Protein AF-0000000067286730 (afdb_homodimer)

Secondary structure (DSSP, 8-state):
---GGGSTTTT-EEEE-S-HHHHHHHHHHHHHTT-EEEE---EEEE--S--HHHHHHHHTGGG-SEEE---HHHHHHHHHHHHHHT--GGGGGGSEEE--TTHHHHHHHTT---SB--SSSSHHHHHHHHTTSTTGGG-EEEEEEEEEESSPPPTHHHHHHHHHHHTT-EEEEEEEEEEEEPPGGGGHHHHHHHHTT---EEEESSHHHHHHHHHH-S-GGGGTTSEEEESSHHHHHHHHHTT--EEEE-S-TT-HHHHHHHHHHHHHHHS--/---GGGSTTTT-EEEE-S-HHHHHHHHHHHHHTT-EEEE---EEEE--S--HHHHHHHHTGGG-SEEE---HHHHHHHHHHHHHHT--GGGGGGSEEE--TTHHHHHHHTT---SB--SSSSHHHHHHHHTTSTTGGG-EEEEEEEEEESSPPPTHHHHHHHHHHHTT-EEEEEEEEEEEEPPGGGGHHHHHHHHTT---EEEESSHHHHHHHHHH-S-GGGGTTSEEEESSHHHHHHHHHTT--EEEE-S-TT-HHHHHHHHHHHHHHHS--

Foldseek 3Di:
DDDLVPFLAALAEEEEQDAPVVSVFLVVLLVVRNYHYDYHHFKYKFFDPDCVQVVVCVVVVLQAQEEEEFDLSLVVLSVVVCVVVVHQPVSCVNHAYEAFDCSQVVCVVSVDHHDDYFPPRGLVRVLVVCLPDPPQLEGAYEYEDEAEPPFDDDCRVVVSQVSSCVSNHHYDYTYRIYMYTDDLVVCPVVLVCLQVLVHAAYEEAALVSLRSVVVNHDDPNSRVNHAYEYLADVSVVSNVVVPDDHDWHFPPSPRSSSSSVRVSVVSSVVPDD/DDDLVPFLAALAEEEEQDAPVVSVFLVVLLVVRNYHYDYHHFKYKFFDPDCVQVVVCVVVVLQAQEEEEFDLSLVVLSVVVCVVVVHQPVSCVNHAYEAFDCSQVVCVVSVDHHRDYFPPRGLVRVLVVCLPDPPQLVGAYEYEDEAEPPFDDDCRVVVSQVSSCVSNHHYDYTYRIYMYTDDLVVCPVVLVCLQVLVHAAYEEAALVSLRSVVVNHDDPNSRVNHAYEYLADVSVVSNVVVPDDHDWHFPPSPRSSSSSVRVSVVSSVVPDD

Organism: NCBI:txid741277

Sequence (546 aa):
MIPSVQLPLYGKRILVTAPRNYAARLTSQLINQGALPVLMPTIETCALADFTELDTALMQIDTFDWIAFSSRNGIDAFFQRLEALGISVSVLKNCRISAIGKDAERLSDFGIKVDLIPQEPSPKGIIAELAKVPNINKQTVLVPVPEVVGIAEPNVIPEFVAGLKKLRMSVTRVPTYTTRCLDKSLYEVELNLIRQGKIDVIAFSSTAEISGFLQMVTSKADYQQCVIACFGPYTAANGRKLGLNVSIVAENYSSFAGFAEAIANFMLLLSPKMIPSVQLPLYGKRILVTAPRNYAARLTSQLINQGALPVLMPTIETCALADFTELDTALMQIDTFDWIAFSSRNGIDAFFQRLEALGISVSVLKNCRISAIGKDAERLSDFGIKVDLIPQEPSPKGIIAELAKVPNINKQTVLVPVPEVVGIAEPNVIPEFVAGLKKLRMSVTRVPTYTTRCLDKSLYEVELNLIRQGKIDVIAFSSTAEISGFLQMVTSKADYQQCVIACFGPYTAANGRKLGLNVSIVAENYSSFAGFAEAIANFMLLLSPK

pLDDT: mean 92.96, std 6.0, range [44.84, 98.75]

Nearest PDB structures (foldseek):
  1wcx-assembly1_A  TM=7.293E-01  e=2.135E-12  Thermus thermophilus
  3re1-assembly2_B  TM=7.819E-01  e=4.201E-11  Pseudomonas syringae pv. tomato str. DC3000
  4es6-assembly1_A  TM=7.310E-01  e=2.721E-11  Pseudomonas aeruginosa PAO1
  3re1-assembly1_A  TM=7.693E-01  e=5.385E-11  Pseudomonas syringae pv. tomato str. DC3000
  1wd7-assembly1_A  TM=5.438E-01  e=7.862E-12  Thermus thermophilus

InterPro domains:
  IPR003754 Tetrapyrrole biosynthesis, uroporphyrinogen III synthase [PF02602] (26-255)
  IPR003754 Tetrapyrrole biosynthesis, uroporphyrinogen III synthase [cd06578] (14-263)
  IPR036108 Tetrapyrrole biosynthesis, uroporphyrinogen III synthase superfamily [G3DSA:3.40.50.10090] (6-135)
  IPR036108 Tetrapyrrole biosynthesis, uroporphyrinogen III synthase superfamily [G3DSA:3.40.50.10090] (156-268)
  IPR036108 Tetrapyrrole biosynthesis, uroporphyrinogen III synthase superfamily [SSF69618] (11-266)

Radius of gyration: 26.7 Å; Cα contacts (8 Å, |Δi|>4): 1050; chains: 2; bounding box: 53×73×53 Å

Structure (mmCIF, N/CA/C/O backbone):
data_AF-0000000067286730-model_v1
#
loop_
_entity.id
_entity.type
_entity.pdbx_description
1 polymer 'Uroporphyrinogen III synthase HEM4'
#
loop_
_atom_site.group_PDB
_atom_site.id
_atom_site.type_symbol
_atom_site.label_atom_id
_atom_site.label_alt_id
_atom_site.label_comp_id
_atom_site.label_asym_id
_atom_site.label_entity_id
_atom_site.label_seq_id
_atom_site.pdbx_PDB_ins_code
_atom_site.Cartn_x
_atom_site.Cartn_y
_atom_site.Cartn_z
_atom_site.occupancy
_atom_site.B_iso_or_equiv
_atom_site.auth_seq_id
_atom_site.auth_comp_id
_atom_site.auth_asym_id
_atom_site.auth_atom_id
_atom_site.pdbx_PDB_model_num
ATOM 1 N N . MET A 1 1 ? 0.71 17.141 -5.184 1 84 1 MET A N 1
ATOM 2 C CA . MET A 1 1 ? -0.302 17.672 -4.273 1 84 1 MET A CA 1
ATOM 3 C C . MET A 1 1 ? -1.597 17.984 -5.016 1 84 1 MET A C 1
ATOM 5 O O . MET A 1 1 ? -2.172 19.062 -4.852 1 84 1 MET A O 1
ATOM 9 N N . ILE A 1 2 ? -2.014 17.016 -5.801 1 85.5 2 ILE A N 1
ATOM 10 C CA . ILE A 1 2 ? -3.221 17.078 -6.613 1 85.5 2 ILE A CA 1
ATOM 11 C C . ILE A 1 2 ? -4.438 16.703 -5.773 1 85.5 2 ILE A C 1
ATOM 13 O O . ILE A 1 2 ? -4.438 15.664 -5.109 1 85.5 2 ILE A O 1
ATOM 17 N N . PRO A 1 3 ? -5.445 17.625 -5.828 1 89.94 3 PRO A N 1
ATOM 18 C CA . PRO A 1 3 ? -6.676 17.266 -5.121 1 89.94 3 PRO A CA 1
ATOM 19 C C . PRO A 1 3 ? -7.262 15.938 -5.594 1 89.94 3 PRO A C 1
ATOM 21 O O . PRO A 1 3 ? -7.211 15.625 -6.789 1 89.94 3 PRO A O 1
ATOM 24 N N . SER A 1 4 ? -7.828 15.164 -4.727 1 91.12 4 SER A N 1
ATOM 25 C CA . SER A 1 4 ? -8.359 13.844 -5.039 1 91.12 4 SER A CA 1
ATOM 26 C C . SER A 1 4 ? -9.438 13.922 -6.117 1 91.12 4 SER A C 1
ATOM 28 O O . SER A 1 4 ? -9.531 13.039 -6.973 1 91.12 4 SER A O 1
ATOM 30 N N . VAL A 1 5 ? -10.211 14.992 -6.148 1 91.19 5 VAL A N 1
ATOM 31 C CA . VAL A 1 5 ? -11.336 15.148 -7.07 1 91.19 5 VAL A CA 1
ATOM 32 C C . VAL A 1 5 ? -10.82 15.203 -8.508 1 91.19 5 VAL A C 1
ATOM 34 O O . VAL A 1 5 ? -11.578 14.961 -9.453 1 91.19 5 VAL A O 1
ATOM 37 N N . GLN A 1 6 ? -9.539 15.516 -8.664 1 92.56 6 GLN A N 1
ATOM 38 C CA . GLN A 1 6 ? -8.953 15.656 -9.992 1 92.56 6 GLN A CA 1
ATOM 39 C C . GLN A 1 6 ? -8.281 14.359 -10.438 1 92.56 6 GLN A C 1
ATOM 41 O O . GLN A 1 6 ? -7.801 14.258 -11.57 1 92.56 6 GLN A O 1
ATOM 46 N N . LEU A 1 7 ? -8.297 13.344 -9.617 1 93.94 7 LEU A N 1
ATOM 47 C CA . LEU A 1 7 ? -7.641 12.078 -9.953 1 93.94 7 LEU A CA 1
ATOM 48 C C . LEU A 1 7 ? -8.594 11.156 -10.703 1 93.94 7 LEU A C 1
ATOM 50 O O . LEU A 1 7 ? -9.805 11.18 -10.469 1 93.94 7 LEU A O 1
ATOM 54 N N . PRO A 1 8 ? -8.086 10.32 -11.531 1 95.94 8 PRO A N 1
ATOM 55 C CA . PRO A 1 8 ? -8.914 9.57 -12.469 1 95.94 8 PRO A CA 1
ATOM 56 C C . PRO A 1 8 ? -9.797 8.539 -11.781 1 95.94 8 PRO A C 1
ATOM 58 O O . PRO A 1 8 ? -10.867 8.188 -12.297 1 95.94 8 PRO A O 1
ATOM 61 N N . LEU A 1 9 ? -9.406 8.078 -10.633 1 97.25 9 LEU A N 1
ATOM 62 C CA . LEU A 1 9 ? -10.18 7.012 -10 1 97.25 9 LEU A CA 1
ATOM 63 C C . LEU A 1 9 ? -10.875 7.523 -8.742 1 97.25 9 LEU A C 1
ATOM 65 O O . LEU A 1 9 ? -11.203 6.742 -7.848 1 97.25 9 LEU A O 1
ATOM 69 N N . TYR A 1 10 ? -11.039 8.844 -8.711 1 95.12 10 TYR A N 1
ATOM 70 C CA . TYR A 1 10 ? -11.703 9.477 -7.578 1 95.12 10 TYR A CA 1
ATOM 71 C C . TYR A 1 10 ? -13.055 8.828 -7.312 1 95.12 10 TYR A C 1
ATOM 73 O O . TYR A 1 10 ? -13.914 8.789 -8.195 1 95.12 10 TYR A O 1
ATOM 81 N N . GLY A 1 11 ? -13.18 8.258 -6.094 1 94.12 11 GLY A N 1
ATOM 82 C CA . GLY A 1 11 ? -14.453 7.715 -5.648 1 94.12 11 GLY A CA 1
ATOM 83 C C . GLY A 1 11 ? -14.719 6.32 -6.176 1 94.12 11 GLY A C 1
ATOM 84 O O . GLY A 1 11 ? -15.789 5.754 -5.926 1 94.12 11 GLY A O 1
ATOM 85 N N . LYS A 1 12 ? -13.805 5.77 -6.918 1 97.25 12 LYS A N 1
ATOM 86 C CA . LYS A 1 12 ? -13.992 4.438 -7.48 1 97.25 12 LYS A CA 1
ATOM 87 C C . LYS A 1 12 ? -13.461 3.361 -6.535 1 97.25 12 LYS A C 1
ATOM 89 O O . LYS A 1 12 ? -12.344 3.467 -6.031 1 97.25 12 LYS A O 1
ATOM 94 N N . ARG A 1 13 ? -14.305 2.422 -6.273 1 98.25 13 ARG A N 1
ATOM 95 C CA . ARG A 1 13 ? -13.898 1.283 -5.453 1 98.25 13 ARG A CA 1
ATOM 96 C C . ARG A 1 13 ? -13.43 0.122 -6.324 1 98.25 13 ARG A C 1
ATOM 98 O O . ARG A 1 13 ? -14.188 -0.38 -7.16 1 98.25 13 ARG A O 1
ATOM 105 N N . ILE A 1 14 ? -12.211 -0.295 -6.137 1 98.69 14 ILE A N 1
ATOM 106 C CA . ILE A 1 14 ? -11.578 -1.338 -6.938 1 98.69 14 ILE A CA 1
ATOM 107 C C . ILE A 1 14 ? -11.281 -2.553 -6.062 1 98.69 14 ILE A C 1
ATOM 109 O O . ILE A 1 14 ? -10.555 -2.445 -5.07 1 98.69 14 ILE A O 1
ATOM 113 N N . LEU A 1 15 ? -11.844 -3.672 -6.398 1 98.75 15 LEU A N 1
ATOM 114 C CA . LEU A 1 15 ? -11.57 -4.91 -5.68 1 98.75 15 LEU A CA 1
ATOM 115 C C . LEU A 1 15 ? -10.211 -5.484 -6.082 1 98.75 15 LEU A C 1
ATOM 117 O O . LEU A 1 15 ? -9.953 -5.703 -7.266 1 98.75 15 LEU A O 1
ATOM 121 N N . VAL A 1 16 ? -9.328 -5.691 -5.141 1 98.56 16 VAL A N 1
ATOM 122 C CA . VAL A 1 16 ? -8 -6.273 -5.348 1 98.56 16 VAL A CA 1
ATOM 123 C C . VAL A 1 16 ? -8 -7.727 -4.879 1 98.56 16 VAL A C 1
ATOM 125 O O . VAL A 1 16 ? -8.109 -8 -3.682 1 98.56 16 VAL A O 1
ATOM 128 N N . THR A 1 17 ? -7.805 -8.625 -5.801 1 98.19 17 THR A N 1
ATOM 129 C CA . THR A 1 17 ? -7.914 -10.047 -5.5 1 98.19 17 THR A CA 1
ATOM 130 C C . THR A 1 17 ? -6.535 -10.68 -5.359 1 98.19 17 THR A C 1
ATOM 132 O O . THR A 1 17 ? -6.414 -11.859 -5.031 1 98.19 17 THR A O 1
ATOM 135 N N . ALA A 1 18 ? -5.535 -9.922 -5.531 1 96 18 ALA A N 1
ATOM 136 C CA . ALA A 1 18 ? -4.16 -10.414 -5.52 1 96 18 ALA A CA 1
ATOM 137 C C . ALA A 1 18 ? -3.771 -10.93 -4.141 1 96 18 ALA A C 1
ATOM 139 O O . ALA A 1 18 ? -4.324 -10.492 -3.127 1 96 18 ALA A O 1
ATOM 140 N N . PRO A 1 19 ? -2.832 -11.906 -4.168 1 93.81 19 PRO A N 1
ATOM 141 C CA . PRO A 1 19 ? -2.311 -12.336 -2.867 1 93.81 19 PRO A CA 1
ATOM 142 C C . PRO A 1 19 ? -1.643 -11.203 -2.098 1 93.81 19 PRO A C 1
ATOM 144 O O . PRO A 1 19 ? -1.294 -10.172 -2.686 1 93.81 19 PRO A O 1
ATOM 147 N N . ARG A 1 20 ? -1.478 -11.375 -0.832 1 91.81 20 ARG A N 1
ATOM 148 C CA . ARG A 1 20 ? -1.066 -10.344 0.122 1 91.81 20 ARG A CA 1
ATOM 149 C C . ARG A 1 20 ? 0.175 -9.609 -0.368 1 91.81 20 ARG A C 1
ATOM 151 O O . ARG A 1 20 ? 0.217 -8.375 -0.36 1 91.81 20 ARG A O 1
ATOM 158 N N . ASN A 1 21 ? 1.201 -10.328 -0.799 1 82.88 21 ASN A N 1
ATOM 159 C CA . ASN A 1 21 ? 2.467 -9.734 -1.218 1 82.88 21 ASN A CA 1
ATOM 160 C C . ASN A 1 21 ? 2.287 -8.828 -2.434 1 82.88 21 ASN A C 1
ATOM 162 O O . ASN A 1 21 ? 2.986 -7.824 -2.574 1 82.88 21 ASN A O 1
ATOM 166 N N . TYR A 1 22 ? 1.313 -9.164 -3.279 1 89.81 22 TYR A N 1
ATOM 167 C CA . TYR A 1 22 ? 1.046 -8.359 -4.469 1 89.81 22 TYR A CA 1
ATOM 168 C C . TYR A 1 22 ? -0.017 -7.309 -4.188 1 89.81 22 TYR A C 1
ATOM 170 O O . TYR A 1 22 ? 0.028 -6.207 -4.746 1 89.81 22 TYR A O 1
ATOM 178 N N . ALA A 1 23 ? -0.869 -7.609 -3.318 1 95.88 23 ALA A N 1
ATOM 179 C CA . ALA A 1 23 ? -1.987 -6.727 -3.002 1 95.88 23 ALA A CA 1
ATOM 180 C C . ALA A 1 23 ? -1.492 -5.395 -2.447 1 95.88 23 ALA A C 1
ATOM 182 O O . ALA A 1 23 ? -1.998 -4.332 -2.82 1 95.88 23 ALA A O 1
ATOM 183 N N . ALA A 1 24 ? -0.472 -5.457 -1.61 1 94.81 24 ALA A N 1
ATOM 184 C CA . ALA A 1 24 ? 0.068 -4.238 -1.008 1 94.81 24 ALA A CA 1
ATOM 185 C C . ALA A 1 24 ? 0.589 -3.283 -2.076 1 94.81 24 ALA A C 1
ATOM 187 O O . ALA A 1 24 ? 0.313 -2.082 -2.031 1 94.81 24 ALA A O 1
ATOM 188 N N . ARG A 1 25 ? 1.229 -3.807 -3.037 1 93.19 25 ARG A N 1
ATOM 189 C CA . ARG A 1 25 ? 1.822 -2.994 -4.094 1 93.19 25 ARG A CA 1
ATOM 190 C C . ARG A 1 25 ? 0.751 -2.441 -5.027 1 93.19 25 ARG A C 1
ATOM 192 O O . ARG A 1 25 ? 0.783 -1.263 -5.387 1 93.19 25 ARG A O 1
ATOM 199 N N . LEU A 1 26 ? -0.137 -3.293 -5.391 1 96.62 26 LEU A N 1
ATOM 200 C CA . LEU A 1 26 ? -1.2 -2.857 -6.293 1 96.62 26 LEU A CA 1
ATOM 201 C C . LEU A 1 26 ? -2.082 -1.809 -5.621 1 96.62 26 LEU A C 1
ATOM 203 O O . LEU A 1 26 ? -2.424 -0.795 -6.234 1 96.62 26 LEU A O 1
ATOM 207 N N . THR A 1 27 ? -2.404 -2.033 -4.395 1 97.75 27 THR A N 1
ATOM 208 C CA . THR A 1 27 ? -3.252 -1.112 -3.648 1 97.75 27 THR A CA 1
ATOM 209 C C . THR A 1 27 ? -2.619 0.275 -3.584 1 97.75 27 THR A C 1
ATOM 211 O O . THR A 1 27 ? -3.301 1.283 -3.779 1 97.75 27 THR A O 1
ATOM 214 N N . SER A 1 28 ? -1.343 0.299 -3.379 1 96.31 28 SER A N 1
ATOM 215 C CA . SER A 1 28 ? -0.639 1.576 -3.316 1 96.31 28 SER A CA 1
ATOM 216 C C . SER A 1 28 ? -0.773 2.346 -4.629 1 96.31 28 SER A C 1
ATOM 218 O O . SER A 1 28 ? -1.019 3.553 -4.621 1 96.31 28 SER A O 1
ATOM 220 N N . GLN A 1 29 ? -0.629 1.661 -5.691 1 96.44 29 GLN A N 1
ATOM 221 C CA . GLN A 1 29 ? -0.74 2.299 -7 1 96.44 29 GLN A CA 1
ATOM 222 C C . GLN A 1 29 ? -2.154 2.816 -7.242 1 96.44 29 GLN A C 1
ATOM 224 O O . GLN A 1 29 ? -2.338 3.9 -7.801 1 96.44 29 GLN A O 1
ATOM 229 N N . LEU A 1 30 ? -3.127 2.086 -6.816 1 98.06 30 LEU A N 1
ATOM 230 C CA . LEU A 1 30 ? -4.523 2.477 -6.988 1 98.06 30 LEU A CA 1
ATOM 231 C C . LEU A 1 30 ? -4.852 3.695 -6.137 1 98.06 30 LEU A C 1
ATOM 233 O O . LEU A 1 30 ? -5.527 4.617 -6.598 1 98.06 30 LEU A O 1
ATOM 237 N N . ILE A 1 31 ? -4.352 3.713 -4.941 1 97.5 31 ILE A N 1
ATOM 238 C CA . ILE A 1 31 ? -4.574 4.832 -4.031 1 97.5 31 ILE A CA 1
ATOM 239 C C . ILE A 1 31 ? -3.99 6.109 -4.629 1 97.5 31 ILE A C 1
ATOM 241 O O . ILE A 1 31 ? -4.629 7.164 -4.602 1 97.5 31 ILE A O 1
ATOM 245 N N . ASN A 1 32 ? -2.838 5.961 -5.211 1 94.44 32 ASN A N 1
ATOM 246 C CA . ASN A 1 32 ? -2.162 7.113 -5.801 1 94.44 32 ASN A CA 1
ATOM 247 C C . ASN A 1 32 ? -2.973 7.711 -6.949 1 94.44 32 ASN A C 1
ATOM 249 O O . ASN A 1 32 ? -2.809 8.883 -7.281 1 94.44 32 ASN A O 1
ATOM 253 N N . GLN A 1 33 ? -3.871 6.91 -7.469 1 96.38 33 GLN A N 1
ATOM 254 C CA . GLN A 1 33 ? -4.719 7.383 -8.562 1 96.38 33 GLN A CA 1
ATOM 255 C C . GLN A 1 33 ? -6.078 7.844 -8.039 1 96.38 33 GLN A C 1
ATOM 257 O O . GLN A 1 33 ? -6.969 8.172 -8.828 1 96.38 33 GLN A O 1
ATOM 262 N N . GLY A 1 34 ? -6.273 7.816 -6.754 1 95.75 34 GLY A N 1
ATOM 263 C CA . GLY A 1 34 ? -7.469 8.352 -6.129 1 95.75 34 GLY A CA 1
ATOM 264 C C . GLY A 1 34 ? -8.5 7.293 -5.805 1 95.75 34 GLY A C 1
ATOM 265 O O . GLY A 1 34 ? -9.594 7.605 -5.32 1 95.75 34 GLY A O 1
ATOM 266 N N . ALA A 1 35 ? -8.18 6.035 -6.004 1 97.75 35 ALA A N 1
ATOM 267 C CA . ALA A 1 35 ? -9.148 4.953 -5.824 1 97.75 35 ALA A CA 1
ATOM 268 C C . ALA A 1 35 ? -9.312 4.605 -4.348 1 97.75 35 ALA A C 1
ATOM 270 O O . ALA A 1 35 ? -8.523 5.055 -3.506 1 97.75 35 ALA A O 1
ATOM 271 N N . LEU A 1 36 ? -10.398 3.906 -4.086 1 97.94 36 LEU A N 1
ATOM 272 C CA . LEU A 1 36 ? -10.664 3.26 -2.805 1 97.94 36 LEU A CA 1
ATOM 273 C C . LEU A 1 36 ? -10.609 1.741 -2.939 1 97.94 36 LEU A C 1
ATOM 275 O O . LEU A 1 36 ? -11.633 1.093 -3.162 1 97.94 36 LEU A O 1
ATOM 279 N N . PRO A 1 37 ? -9.383 1.167 -2.754 1 98.31 37 PRO A N 1
ATOM 280 C CA . PRO A 1 37 ? -9.25 -0.28 -2.941 1 98.31 37 PRO A CA 1
ATOM 281 C C . PRO A 1 37 ? -9.953 -1.082 -1.852 1 98.31 37 PRO A C 1
ATOM 283 O O . PRO A 1 37 ? -9.969 -0.672 -0.688 1 98.31 37 PRO A O 1
ATOM 286 N N . VAL A 1 38 ? -10.57 -2.127 -2.219 1 98.25 38 VAL A N 1
ATOM 287 C CA . VAL A 1 38 ? -11.156 -3.129 -1.335 1 98.25 38 VAL A CA 1
ATOM 288 C C . VAL A 1 38 ? -10.406 -4.453 -1.485 1 98.25 38 VAL A C 1
ATOM 290 O O . VAL A 1 38 ? -10.359 -5.023 -2.576 1 98.25 38 VAL A O 1
ATOM 293 N N . LEU A 1 39 ? -9.844 -4.938 -0.4 1 98.12 39 LEU A N 1
ATOM 294 C CA . LEU A 1 39 ? -8.992 -6.121 -0.463 1 98.12 39 LEU A CA 1
ATOM 295 C C . LEU A 1 39 ? -9.82 -7.391 -0.287 1 98.12 39 LEU A C 1
ATOM 297 O O . LEU A 1 39 ? -10.602 -7.504 0.663 1 98.12 39 LEU A O 1
ATOM 301 N N . MET A 1 40 ? -9.648 -8.281 -1.177 1 97.75 40 MET A N 1
ATOM 302 C CA . MET A 1 40 ? -10.25 -9.609 -1.102 1 97.75 40 MET A CA 1
ATOM 303 C C . MET A 1 40 ? -9.375 -10.641 -1.808 1 97.75 40 MET A C 1
ATOM 305 O O . MET A 1 40 ? -9.758 -11.18 -2.846 1 97.75 40 MET A O 1
ATOM 309 N N . PRO A 1 41 ? -8.203 -10.859 -1.203 1 97.31 41 PRO A N 1
ATOM 310 C CA . PRO A 1 41 ? -7.383 -11.914 -1.808 1 97.31 41 PRO A CA 1
ATOM 311 C C . PRO A 1 41 ? -8.133 -13.234 -1.953 1 97.31 41 PRO A C 1
ATOM 313 O O . PRO A 1 41 ? -8.844 -13.648 -1.038 1 97.31 41 PRO A O 1
ATOM 316 N N . THR A 1 42 ? -7.938 -13.828 -3.131 1 96.94 42 THR A N 1
ATOM 317 C CA . THR A 1 42 ? -8.672 -15.07 -3.375 1 96.94 42 THR A CA 1
ATOM 318 C C . THR A 1 42 ? -7.758 -16.281 -3.209 1 96.94 42 THR A C 1
ATOM 320 O O . THR A 1 42 ? -8.234 -17.391 -2.986 1 96.94 42 THR A O 1
ATOM 323 N N . ILE A 1 43 ? -6.473 -16 -3.352 1 94.75 43 ILE A N 1
ATOM 324 C CA . ILE A 1 43 ? -5.469 -17.047 -3.164 1 94.75 43 ILE A CA 1
ATOM 325 C C . ILE A 1 43 ? -4.336 -16.516 -2.287 1 94.75 43 ILE A C 1
ATOM 327 O O . ILE A 1 43 ? -4.246 -15.305 -2.035 1 94.75 43 ILE A O 1
ATOM 331 N N . GLU A 1 44 ? -3.58 -17.375 -1.777 1 94.19 44 GLU A N 1
ATOM 332 C CA . GLU A 1 44 ? -2.359 -17 -1.073 1 94.19 44 GLU A CA 1
ATOM 333 C C . GLU A 1 44 ? -1.214 -17.953 -1.395 1 94.19 44 GLU A C 1
ATOM 335 O O . GLU A 1 44 ? -1.439 -19.047 -1.913 1 94.19 44 GLU A O 1
ATOM 340 N N . THR A 1 45 ? -0.076 -17.406 -1.195 1 91 45 THR A N 1
ATOM 341 C CA . THR A 1 45 ? 1.154 -18.188 -1.32 1 91 45 THR A CA 1
ATOM 342 C C . THR A 1 45 ? 1.762 -18.469 0.052 1 91 45 THR A C 1
ATOM 344 O O . THR A 1 45 ? 1.988 -17.531 0.833 1 91 45 THR A O 1
ATOM 347 N N . CYS A 1 46 ? 1.945 -19.719 0.385 1 91.25 46 CYS A N 1
ATOM 348 C CA . CYS A 1 46 ? 2.514 -20.062 1.685 1 91.25 46 CYS A CA 1
ATOM 349 C C . CYS A 1 46 ? 3.535 -21.188 1.555 1 91.25 46 CYS A C 1
ATOM 351 O O . CYS A 1 46 ? 3.709 -21.75 0.473 1 91.25 46 CYS A O 1
ATOM 353 N N . ALA A 1 47 ? 4.215 -21.469 2.652 1 90.69 47 ALA A N 1
ATOM 354 C CA . ALA A 1 47 ? 5.207 -22.547 2.695 1 90.69 47 ALA A CA 1
ATOM 355 C C . ALA A 1 47 ? 4.555 -23.906 2.475 1 90.69 47 ALA A C 1
ATOM 357 O O . ALA A 1 47 ? 3.369 -24.078 2.758 1 90.69 47 ALA A O 1
ATOM 358 N N . LEU A 1 48 ? 5.398 -24.812 2.014 1 93.62 48 LEU A N 1
ATOM 359 C CA . LEU A 1 48 ? 4.934 -26.172 1.828 1 93.62 48 LEU A CA 1
ATOM 360 C C . LEU A 1 48 ? 4.602 -26.828 3.168 1 93.62 48 LEU A C 1
ATOM 362 O O . LEU A 1 48 ? 5.219 -26.5 4.188 1 93.62 48 LEU A O 1
ATOM 366 N N . ALA A 1 49 ? 3.607 -27.672 3.135 1 89.25 49 ALA A N 1
ATOM 367 C CA . ALA A 1 49 ? 3.328 -28.484 4.316 1 89.25 49 ALA A CA 1
ATOM 368 C C . ALA A 1 49 ? 4.328 -29.625 4.445 1 89.25 49 ALA A C 1
ATOM 370 O O . ALA A 1 49 ? 4.648 -30.062 5.555 1 89.25 49 ALA A O 1
ATOM 371 N N . ASP A 1 50 ? 4.77 -30.094 3.336 1 93.69 50 ASP A N 1
ATOM 372 C CA . ASP A 1 50 ? 5.715 -31.203 3.238 1 93.69 50 ASP A CA 1
ATOM 373 C C . ASP A 1 50 ? 6.879 -30.859 2.316 1 93.69 50 ASP A C 1
ATOM 375 O O . ASP A 1 50 ? 6.695 -30.688 1.109 1 93.69 50 ASP A O 1
ATOM 379 N N . PHE A 1 51 ? 8.062 -30.828 2.914 1 95.94 51 PHE A N 1
ATOM 380 C CA . PHE A 1 51 ? 9.242 -30.375 2.186 1 95.94 51 PHE A CA 1
ATOM 381 C C . PHE A 1 51 ? 10.016 -31.562 1.623 1 95.94 51 PHE A C 1
ATOM 383 O O . PHE A 1 51 ? 11.102 -31.391 1.055 1 95.94 51 PHE A O 1
ATOM 390 N N . THR A 1 52 ? 9.492 -32.719 1.667 1 96.88 52 THR A N 1
ATOM 391 C CA . THR A 1 52 ? 10.242 -33.938 1.362 1 96.88 52 THR A CA 1
ATOM 392 C C . THR A 1 52 ? 10.82 -33.875 -0.049 1 96.88 52 THR A C 1
ATOM 394 O O . THR A 1 52 ? 12.016 -34.094 -0.247 1 96.88 52 THR A O 1
ATOM 397 N N . GLU A 1 53 ? 10.008 -33.594 -0.973 1 97.06 53 GLU A N 1
ATOM 398 C CA . GLU A 1 53 ? 10.461 -33.531 -2.359 1 97.06 53 GLU A CA 1
ATOM 399 C C . GLU A 1 53 ? 11.484 -32.438 -2.561 1 97.06 53 GLU A C 1
ATOM 401 O O . GLU A 1 53 ? 12.492 -32.625 -3.234 1 97.06 53 GLU A O 1
ATOM 406 N N . LEU A 1 54 ? 11.203 -31.312 -1.984 1 97.31 54 LEU A N 1
ATOM 407 C CA . LEU A 1 54 ? 12.109 -30.172 -2.109 1 97.31 54 LEU A CA 1
ATOM 408 C C . LEU A 1 54 ? 13.453 -30.469 -1.439 1 97.31 54 LEU A C 1
ATOM 410 O O . LEU A 1 54 ? 14.508 -30.203 -2.018 1 97.31 54 LEU A O 1
ATOM 414 N N . ASP A 1 55 ? 13.367 -31.031 -0.283 1 97.31 55 ASP A N 1
ATOM 415 C CA . ASP A 1 55 ? 14.594 -31.375 0.442 1 97.31 55 ASP A CA 1
ATOM 416 C C . ASP A 1 55 ? 15.445 -32.344 -0.356 1 97.31 55 ASP A C 1
ATOM 418 O O . ASP A 1 55 ? 16.672 -32.188 -0.432 1 97.31 55 ASP A O 1
ATOM 422 N N . THR A 1 56 ? 14.812 -33.312 -0.917 1 96.69 56 THR A N 1
ATOM 423 C CA . THR A 1 56 ? 15.516 -34.281 -1.727 1 96.69 56 THR A CA 1
ATOM 424 C C . THR A 1 56 ? 16.203 -33.625 -2.91 1 96.69 56 THR A C 1
ATOM 426 O O . THR A 1 56 ? 17.375 -33.906 -3.189 1 96.69 56 THR A O 1
ATOM 429 N N . ALA A 1 57 ? 15.539 -32.75 -3.545 1 96.31 57 ALA A N 1
ATOM 430 C CA . ALA A 1 57 ? 16.109 -32.031 -4.684 1 96.31 57 ALA A CA 1
ATOM 431 C C . ALA A 1 57 ? 17.297 -31.172 -4.25 1 96.31 57 ALA A C 1
ATOM 433 O O . ALA A 1 57 ? 18.312 -31.109 -4.938 1 96.31 57 ALA A O 1
ATOM 434 N N . LEU A 1 58 ? 17.125 -30.531 -3.125 1 95.69 58 LEU A N 1
ATOM 435 C CA . LEU A 1 58 ? 18.172 -29.625 -2.631 1 95.69 58 LEU A CA 1
ATOM 436 C C . LEU A 1 58 ? 19.422 -30.422 -2.225 1 95.69 58 LEU A C 1
ATOM 438 O O . LEU A 1 58 ? 20.547 -29.938 -2.396 1 95.69 58 LEU A O 1
ATOM 442 N N . MET A 1 59 ? 19.219 -31.594 -1.746 1 93.5 59 MET A N 1
ATOM 443 C CA . MET A 1 59 ? 20.344 -32.438 -1.333 1 93.5 59 MET A CA 1
ATOM 444 C C . MET A 1 59 ? 21.125 -32.938 -2.543 1 93.5 59 MET A C 1
ATOM 446 O O . MET A 1 59 ? 22.312 -33.281 -2.424 1 93.5 59 MET A O 1
ATOM 450 N N . GLN A 1 60 ? 20.469 -32.969 -3.666 1 93.38 60 GLN A N 1
ATOM 451 C CA . GLN A 1 60 ? 21.141 -33.438 -4.883 1 93.38 60 GLN A CA 1
ATOM 452 C C . GLN A 1 60 ? 21.266 -32.281 -5.891 1 93.38 60 GLN A C 1
ATOM 454 O O . GLN A 1 60 ? 21.203 -32.5 -7.102 1 93.38 60 GLN A O 1
ATOM 459 N N . ILE A 1 61 ? 21.391 -31.094 -5.379 1 94.25 61 ILE A N 1
ATOM 460 C CA . ILE A 1 61 ? 21.297 -29.891 -6.211 1 94.25 61 ILE A CA 1
ATOM 461 C C . ILE A 1 61 ? 22.453 -29.891 -7.211 1 94.25 61 ILE A C 1
ATOM 463 O O . ILE A 1 61 ? 22.312 -29.375 -8.32 1 94.25 61 ILE A O 1
ATOM 467 N N . ASP A 1 62 ? 23.609 -30.531 -6.879 1 89.69 62 ASP A N 1
ATOM 468 C CA . ASP A 1 62 ? 24.812 -30.547 -7.695 1 89.69 62 ASP A CA 1
ATOM 469 C C . ASP A 1 62 ? 24.625 -31.422 -8.938 1 89.69 62 ASP A C 1
ATOM 471 O O . ASP A 1 62 ? 25.453 -31.375 -9.859 1 89.69 62 ASP A O 1
ATOM 475 N N . THR A 1 63 ? 23.594 -32.125 -8.977 1 92.56 63 THR A N 1
ATOM 476 C CA . THR A 1 63 ? 23.359 -33.031 -10.102 1 92.56 63 THR A CA 1
ATOM 477 C C . THR A 1 63 ? 22.625 -32.281 -11.227 1 92.56 63 THR A C 1
ATOM 479 O O . THR A 1 63 ? 22.531 -32.812 -12.344 1 92.56 63 THR A O 1
ATOM 482 N N . PHE A 1 64 ? 22.141 -31.141 -10.945 1 96.62 64 PHE A N 1
ATOM 483 C CA . PHE A 1 64 ? 21.391 -30.406 -11.953 1 96.62 64 PHE A CA 1
ATOM 484 C C . PHE A 1 64 ? 22.297 -29.422 -12.703 1 96.62 64 PHE A C 1
ATOM 486 O O . PHE A 1 64 ? 23.109 -28.734 -12.086 1 96.62 64 PHE A O 1
ATOM 493 N N . ASP A 1 65 ? 22.125 -29.422 -13.984 1 96.94 65 ASP A N 1
ATOM 494 C CA . ASP A 1 65 ? 22.875 -28.484 -14.812 1 96.94 65 ASP A CA 1
ATOM 495 C C . ASP A 1 65 ? 22.25 -27.078 -14.742 1 96.94 65 ASP A C 1
ATOM 497 O O . ASP A 1 65 ? 22.953 -26.078 -14.766 1 96.94 65 ASP A O 1
ATOM 501 N N . TRP A 1 66 ? 20.891 -27.109 -14.672 1 97.38 66 TRP A N 1
ATOM 502 C CA . TRP A 1 66 ? 20.141 -25.859 -14.695 1 97.38 66 TRP A CA 1
ATOM 503 C C . TRP A 1 66 ? 19.109 -25.828 -13.562 1 97.38 66 TRP A C 1
ATOM 505 O O . TRP A 1 66 ? 18.625 -26.859 -13.133 1 97.38 66 TRP A O 1
ATOM 515 N N . ILE A 1 67 ? 18.891 -24.641 -13.109 1 97.38 67 ILE A N 1
ATOM 516 C CA . ILE A 1 67 ? 17.703 -24.312 -12.344 1 97.38 67 ILE A CA 1
ATOM 517 C C . ILE A 1 67 ? 16.922 -23.188 -13.047 1 97.38 67 ILE A C 1
ATOM 519 O O . ILE A 1 67 ? 17.484 -22.125 -13.32 1 97.38 67 ILE A O 1
ATOM 523 N N . ALA A 1 68 ? 15.742 -23.5 -13.367 1 96.88 68 ALA A N 1
ATOM 524 C CA . ALA A 1 68 ? 14.93 -22.531 -14.086 1 96.88 68 ALA A CA 1
ATOM 525 C C . ALA A 1 68 ? 13.805 -22 -13.203 1 96.88 68 ALA A C 1
ATOM 527 O O . ALA A 1 68 ? 12.82 -22.688 -12.945 1 96.88 68 ALA A O 1
ATOM 528 N N . PHE A 1 69 ? 13.922 -20.734 -12.836 1 95.44 69 PHE A N 1
ATOM 529 C CA . PHE A 1 69 ? 12.883 -20.094 -12.031 1 95.44 69 PHE A CA 1
ATOM 530 C C . PHE A 1 69 ? 11.867 -19.391 -12.922 1 95.44 69 PHE A C 1
ATOM 532 O O . PHE A 1 69 ? 12.242 -18.609 -13.805 1 95.44 69 PHE A O 1
ATOM 539 N N . SER A 1 70 ? 10.625 -19.688 -12.641 1 88.88 70 SER A N 1
ATOM 540 C CA . SER A 1 70 ? 9.57 -19.078 -13.438 1 88.88 70 SER A CA 1
ATOM 541 C C . SER A 1 70 ? 8.836 -18 -12.648 1 88.88 70 SER A C 1
ATOM 543 O O . SER A 1 70 ? 7.91 -17.375 -13.164 1 88.88 70 SER A O 1
ATOM 545 N N . SER A 1 71 ? 9.188 -17.812 -11.344 1 86.88 71 SER A N 1
ATOM 546 C CA . SER A 1 71 ? 8.484 -16.828 -10.516 1 86.88 71 SER A CA 1
ATOM 547 C C . SER A 1 71 ? 9.344 -16.375 -9.344 1 86.88 71 SER A C 1
ATOM 549 O O . SER A 1 71 ? 10.25 -17.078 -8.914 1 86.88 71 SER A O 1
ATOM 551 N N . ARG A 1 72 ? 8.961 -15.195 -8.844 1 86.94 72 ARG A N 1
ATOM 552 C CA . ARG A 1 72 ? 9.641 -14.641 -7.68 1 86.94 72 ARG A CA 1
ATOM 553 C C . ARG A 1 72 ? 9.344 -15.469 -6.43 1 86.94 72 ARG A C 1
ATOM 555 O O . ARG A 1 72 ? 10.219 -15.656 -5.582 1 86.94 72 ARG A O 1
ATOM 562 N N . ASN A 1 73 ? 8.125 -15.945 -6.383 1 89.94 73 ASN A N 1
ATOM 563 C CA . ASN A 1 73 ? 7.762 -16.781 -5.238 1 89.94 73 ASN A CA 1
ATOM 564 C C . ASN A 1 73 ? 8.594 -18.047 -5.18 1 89.94 73 ASN A C 1
ATOM 566 O O . ASN A 1 73 ? 9 -18.484 -4.102 1 89.94 73 ASN A O 1
ATOM 570 N N . GLY A 1 74 ? 8.828 -18.547 -6.336 1 92.62 74 GLY A N 1
ATOM 571 C CA . GLY A 1 74 ? 9.68 -19.734 -6.398 1 92.62 74 GLY A CA 1
ATOM 572 C C . GLY A 1 74 ? 11.094 -19.469 -5.926 1 92.62 74 GLY A C 1
ATOM 573 O O . GLY A 1 74 ? 11.68 -20.281 -5.211 1 92.62 74 GLY A O 1
ATOM 574 N N . ILE A 1 75 ? 11.617 -18.344 -6.285 1 93.81 75 ILE A N 1
ATOM 575 C CA . ILE A 1 75 ? 12.961 -17.953 -5.859 1 93.81 75 ILE A CA 1
ATOM 576 C C . ILE A 1 75 ? 12.992 -17.797 -4.344 1 93.81 75 ILE A C 1
ATOM 578 O O . ILE A 1 75 ? 13.828 -18.406 -3.67 1 93.81 75 ILE A O 1
ATOM 582 N N . ASP A 1 76 ? 12.062 -17.094 -3.848 1 92.25 76 ASP A N 1
ATOM 583 C CA . ASP A 1 76 ? 12.031 -16.797 -2.418 1 92.25 76 ASP A CA 1
ATOM 584 C C . ASP A 1 76 ? 11.891 -18.078 -1.6 1 92.25 76 ASP A C 1
ATOM 586 O O . ASP A 1 76 ? 12.648 -18.297 -0.65 1 92.25 76 ASP A O 1
ATOM 590 N N . ALA A 1 77 ? 11 -18.906 -2.004 1 94.19 77 ALA A N 1
ATOM 591 C CA . ALA A 1 77 ? 10.742 -20.141 -1.271 1 94.19 77 ALA A CA 1
ATOM 592 C C . ALA A 1 77 ? 11.953 -21.078 -1.335 1 94.19 77 ALA A C 1
ATOM 594 O O . ALA A 1 77 ? 12.297 -21.719 -0.341 1 94.19 77 ALA A O 1
ATOM 595 N N . PHE A 1 78 ? 12.539 -21.125 -2.492 1 95.5 78 PHE A N 1
ATOM 596 C CA . PHE A 1 78 ? 13.703 -21.984 -2.717 1 95.5 78 PHE A CA 1
ATOM 597 C C . PHE A 1 78 ? 14.844 -21.578 -1.793 1 95.5 78 PHE A C 1
ATOM 599 O O . PHE A 1 78 ? 15.383 -22.422 -1.068 1 95.5 78 PHE A O 1
ATOM 606 N N . PHE A 1 79 ? 15.125 -20.359 -1.655 1 94.44 79 PHE A N 1
ATOM 607 C CA . PHE A 1 79 ? 16.266 -19.891 -0.881 1 94.44 79 PHE A CA 1
ATOM 608 C C . PHE A 1 79 ? 15.93 -19.859 0.607 1 94.44 79 PHE A C 1
ATOM 610 O O . PHE A 1 79 ? 16.812 -20.078 1.445 1 94.44 79 PHE A O 1
ATOM 617 N N . GLN A 1 80 ? 14.711 -19.594 0.88 1 93.62 80 GLN A N 1
ATOM 618 C CA . GLN A 1 80 ? 14.297 -19.703 2.275 1 93.62 80 GLN A CA 1
ATOM 619 C C . GLN A 1 80 ? 14.523 -21.109 2.807 1 93.62 80 GLN A C 1
ATOM 621 O O . GLN A 1 80 ? 14.953 -21.297 3.945 1 93.62 80 GLN A O 1
ATOM 626 N N . ARG A 1 81 ? 14.242 -22.047 1.948 1 95.31 81 ARG A N 1
ATOM 627 C CA . ARG A 1 81 ? 14.414 -23.438 2.375 1 95.31 81 ARG A CA 1
ATOM 628 C C . ARG A 1 81 ? 15.891 -23.797 2.486 1 95.31 81 ARG A C 1
ATOM 630 O O . ARG A 1 81 ? 16.297 -24.484 3.418 1 95.31 81 ARG A O 1
ATOM 637 N N . LEU A 1 82 ? 16.703 -23.312 1.579 1 94.94 82 LEU A N 1
ATOM 638 C CA . LEU A 1 82 ? 18.141 -23.5 1.673 1 94.94 82 LEU A CA 1
ATOM 639 C C . LEU A 1 82 ? 18.672 -23 3.014 1 94.94 82 LEU A C 1
ATOM 641 O O . LEU A 1 82 ? 19.422 -23.719 3.691 1 94.94 82 LEU A O 1
ATOM 645 N N . GLU A 1 83 ? 18.203 -21.844 3.344 1 94 83 GLU A N 1
ATOM 646 C CA . GLU A 1 83 ? 18.625 -21.234 4.602 1 94 83 GLU A CA 1
ATOM 647 C C . GLU A 1 83 ? 18.156 -22.062 5.797 1 94 83 GLU A C 1
ATOM 649 O O . GLU A 1 83 ? 18.922 -22.297 6.734 1 94 83 GLU A O 1
ATOM 654 N N . ALA A 1 84 ? 16.969 -22.531 5.738 1 94.56 84 ALA A N 1
ATOM 655 C CA . ALA A 1 84 ? 16.391 -23.312 6.832 1 94.56 84 ALA A CA 1
ATOM 656 C C . ALA A 1 84 ? 17.156 -24.625 7.035 1 94.56 84 ALA A C 1
ATOM 658 O O . ALA A 1 84 ? 17.266 -25.109 8.156 1 94.56 84 ALA A O 1
ATOM 659 N N . LEU A 1 85 ? 17.672 -25.156 5.926 1 95.12 85 LEU A N 1
ATOM 660 C CA . LEU A 1 85 ? 18.406 -26.422 5.98 1 95.12 85 LEU A CA 1
ATOM 661 C C . LEU A 1 85 ? 19.875 -26.188 6.277 1 95.12 85 LEU A C 1
ATOM 663 O O . LEU A 1 85 ? 20.641 -27.141 6.445 1 95.12 85 LEU A O 1
ATOM 667 N N . GLY A 1 86 ? 20.25 -24.938 6.27 1 94.19 86 GLY A N 1
ATOM 668 C CA . GLY A 1 86 ? 21.656 -24.609 6.504 1 94.19 86 GLY A CA 1
ATOM 669 C C . GLY A 1 86 ? 22.547 -24.906 5.316 1 94.19 86 GLY A C 1
ATOM 670 O O . GLY A 1 86 ? 23.75 -25.141 5.477 1 94.19 86 GLY A O 1
ATOM 671 N N . ILE A 1 87 ? 21.984 -24.953 4.18 1 92.69 87 ILE A N 1
ATOM 672 C CA . ILE A 1 87 ? 22.75 -25.219 2.967 1 92.69 87 ILE A CA 1
ATOM 673 C C . ILE A 1 87 ? 23.25 -23.906 2.377 1 92.69 87 ILE A C 1
ATOM 675 O O . ILE A 1 87 ? 22.469 -22.984 2.156 1 92.69 87 ILE A O 1
ATOM 679 N N . SER A 1 88 ? 24.516 -23.828 2.176 1 91.81 88 SER A N 1
ATOM 680 C CA . SER A 1 88 ? 25.109 -22.625 1.604 1 91.81 88 SER A CA 1
ATOM 681 C C . SER A 1 88 ? 24.703 -22.438 0.146 1 91.81 88 SER A C 1
ATOM 683 O O . SER A 1 88 ? 24.578 -23.422 -0.591 1 91.81 88 SER A O 1
ATOM 685 N N . VAL A 1 89 ? 24.609 -21.219 -0.259 1 91.69 89 VAL A N 1
ATOM 686 C CA . VAL A 1 89 ? 24.266 -20.906 -1.639 1 91.69 89 VAL A CA 1
ATOM 687 C C . VAL A 1 89 ? 25.406 -21.297 -2.566 1 91.69 89 VAL A C 1
ATOM 689 O O . VAL A 1 89 ? 25.234 -21.375 -3.785 1 91.69 89 VAL A O 1
ATOM 692 N N . SER A 1 90 ? 26.562 -21.547 -2.031 1 89.12 90 SER A N 1
ATOM 693 C CA . SER A 1 90 ? 27.734 -21.922 -2.799 1 89.12 90 SER A CA 1
ATOM 694 C C . SER A 1 90 ? 27.516 -23.234 -3.553 1 89.12 90 SER A C 1
ATOM 696 O O . SER A 1 90 ? 28.188 -23.5 -4.543 1 89.12 90 SER A O 1
ATOM 698 N N . VAL A 1 91 ? 26.562 -24.047 -3.123 1 90.12 91 VAL A N 1
ATOM 699 C CA . VAL A 1 91 ? 26.266 -25.328 -3.766 1 90.12 91 VAL A CA 1
ATOM 700 C C . VAL A 1 91 ? 25.688 -25.078 -5.16 1 90.12 91 VAL A C 1
ATOM 702 O O . VAL A 1 91 ? 25.672 -25.984 -6 1 90.12 91 VAL A O 1
ATOM 705 N N . LEU A 1 92 ? 25.25 -23.812 -5.336 1 92.25 92 LEU A N 1
ATOM 706 C CA . LEU A 1 92 ? 24.625 -23.469 -6.605 1 92.25 92 LEU A CA 1
ATOM 707 C C . LEU A 1 92 ? 25.656 -23.016 -7.629 1 92.25 92 LEU A C 1
ATOM 709 O O . LEU A 1 92 ? 25.312 -22.719 -8.773 1 92.25 92 LEU A O 1
ATOM 713 N N . LYS A 1 93 ? 26.906 -23 -7.273 1 86.94 93 LYS A N 1
ATOM 714 C CA . LYS A 1 93 ? 27.969 -22.469 -8.117 1 86.94 93 LYS A CA 1
ATOM 715 C C . LYS A 1 93 ? 28.109 -23.266 -9.398 1 86.94 93 LYS A C 1
ATOM 717 O O . LYS A 1 93 ? 28.516 -22.734 -10.438 1 86.94 93 LYS A O 1
ATOM 722 N N . ASN A 1 94 ? 27.766 -24.547 -9.344 1 87.5 94 ASN A N 1
ATOM 723 C CA . ASN A 1 94 ? 27.953 -25.422 -10.5 1 87.5 94 ASN A CA 1
ATOM 724 C C . ASN A 1 94 ? 26.688 -25.5 -11.344 1 87.5 94 ASN A C 1
ATOM 726 O O . ASN A 1 94 ? 26.656 -26.219 -12.344 1 87.5 94 ASN A O 1
ATOM 730 N N . CYS A 1 95 ? 25.625 -24.844 -10.938 1 93.44 95 CYS A N 1
ATOM 731 C CA . CYS A 1 95 ? 24.359 -24.844 -11.664 1 93.44 95 CYS A CA 1
ATOM 732 C C . CYS A 1 95 ? 24.188 -23.547 -12.43 1 93.44 95 CYS A C 1
ATOM 734 O O . CYS A 1 95 ? 24.547 -22.469 -11.938 1 93.44 95 CYS A O 1
ATOM 736 N N . ARG A 1 96 ? 23.734 -23.688 -13.625 1 95.75 96 ARG A N 1
ATOM 737 C CA . ARG A 1 96 ? 23.328 -22.484 -14.344 1 95.75 96 ARG A CA 1
ATOM 738 C C . ARG A 1 96 ? 21.906 -22.078 -13.953 1 95.75 96 ARG A C 1
ATOM 740 O O . ARG A 1 96 ? 21.031 -22.922 -13.789 1 95.75 96 ARG A O 1
ATOM 747 N N . ILE A 1 97 ? 21.688 -20.766 -13.812 1 96.56 97 ILE A N 1
ATOM 748 C CA . ILE A 1 97 ? 20.406 -20.266 -13.281 1 96.56 97 ILE A CA 1
ATOM 749 C C . ILE A 1 97 ? 19.719 -19.406 -14.328 1 96.56 97 ILE A C 1
ATOM 751 O O . ILE A 1 97 ? 20.344 -18.547 -14.953 1 96.56 97 ILE A O 1
ATOM 755 N N . SER A 1 98 ? 18.484 -19.75 -14.531 1 95.88 98 SER A N 1
ATOM 756 C CA . SER A 1 98 ? 17.656 -18.906 -15.375 1 95.88 98 SER A CA 1
ATOM 757 C C . SER A 1 98 ? 16.516 -18.281 -14.578 1 95.88 98 SER A C 1
ATOM 759 O O . SER A 1 98 ? 15.961 -18.906 -13.68 1 95.88 98 SER A O 1
ATOM 761 N N . ALA A 1 99 ? 16.172 -17.016 -14.875 1 94.31 99 ALA A N 1
ATOM 762 C CA . ALA A 1 99 ? 15.07 -16.281 -14.25 1 94.31 99 ALA A CA 1
ATOM 763 C C . ALA A 1 99 ? 14.461 -15.266 -15.211 1 94.31 99 ALA A C 1
ATOM 765 O O . ALA A 1 99 ? 15.078 -14.922 -16.219 1 94.31 99 ALA A O 1
ATOM 766 N N . ILE A 1 100 ? 13.32 -14.883 -14.867 1 88.62 100 ILE A N 1
ATOM 767 C CA . ILE A 1 100 ? 12.578 -14.031 -15.781 1 88.62 100 ILE A CA 1
ATOM 768 C C . ILE A 1 100 ? 12.656 -12.578 -15.32 1 88.62 100 ILE A C 1
ATOM 770 O O . ILE A 1 100 ? 12.367 -12.273 -14.164 1 88.62 100 ILE A O 1
ATOM 774 N N . GLY A 1 101 ? 13.07 -11.641 -16.156 1 81.5 101 GLY A N 1
ATOM 775 C CA . GLY A 1 101 ? 12.977 -10.203 -15.961 1 81.5 101 GLY A CA 1
ATOM 776 C C . GLY A 1 101 ? 13.5 -9.734 -14.617 1 81.5 101 GLY A C 1
ATOM 777 O O . GLY A 1 101 ? 14.625 -10.078 -14.234 1 81.5 101 GLY A O 1
ATOM 778 N N . LYS A 1 102 ? 12.648 -8.992 -13.883 1 76.75 102 LYS A N 1
ATOM 779 C CA . LYS A 1 102 ? 13.016 -8.352 -12.625 1 76.75 102 LYS A CA 1
ATOM 780 C C . LYS A 1 102 ? 13.227 -9.391 -11.523 1 76.75 102 LYS A C 1
ATOM 782 O O . LYS A 1 102 ? 13.867 -9.109 -10.508 1 76.75 102 LYS A O 1
ATOM 787 N N . ASP A 1 103 ? 12.766 -10.547 -11.789 1 82.81 103 ASP A N 1
ATOM 788 C CA . ASP A 1 103 ? 12.969 -11.602 -10.797 1 82.81 103 ASP A CA 1
ATOM 789 C C . ASP A 1 103 ? 14.438 -11.992 -10.703 1 82.81 103 ASP A C 1
ATOM 791 O O . ASP A 1 103 ? 14.891 -12.484 -9.672 1 82.81 103 ASP A O 1
ATOM 795 N N . ALA A 1 104 ? 15.133 -11.672 -11.781 1 86.06 104 ALA A N 1
ATOM 796 C CA . ALA A 1 104 ? 16.578 -11.922 -11.781 1 86.06 104 ALA A CA 1
ATOM 797 C C . ALA A 1 104 ? 17.281 -11.047 -10.75 1 86.06 104 ALA A C 1
ATOM 799 O O . ALA A 1 104 ? 18.281 -11.453 -10.172 1 86.06 104 ALA A O 1
ATOM 800 N N . GLU A 1 105 ? 16.719 -9.969 -10.477 1 85.25 105 GLU A N 1
ATOM 801 C CA . GLU A 1 105 ? 17.297 -9.062 -9.492 1 85.25 105 GLU A CA 1
ATOM 802 C C . GLU A 1 105 ? 17.188 -9.633 -8.086 1 85.25 105 GLU A C 1
ATOM 804 O O . GLU A 1 105 ? 18.047 -9.391 -7.242 1 85.25 105 GLU A O 1
ATOM 809 N N . ARG A 1 106 ? 16.141 -10.32 -7.875 1 86.88 106 ARG A N 1
ATOM 810 C CA . ARG A 1 106 ? 15.953 -10.953 -6.574 1 86.88 106 ARG A CA 1
ATOM 811 C C . ARG A 1 106 ? 17.062 -11.961 -6.285 1 86.88 106 ARG A C 1
ATOM 813 O O . ARG A 1 106 ? 17.516 -12.086 -5.145 1 86.88 106 ARG A O 1
ATOM 820 N N . LEU A 1 107 ? 17.578 -12.594 -7.266 1 90.75 107 LEU A N 1
ATOM 821 C CA . LEU A 1 107 ? 18.656 -13.57 -7.125 1 90.75 107 LEU A CA 1
ATOM 822 C C . LEU A 1 107 ? 19.969 -12.891 -6.75 1 90.75 107 LEU A C 1
ATOM 824 O O . LEU A 1 107 ? 20.75 -13.438 -5.973 1 90.75 107 LEU A O 1
ATOM 828 N N . SER A 1 108 ? 20.078 -11.703 -7.242 1 87.75 108 SER A N 1
ATOM 829 C CA . SER A 1 108 ? 21.266 -10.922 -6.902 1 87.75 108 SER A CA 1
ATOM 830 C C . SER A 1 108 ? 21.312 -10.602 -5.414 1 87.75 108 SER A C 1
ATOM 832 O O . SER A 1 108 ? 22.391 -10.531 -4.82 1 87.75 108 SER A O 1
ATOM 834 N N . ASP A 1 109 ? 20.219 -10.438 -4.859 1 86.62 109 ASP A N 1
ATOM 835 C CA . ASP A 1 109 ? 20.125 -10.172 -3.428 1 86.62 109 ASP A CA 1
ATOM 836 C C . ASP A 1 109 ? 20.688 -11.344 -2.619 1 86.62 109 ASP A C 1
ATOM 838 O O . ASP A 1 109 ? 21.156 -11.156 -1.494 1 86.62 109 ASP A O 1
ATOM 842 N N . PHE A 1 110 ? 20.625 -12.539 -3.191 1 87.94 110 PHE A N 1
ATOM 843 C CA . PHE A 1 110 ? 21.141 -13.734 -2.537 1 87.94 110 PHE A CA 1
ATOM 844 C C . PHE A 1 110 ? 22.594 -13.984 -2.932 1 87.94 110 PHE A C 1
ATOM 846 O O . PHE A 1 110 ? 23.188 -14.984 -2.539 1 87.94 110 PHE A O 1
ATOM 853 N N . GLY A 1 111 ? 23.125 -13.055 -3.803 1 87.31 111 GLY A N 1
ATOM 854 C CA . GLY A 1 111 ? 24.5 -13.195 -4.27 1 87.31 111 GLY A CA 1
ATOM 855 C C . GLY A 1 111 ? 24.641 -14.195 -5.406 1 87.31 111 GLY A C 1
ATOM 856 O O . GLY A 1 111 ? 25.719 -14.742 -5.625 1 87.31 111 GLY A O 1
ATOM 857 N N . ILE A 1 112 ? 23.562 -14.453 -6.09 1 91 112 ILE A N 1
ATOM 858 C CA . ILE A 1 112 ? 23.562 -15.445 -7.16 1 91 112 ILE A CA 1
ATOM 859 C C . ILE A 1 112 ? 23.562 -14.742 -8.516 1 91 112 ILE A C 1
ATOM 861 O O . ILE A 1 112 ? 22.75 -13.852 -8.75 1 91 112 ILE A O 1
ATOM 865 N N . LYS A 1 113 ? 24.469 -15.156 -9.297 1 89.69 113 LYS A N 1
ATOM 866 C CA . LYS A 1 113 ? 24.5 -14.641 -10.664 1 89.69 113 LYS A CA 1
ATOM 867 C C . LYS A 1 113 ? 23.547 -15.422 -11.562 1 89.69 113 LYS A C 1
ATOM 869 O O . LYS A 1 113 ? 23.562 -16.656 -11.57 1 89.69 113 LYS A O 1
ATOM 874 N N . VAL A 1 114 ? 22.75 -14.727 -12.312 1 94 114 VAL A N 1
ATOM 875 C CA . VAL A 1 114 ? 21.828 -15.359 -13.25 1 94 114 VAL A CA 1
ATOM 876 C C . VAL A 1 114 ? 22.516 -15.555 -14.602 1 94 114 VAL A C 1
ATOM 878 O O . VAL A 1 114 ? 23.109 -14.625 -15.148 1 94 114 VAL A O 1
ATOM 881 N N . ASP A 1 115 ? 22.422 -16.719 -15.148 1 94.12 115 ASP A N 1
ATOM 882 C CA . ASP A 1 115 ? 23.109 -17.062 -16.391 1 94.12 115 ASP A CA 1
ATOM 883 C C . ASP A 1 115 ? 22.25 -16.766 -17.609 1 94.12 115 ASP A C 1
ATOM 885 O O . ASP A 1 115 ? 22.766 -16.531 -18.703 1 94.12 115 ASP A O 1
ATOM 889 N N . LEU A 1 116 ? 20.969 -16.844 -17.391 1 94.81 116 LEU A N 1
ATOM 890 C CA . LEU A 1 116 ? 20.078 -16.672 -18.531 1 94.81 116 LEU A CA 1
ATOM 891 C C . LEU A 1 116 ? 18.844 -15.859 -18.141 1 94.81 116 LEU A C 1
ATOM 893 O O . LEU A 1 116 ? 18.078 -16.266 -17.266 1 94.81 116 LEU A O 1
ATOM 897 N N . ILE A 1 117 ? 18.688 -14.742 -18.719 1 92.94 117 ILE A N 1
ATOM 898 C CA . ILE A 1 117 ? 17.469 -13.922 -18.656 1 92.94 117 ILE A CA 1
ATOM 899 C C . ILE A 1 117 ? 16.859 -13.812 -20.047 1 92.94 117 ILE A C 1
ATOM 901 O O . ILE A 1 117 ? 17.453 -13.211 -20.953 1 92.94 117 ILE A O 1
ATOM 905 N N . PRO A 1 118 ? 15.75 -14.367 -20.172 1 92.12 118 PRO A N 1
ATOM 906 C CA . PRO A 1 118 ? 15.188 -14.383 -21.531 1 92.12 118 PRO A CA 1
ATOM 907 C C . PRO A 1 118 ? 14.82 -12.984 -22.016 1 92.12 118 PRO A C 1
ATOM 909 O O . PRO A 1 118 ? 14.422 -12.125 -21.219 1 92.12 118 PRO A O 1
ATOM 912 N N . GLN A 1 119 ? 14.93 -12.836 -23.312 1 86.81 119 GLN A N 1
ATOM 913 C CA . GLN A 1 119 ? 14.5 -11.586 -23.938 1 86.81 119 GLN A CA 1
ATOM 914 C C . GLN A 1 119 ? 13 -11.367 -23.75 1 86.81 119 GLN A C 1
ATOM 916 O O . GLN A 1 119 ? 12.57 -10.289 -23.344 1 86.81 119 GLN A O 1
ATOM 921 N N . GLU A 1 120 ? 12.305 -12.477 -24.125 1 83.62 120 GLU A N 1
ATOM 922 C CA . GLU A 1 120 ? 10.891 -12.461 -23.781 1 83.62 120 GLU A CA 1
ATOM 923 C C . GLU A 1 120 ? 10.672 -12.844 -22.312 1 83.62 120 GLU A C 1
ATOM 925 O O . GLU A 1 120 ? 10.938 -13.984 -21.922 1 83.62 120 GLU A O 1
ATOM 930 N N . PRO A 1 121 ? 10.211 -11.961 -21.5 1 83.44 121 PRO A N 1
ATOM 931 C CA . PRO A 1 121 ? 10.094 -12.242 -20.062 1 83.44 121 PRO A CA 1
ATOM 932 C C . PRO A 1 121 ? 8.945 -13.195 -19.75 1 83.44 121 PRO A C 1
ATOM 934 O O . PRO A 1 121 ? 7.934 -12.781 -19.172 1 83.44 121 PRO A O 1
ATOM 937 N N . SER A 1 122 ? 9.156 -14.445 -20.078 1 84.31 122 SER A N 1
ATOM 938 C CA . SER A 1 122 ? 8.156 -15.492 -19.859 1 84.31 122 SER A CA 1
ATOM 939 C C . SER A 1 122 ? 8.805 -16.875 -19.797 1 84.31 122 SER A C 1
ATOM 941 O O . SER A 1 122 ? 9.945 -17.047 -20.234 1 84.31 122 SER A O 1
ATOM 943 N N . PRO A 1 123 ? 8.047 -17.781 -19.281 1 89.06 123 PRO A N 1
ATOM 944 C CA . PRO A 1 123 ? 8.555 -19.156 -19.344 1 89.06 123 PRO A CA 1
ATOM 945 C C . PRO A 1 123 ? 8.836 -19.625 -20.766 1 89.06 123 PRO A C 1
ATOM 947 O O . PRO A 1 123 ? 9.812 -20.344 -21 1 89.06 123 PRO A O 1
ATOM 950 N N . LYS A 1 124 ? 8.008 -19.172 -21.672 1 89.81 124 LYS A N 1
ATOM 951 C CA . LYS A 1 124 ? 8.242 -19.484 -23.078 1 89.81 124 LYS A CA 1
ATOM 952 C C . LYS A 1 124 ? 9.578 -18.922 -23.547 1 89.81 124 LYS A C 1
ATOM 954 O O . LYS A 1 124 ? 10.281 -19.547 -24.344 1 89.81 124 LYS A O 1
ATOM 959 N N . GLY A 1 125 ? 9.836 -17.766 -23.016 1 92.31 125 GLY A N 1
ATOM 960 C CA . GLY A 1 125 ? 11.125 -17.172 -23.328 1 92.31 125 GLY A CA 1
ATOM 961 C C . GLY A 1 125 ? 12.305 -17.969 -22.828 1 92.31 125 GLY A C 1
ATOM 962 O O . GLY A 1 125 ? 13.328 -18.062 -23.5 1 92.31 125 GLY A O 1
ATOM 963 N N . ILE A 1 126 ? 12.188 -18.547 -21.703 1 94.56 126 ILE A N 1
ATOM 964 C CA . ILE A 1 126 ? 13.242 -19.391 -21.141 1 94.56 126 ILE A CA 1
ATOM 965 C C . ILE A 1 126 ? 13.477 -20.594 -22.062 1 94.56 126 ILE A C 1
ATOM 967 O O . ILE A 1 126 ? 14.625 -20.922 -22.375 1 94.56 126 ILE A O 1
ATOM 971 N N . ILE A 1 127 ? 12.406 -21.156 -22.5 1 96.38 127 ILE A N 1
ATOM 972 C CA . ILE A 1 127 ? 12.484 -22.328 -23.375 1 96.38 127 ILE A CA 1
ATOM 973 C C . ILE A 1 127 ? 13.219 -21.953 -24.656 1 96.38 127 ILE A C 1
ATOM 975 O O . ILE A 1 127 ? 14.117 -22.672 -25.109 1 96.38 127 ILE A O 1
ATOM 979 N N . ALA A 1 128 ? 12.812 -20.828 -25.188 1 96.06 128 ALA A N 1
ATOM 980 C CA . ALA A 1 128 ? 13.398 -20.375 -26.438 1 96.06 128 ALA A CA 1
ATOM 981 C C . ALA A 1 128 ? 14.906 -20.156 -26.297 1 96.06 128 ALA A C 1
ATOM 983 O O . ALA A 1 128 ? 15.68 -20.5 -27.203 1 96.06 128 ALA A O 1
ATOM 984 N N . GLU A 1 129 ? 15.312 -19.578 -25.219 1 96.25 129 GLU A N 1
ATOM 985 C CA . GLU A 1 129 ? 16.734 -19.297 -24.984 1 96.25 129 GLU A CA 1
ATOM 986 C C . GLU A 1 129 ? 17.516 -20.578 -24.719 1 96.25 129 GLU A C 1
ATOM 988 O O . GLU A 1 129 ? 18.641 -20.734 -25.188 1 96.25 129 GLU A O 1
ATOM 993 N N . LEU A 1 130 ? 16.922 -21.484 -24.016 1 96.56 130 LEU A N 1
ATOM 994 C CA . LEU A 1 130 ? 17.594 -22.75 -23.703 1 96.56 130 LEU A CA 1
ATOM 995 C C . LEU A 1 130 ? 17.75 -23.594 -24.953 1 96.56 130 LEU A C 1
ATOM 997 O O . LEU A 1 130 ? 18.719 -24.344 -25.078 1 96.56 130 LEU A O 1
ATOM 1001 N N . ALA A 1 131 ? 16.812 -23.438 -25.844 1 96.62 131 ALA A N 1
ATOM 1002 C CA . ALA A 1 131 ? 16.859 -24.188 -27.109 1 96.62 131 ALA A CA 1
ATOM 1003 C C . ALA A 1 131 ? 18.125 -23.859 -27.891 1 96.62 131 ALA A C 1
ATOM 1005 O O . ALA A 1 131 ? 18.578 -24.656 -28.703 1 96.62 131 ALA A O 1
ATOM 1006 N N . LYS A 1 132 ? 18.672 -22.703 -27.609 1 96 132 LYS A N 1
ATOM 1007 C CA . LYS A 1 132 ? 19.859 -22.234 -28.328 1 96 132 LYS A CA 1
ATOM 1008 C C . LYS A 1 132 ? 21.141 -22.766 -27.688 1 96 132 LYS A C 1
ATOM 1010 O O . LYS A 1 132 ? 22.234 -22.641 -28.25 1 96 132 LYS A O 1
ATOM 1015 N N . VAL A 1 133 ? 21.062 -23.25 -26.547 1 95.06 133 VAL A N 1
ATOM 1016 C CA . VAL A 1 133 ? 22.234 -23.75 -25.812 1 95.06 133 VAL A CA 1
ATOM 1017 C C . VAL A 1 133 ? 22.672 -25.078 -26.391 1 95.06 133 VAL A C 1
ATOM 1019 O O . VAL A 1 133 ? 21.875 -26.016 -26.531 1 95.06 133 VAL A O 1
ATOM 1022 N N . PRO A 1 134 ? 23.969 -25.203 -26.656 1 93.88 134 PRO A N 1
ATOM 1023 C CA . PRO A 1 134 ? 24.469 -26.469 -27.188 1 93.88 134 PRO A CA 1
ATOM 1024 C C . PRO A 1 134 ? 24.312 -27.641 -26.203 1 93.88 134 PRO A C 1
ATOM 1026 O O . PRO A 1 134 ? 24.5 -27.453 -25 1 93.88 134 PRO A O 1
ATOM 1029 N N . ASN A 1 135 ? 23.922 -28.828 -26.672 1 94.69 135 ASN A N 1
ATOM 1030 C CA . ASN A 1 135 ? 23.781 -30.078 -25.922 1 94.69 135 ASN A CA 1
ATOM 1031 C C . ASN A 1 135 ? 22.766 -29.953 -24.797 1 94.69 135 ASN A C 1
ATOM 1033 O O . ASN A 1 135 ? 22.938 -30.547 -23.734 1 94.69 135 ASN A O 1
ATOM 1037 N N . ILE A 1 136 ? 21.781 -29.094 -25.031 1 96.38 136 ILE A N 1
ATOM 1038 C CA . ILE A 1 136 ? 20.766 -28.891 -24 1 96.38 136 ILE A CA 1
ATOM 1039 C C . ILE A 1 136 ? 19.984 -30.188 -23.781 1 96.38 136 ILE A C 1
ATOM 1041 O O . ILE A 1 136 ? 19.516 -30.438 -22.672 1 96.38 136 ILE A O 1
ATOM 1045 N N . ASN A 1 137 ? 19.922 -31.031 -24.812 1 95.06 137 ASN A N 1
ATOM 1046 C CA . ASN A 1 137 ? 19.172 -32.281 -24.781 1 95.06 137 ASN A CA 1
ATOM 1047 C C . ASN A 1 137 ? 19.812 -33.312 -23.859 1 95.06 137 ASN A C 1
ATOM 1049 O O . ASN A 1 137 ? 19.188 -34.312 -23.5 1 95.06 137 ASN A O 1
ATOM 1053 N N . LYS A 1 138 ? 21 -33.031 -23.375 1 95.38 138 LYS A N 1
ATOM 1054 C CA . LYS A 1 138 ? 21.688 -33.938 -22.453 1 95.38 138 LYS A CA 1
ATOM 1055 C C . LYS A 1 138 ? 21.781 -33.344 -21.062 1 95.38 138 LYS A C 1
ATOM 1057 O O . LYS A 1 138 ? 22.484 -33.875 -20.188 1 95.38 138 LYS A O 1
ATOM 1062 N N . GLN A 1 139 ? 21.172 -32.281 -20.875 1 96.62 139 GLN A N 1
ATOM 1063 C CA . GLN A 1 139 ? 21.328 -31.562 -19.609 1 96.62 139 GLN A CA 1
ATOM 1064 C C . GLN A 1 139 ? 20.078 -31.734 -18.734 1 96.62 139 GLN A C 1
ATOM 1066 O O . GLN A 1 139 ? 19 -32.031 -19.234 1 96.62 139 GLN A O 1
ATOM 1071 N N . THR A 1 140 ? 20.312 -31.594 -17.469 1 97.44 140 THR A N 1
ATOM 1072 C CA . THR A 1 140 ? 19.266 -31.719 -16.453 1 97.44 140 THR A CA 1
ATOM 1073 C C . THR A 1 140 ? 18.828 -30.328 -15.961 1 97.44 140 THR A C 1
ATOM 1075 O O . THR A 1 140 ? 19.656 -29.406 -15.906 1 97.44 140 THR A O 1
ATOM 1078 N N . VAL A 1 141 ? 17.5 -30.203 -15.688 1 98 141 VAL A N 1
ATOM 1079 C CA . VAL A 1 141 ? 17.016 -28.922 -15.203 1 98 141 VAL A CA 1
ATOM 1080 C C . VAL A 1 141 ? 16.047 -29.141 -14.047 1 98 141 VAL A C 1
ATOM 1082 O O . VAL A 1 141 ? 15.195 -30.031 -14.094 1 98 141 VAL A O 1
ATOM 1085 N N . LEU A 1 142 ? 16.281 -28.406 -12.977 1 98 142 LEU A N 1
ATOM 1086 C CA . LEU A 1 142 ? 15.344 -28.328 -11.859 1 98 142 LEU A CA 1
ATOM 1087 C C . LEU A 1 142 ? 14.406 -27.141 -12.039 1 98 142 LEU A C 1
ATOM 1089 O O . LEU A 1 142 ? 14.852 -26.016 -12.32 1 98 142 LEU A O 1
ATOM 1093 N N . VAL A 1 143 ? 13.102 -27.422 -11.867 1 97.62 143 VAL A N 1
ATOM 1094 C CA . VAL A 1 143 ? 12.094 -26.391 -12.031 1 97.62 143 VAL A CA 1
ATOM 1095 C C . VAL A 1 143 ? 11.289 -26.234 -10.742 1 97.62 143 VAL A C 1
ATOM 1097 O O . VAL A 1 143 ? 10.336 -26.984 -10.508 1 97.62 143 VAL A O 1
ATOM 1100 N N . PRO A 1 144 ? 11.68 -25.219 -9.914 1 96.44 144 PRO A N 1
ATOM 1101 C CA . PRO A 1 144 ? 10.844 -24.922 -8.75 1 96.44 144 PRO A CA 1
ATOM 1102 C C . PRO A 1 144 ? 9.461 -24.406 -9.141 1 96.44 144 PRO A C 1
ATOM 1104 O O . PRO A 1 144 ? 9.352 -23.438 -9.891 1 96.44 144 PRO A O 1
ATOM 1107 N N . VAL A 1 145 ? 8.43 -25.094 -8.633 1 94.06 145 VAL A N 1
ATOM 1108 C CA . VAL A 1 145 ? 7.074 -24.766 -9.055 1 94.06 145 VAL A CA 1
ATOM 1109 C C . VAL A 1 145 ? 6.168 -24.656 -7.828 1 94.06 145 VAL A C 1
ATOM 1111 O O . VAL A 1 145 ? 6.531 -25.109 -6.738 1 94.06 145 VAL A O 1
ATOM 1114 N N . PRO A 1 146 ? 4.98 -24.031 -8.039 1 92.88 146 PRO A N 1
ATOM 1115 C CA . PRO A 1 146 ? 4.008 -24.031 -6.938 1 92.88 146 PRO A CA 1
ATOM 1116 C C . PRO A 1 146 ? 3.24 -25.344 -6.84 1 92.88 146 PRO A C 1
ATOM 1118 O O . PRO A 1 146 ? 3.021 -26.016 -7.855 1 92.88 146 PRO A O 1
ATOM 1121 N N . GLU A 1 147 ? 2.996 -25.734 -5.594 1 92.88 147 GLU A N 1
ATOM 1122 C CA . GLU A 1 147 ? 1.936 -26.703 -5.348 1 92.88 147 GLU A CA 1
ATOM 1123 C C . GLU A 1 147 ? 0.571 -26.031 -5.266 1 92.88 147 GLU A C 1
ATOM 1125 O O . GLU A 1 147 ? 0.347 -25.188 -4.398 1 92.88 147 GLU A O 1
ATOM 1130 N N . VAL A 1 148 ? -0.276 -26.328 -6.152 1 91 148 VAL A N 1
ATOM 1131 C CA . VAL A 1 148 ? -1.573 -25.656 -6.207 1 91 148 VAL A CA 1
ATOM 1132 C C . VAL A 1 148 ? -2.619 -26.5 -5.48 1 91 148 VAL A C 1
ATOM 1134 O O . VAL A 1 148 ? -2.795 -27.672 -5.789 1 91 148 VAL A O 1
ATOM 1137 N N . VAL A 1 149 ? -3.242 -25.906 -4.555 1 89.31 149 VAL A N 1
ATOM 1138 C CA . VAL A 1 149 ? -4.219 -26.625 -3.74 1 89.31 149 VAL A CA 1
ATOM 1139 C C . VAL A 1 149 ? -5.57 -25.922 -3.812 1 89.31 149 VAL A C 1
ATOM 1141 O O . VAL A 1 149 ? -5.656 -24.719 -3.609 1 89.31 149 VAL A O 1
ATOM 1144 N N . GLY A 1 150 ? -6.609 -26.641 -4.086 1 86.31 150 GLY A N 1
ATOM 1145 C CA . GLY A 1 150 ? -7.969 -26.125 -4.012 1 86.31 150 GLY A CA 1
ATOM 1146 C C . GLY A 1 150 ? -8.43 -25.484 -5.297 1 86.31 150 GLY A C 1
ATOM 1147 O O . GLY A 1 150 ? -9.578 -25.047 -5.402 1 86.31 150 GLY A O 1
ATOM 1148 N N . ILE A 1 151 ? -7.531 -25.344 -6.301 1 82 151 ILE A N 1
ATOM 1149 C CA . ILE A 1 151 ? -7.898 -24.812 -7.605 1 82 151 ILE A CA 1
ATOM 1150 C C . ILE A 1 151 ? -7.156 -25.578 -8.703 1 82 151 ILE A C 1
ATOM 1152 O O . ILE A 1 151 ? -6.211 -26.312 -8.422 1 82 151 ILE A O 1
ATOM 1156 N N . ALA A 1 152 ? -7.652 -25.359 -9.875 1 82.69 152 ALA A N 1
ATOM 1157 C CA . ALA A 1 152 ? -6.961 -25.984 -11.008 1 82.69 152 ALA A CA 1
ATOM 1158 C C . ALA A 1 152 ? -5.625 -25.297 -11.266 1 82.69 152 ALA A C 1
ATOM 1160 O O . ALA A 1 152 ? -5.52 -24.062 -11.172 1 82.69 152 ALA A O 1
ATOM 1161 N N . GLU A 1 153 ? -4.66 -26.094 -11.445 1 82.94 153 GLU A N 1
ATOM 1162 C CA . GLU A 1 153 ? -3.365 -25.516 -11.789 1 82.94 153 GLU A CA 1
ATOM 1163 C C . GLU A 1 153 ? -3.428 -24.797 -13.133 1 82.94 153 GLU A C 1
ATOM 1165 O O . GLU A 1 153 ? -3.883 -25.359 -14.125 1 82.94 153 GLU A O 1
ATOM 1170 N N . PRO A 1 154 ? -3.023 -23.641 -13.141 1 79.94 154 PRO A N 1
ATOM 1171 C CA . PRO A 1 154 ? -2.941 -22.938 -14.43 1 79.94 154 PRO A CA 1
ATOM 1172 C C . PRO A 1 154 ? -2.012 -23.641 -15.422 1 79.94 154 PRO A C 1
ATOM 1174 O O . PRO A 1 154 ? -1.103 -24.359 -15.008 1 79.94 154 PRO A O 1
ATOM 1177 N N . ASN A 1 155 ? -2.209 -23.391 -16.641 1 85.5 155 ASN A N 1
ATOM 1178 C CA . ASN A 1 155 ? -1.484 -24.125 -17.688 1 85.5 155 ASN A CA 1
ATOM 1179 C C . ASN A 1 155 ? -0.058 -23.594 -17.844 1 85.5 155 ASN A C 1
ATOM 1181 O O . ASN A 1 155 ? 0.76 -24.219 -18.531 1 85.5 155 ASN A O 1
ATOM 1185 N N . VAL A 1 156 ? 0.28 -22.656 -17.156 1 82.06 156 VAL A N 1
ATOM 1186 C CA . VAL A 1 156 ? 1.564 -22 -17.344 1 82.06 156 VAL A CA 1
ATOM 1187 C C . VAL A 1 156 ? 2.699 -22.953 -16.969 1 82.06 156 VAL A C 1
ATOM 1189 O O . VAL A 1 156 ? 3.623 -23.156 -17.766 1 82.06 156 VAL A O 1
ATOM 1192 N N . ILE A 1 157 ? 2.625 -23.562 -15.859 1 87.69 157 ILE A N 1
ATOM 1193 C CA . ILE A 1 157 ? 3.705 -24.422 -15.391 1 87.69 157 ILE A CA 1
ATOM 1194 C C . ILE A 1 157 ? 3.713 -25.719 -16.188 1 87.69 157 ILE A C 1
ATOM 1196 O O . ILE A 1 157 ? 4.758 -26.141 -16.688 1 87.69 157 ILE A O 1
ATOM 1200 N N . PRO A 1 158 ? 2.58 -26.297 -16.375 1 91.06 158 PRO A N 1
ATOM 1201 C CA . PRO A 1 158 ? 2.57 -27.5 -17.203 1 91.06 158 PRO A CA 1
ATOM 1202 C C . PRO A 1 158 ? 3.129 -27.25 -18.609 1 91.06 158 PRO A C 1
ATOM 1204 O O . PRO A 1 158 ? 3.904 -28.047 -19.125 1 91.06 158 PRO A O 1
ATOM 1207 N N . GLU A 1 159 ? 2.768 -26.156 -19.156 1 91.06 159 GLU A N 1
ATOM 1208 C CA . GLU A 1 159 ? 3.277 -25.812 -20.484 1 91.06 159 GLU A CA 1
ATOM 1209 C C . GLU A 1 159 ? 4.781 -25.562 -20.438 1 91.06 159 GLU A C 1
ATOM 1211 O O . GLU A 1 159 ? 5.5 -25.922 -21.375 1 91.06 159 GLU A O 1
ATOM 1216 N N . PHE A 1 160 ? 5.223 -25 -19.438 1 93.81 160 PHE A N 1
ATOM 1217 C CA . PHE A 1 160 ? 6.645 -24.734 -19.266 1 93.81 160 PHE A CA 1
ATOM 1218 C C . PHE A 1 160 ? 7.438 -26.031 -19.172 1 93.81 160 PHE A C 1
ATOM 1220 O O . PHE A 1 160 ? 8.414 -26.219 -19.906 1 93.81 160 PHE A O 1
ATOM 1227 N N . VAL A 1 161 ? 6.98 -26.938 -18.375 1 95.75 161 VAL A N 1
ATOM 1228 C CA . VAL A 1 161 ? 7.629 -28.219 -18.188 1 95.75 161 VAL A CA 1
ATOM 1229 C C . VAL A 1 161 ? 7.602 -29.016 -19.5 1 95.75 161 VAL A C 1
ATOM 1231 O O . VAL A 1 161 ? 8.609 -29.594 -19.906 1 95.75 161 VAL A O 1
ATOM 1234 N N . ALA A 1 162 ? 6.492 -28.984 -20.156 1 96.5 162 ALA A N 1
ATOM 1235 C CA . ALA A 1 162 ? 6.363 -29.672 -21.438 1 96.5 162 ALA A CA 1
ATOM 1236 C C . ALA A 1 162 ? 7.34 -29.109 -22.469 1 96.5 162 ALA A C 1
ATOM 1238 O O . ALA A 1 162 ? 7.926 -29.859 -23.25 1 96.5 162 ALA A O 1
ATOM 1239 N N . GLY A 1 163 ? 7.453 -27.797 -22.422 1 96.69 163 GLY A N 1
ATOM 1240 C CA . GLY A 1 163 ? 8.391 -27.156 -23.328 1 96.69 163 GLY A CA 1
ATOM 1241 C C . GLY A 1 163 ? 9.828 -27.562 -23.094 1 96.69 163 GLY A C 1
ATOM 1242 O O . GLY A 1 163 ? 10.578 -27.781 -24.047 1 96.69 163 GLY A O 1
ATOM 1243 N N . LEU A 1 164 ? 10.18 -27.703 -21.875 1 97.5 164 LEU A N 1
ATOM 1244 C CA . LEU A 1 164 ? 11.531 -28.141 -21.516 1 97.5 164 LEU A CA 1
ATOM 1245 C C . LEU A 1 164 ? 11.75 -29.594 -21.922 1 97.5 164 LEU A C 1
ATOM 1247 O O . LEU A 1 164 ? 12.828 -29.938 -22.406 1 97.5 164 LEU A O 1
ATOM 1251 N N . LYS A 1 165 ? 10.75 -30.359 -21.766 1 97.56 165 LYS A N 1
ATOM 1252 C CA . LYS A 1 165 ? 10.828 -31.766 -22.156 1 97.56 165 LYS A CA 1
ATOM 1253 C C . LYS A 1 165 ? 10.945 -31.906 -23.672 1 97.56 165 LYS A C 1
ATOM 1255 O O . LYS A 1 165 ? 11.602 -32.812 -24.172 1 97.56 165 LYS A O 1
ATOM 1260 N N . LYS A 1 166 ? 10.258 -31.031 -24.359 1 97.06 166 LYS A N 1
ATOM 1261 C CA . LYS A 1 166 ? 10.344 -31.047 -25.812 1 97.06 166 LYS A CA 1
ATOM 1262 C C . LYS A 1 166 ? 11.773 -30.781 -26.281 1 97.06 166 LYS A C 1
ATOM 1264 O O . LYS A 1 166 ? 12.164 -31.219 -27.359 1 97.06 166 LYS A O 1
ATOM 1269 N N . LEU A 1 167 ? 12.562 -30.078 -25.516 1 97.19 167 LEU A N 1
ATOM 1270 C CA . LEU A 1 167 ? 13.977 -29.859 -25.797 1 97.19 167 LEU A CA 1
ATOM 1271 C C . LEU A 1 167 ? 14.797 -31.094 -25.438 1 97.19 167 LEU A C 1
ATOM 1273 O O . LEU A 1 167 ? 16.031 -31.094 -25.562 1 97.19 167 LEU A O 1
ATOM 1277 N N . ARG A 1 168 ? 14.086 -32.156 -24.906 1 96.88 168 ARG A N 1
ATOM 1278 C CA . ARG A 1 168 ? 14.664 -33.438 -24.516 1 96.88 168 ARG A CA 1
ATOM 1279 C C . ARG A 1 168 ? 15.562 -33.281 -23.281 1 96.88 168 ARG A C 1
ATOM 1281 O O . ARG A 1 168 ? 16.531 -34 -23.125 1 96.88 168 ARG A O 1
ATOM 1288 N N . MET A 1 169 ? 15.359 -32.219 -22.5 1 97.44 169 MET A N 1
ATOM 1289 C CA . MET A 1 169 ? 16.031 -32.094 -21.219 1 97.44 169 MET A CA 1
ATOM 1290 C C . MET A 1 169 ? 15.461 -33.094 -20.203 1 97.44 169 MET A C 1
ATOM 1292 O O . MET A 1 169 ? 14.328 -33.531 -20.359 1 97.44 169 MET A O 1
ATOM 1296 N N . SER A 1 170 ? 16.281 -33.531 -19.281 1 97.56 170 SER A N 1
ATOM 1297 C CA . SER A 1 170 ? 15.75 -34.219 -18.094 1 97.56 170 SER A CA 1
ATOM 1298 C C . SER A 1 170 ? 15.188 -33.219 -17.078 1 97.56 170 SER A C 1
ATOM 1300 O O . SER A 1 170 ? 15.945 -32.531 -16.391 1 97.56 170 SER A O 1
ATOM 1302 N N . VAL A 1 171 ? 13.852 -33.219 -17.031 1 97.88 171 VAL A N 1
ATOM 1303 C CA . VAL A 1 171 ? 13.188 -32.156 -16.266 1 97.88 171 VAL A CA 1
ATOM 1304 C C . VAL A 1 171 ? 12.695 -32.719 -14.938 1 97.88 171 VAL A C 1
ATOM 1306 O O . VAL A 1 171 ? 12.031 -33.75 -14.898 1 97.88 171 VAL A O 1
ATOM 1309 N N . THR A 1 172 ? 13.094 -32.094 -13.859 1 97.19 172 THR A N 1
ATOM 1310 C CA . THR A 1 172 ? 12.555 -32.375 -12.531 1 97.19 172 THR A CA 1
ATOM 1311 C C . THR A 1 172 ? 11.766 -31.172 -12.008 1 97.19 172 THR A C 1
ATOM 1313 O O . THR A 1 172 ? 12.344 -30.125 -11.727 1 97.19 172 THR A O 1
ATOM 1316 N N . ARG A 1 173 ? 10.5 -31.328 -11.93 1 96.31 173 ARG A N 1
ATOM 1317 C CA . ARG A 1 173 ? 9.688 -30.312 -11.266 1 96.31 173 ARG A CA 1
ATOM 1318 C C . ARG A 1 173 ? 9.594 -30.578 -9.766 1 96.31 173 ARG A C 1
ATOM 1320 O O . ARG A 1 173 ? 9.453 -31.719 -9.344 1 96.31 173 ARG A O 1
ATOM 1327 N N . VAL A 1 174 ? 9.734 -29.594 -8.969 1 96.94 174 VAL A N 1
ATOM 1328 C CA . VAL A 1 174 ? 9.68 -29.781 -7.52 1 96.94 174 VAL A CA 1
ATOM 1329 C C . VAL A 1 174 ? 8.844 -28.672 -6.887 1 96.94 174 VAL A C 1
ATOM 1331 O O . VAL A 1 174 ? 9.078 -27.5 -7.141 1 96.94 174 VAL A O 1
ATOM 1334 N N . PRO A 1 175 ? 7.855 -29.078 -6.051 1 96.19 175 PRO A N 1
ATOM 1335 C CA . PRO A 1 175 ? 7.121 -28.047 -5.32 1 96.19 175 PRO A CA 1
ATOM 1336 C C . PRO A 1 175 ? 8.008 -27.266 -4.348 1 96.19 175 PRO A C 1
ATOM 1338 O O . PRO A 1 175 ? 8.781 -27.875 -3.598 1 96.19 175 PRO A O 1
ATOM 1341 N N . THR A 1 176 ? 7.895 -25.922 -4.445 1 96.12 176 THR A N 1
ATOM 1342 C CA . THR A 1 176 ? 8.711 -25.094 -3.562 1 96.12 176 THR A CA 1
ATOM 1343 C C . THR A 1 176 ? 7.824 -24.266 -2.637 1 96.12 176 THR A C 1
ATOM 1345 O O . THR A 1 176 ? 8.266 -23.828 -1.575 1 96.12 176 THR A O 1
ATOM 1348 N N . TYR A 1 177 ? 6.59 -24.016 -3.023 1 94.12 177 TYR A N 1
ATOM 1349 C CA . TYR A 1 177 ? 5.602 -23.297 -2.225 1 94.12 177 TYR A CA 1
ATOM 1350 C C . TYR A 1 177 ? 4.184 -23.703 -2.611 1 94.12 177 TYR A C 1
ATOM 1352 O O . TYR A 1 177 ? 3.986 -24.422 -3.594 1 94.12 177 TYR A O 1
ATOM 1360 N N . THR A 1 178 ? 3.32 -23.312 -1.818 1 93.56 178 THR A N 1
ATOM 1361 C CA . THR A 1 178 ? 1.927 -23.672 -2.059 1 93.56 178 THR A CA 1
ATOM 1362 C C . THR A 1 178 ? 1.116 -22.438 -2.471 1 93.56 178 THR A C 1
ATOM 1364 O O . THR A 1 178 ? 1.282 -21.359 -1.901 1 93.56 178 THR A O 1
ATOM 1367 N N . THR A 1 179 ? 0.375 -22.578 -3.488 1 92.06 179 THR A N 1
ATOM 1368 C CA . THR A 1 179 ? -0.696 -21.641 -3.814 1 92.06 179 THR A CA 1
ATOM 1369 C C . THR A 1 179 ? -2.059 -22.25 -3.494 1 92.06 179 THR A C 1
ATOM 1371 O O . THR A 1 179 ? -2.4 -23.328 -4 1 92.06 179 THR A O 1
ATOM 1374 N N . ARG A 1 180 ? -2.789 -21.609 -2.707 1 92.25 180 ARG A N 1
ATOM 1375 C CA . ARG A 1 180 ? -4.07 -22.188 -2.322 1 92.25 180 ARG A CA 1
ATOM 1376 C C . ARG A 1 180 ? -5.164 -21.125 -2.277 1 92.25 180 ARG A C 1
ATOM 1378 O O . ARG A 1 180 ? -4.883 -19.953 -2.062 1 92.25 180 ARG A O 1
ATOM 1385 N N . CYS A 1 181 ? -6.371 -21.609 -2.414 1 93.25 181 CYS A N 1
ATOM 1386 C CA . CYS A 1 181 ? -7.531 -20.734 -2.33 1 93.25 181 CYS A CA 1
ATOM 1387 C C . CYS A 1 181 ? -7.82 -20.344 -0.885 1 93.25 181 CYS A C 1
ATOM 1389 O O . CYS A 1 181 ? -7.695 -21.172 0.02 1 93.25 181 CYS A O 1
ATOM 1391 N N . LEU A 1 182 ? -8.227 -19.125 -0.693 1 93.62 182 LEU A N 1
ATOM 1392 C CA . LEU A 1 182 ? -8.625 -18.656 0.632 1 93.62 182 LEU A CA 1
ATOM 1393 C C . LEU A 1 182 ? -10.102 -18.938 0.885 1 93.62 182 LEU A C 1
ATOM 1395 O O . LEU A 1 182 ? -10.867 -19.172 -0.056 1 93.62 182 LEU A O 1
ATOM 1399 N N . ASP A 1 183 ? -10.438 -18.922 2.15 1 91.56 183 ASP A N 1
ATOM 1400 C CA . ASP A 1 183 ? -11.812 -19.219 2.561 1 91.56 183 ASP A CA 1
ATOM 1401 C C . ASP A 1 183 ? -12.727 -18.016 2.301 1 91.56 183 ASP A C 1
ATOM 1403 O O . ASP A 1 183 ? -12.469 -16.906 2.768 1 91.56 183 ASP A O 1
ATOM 1407 N N . LYS A 1 184 ? -13.828 -18.297 1.631 1 92.56 184 LYS A N 1
ATOM 1408 C CA . LYS A 1 184 ? -14.766 -17.25 1.271 1 92.56 184 LYS A CA 1
ATOM 1409 C C . LYS A 1 184 ? -15.422 -16.641 2.514 1 92.56 184 LYS A C 1
ATOM 1411 O O . LYS A 1 184 ? -15.891 -15.508 2.484 1 92.56 184 LYS A O 1
ATOM 1416 N N . SER A 1 185 ? -15.438 -17.359 3.611 1 92.88 185 SER A N 1
ATOM 1417 C CA . SER A 1 185 ? -16.109 -16.891 4.816 1 92.88 185 SER A CA 1
ATOM 1418 C C . SER A 1 185 ? -15.43 -15.656 5.387 1 92.88 185 SER A C 1
ATOM 1420 O O . SER A 1 185 ? -16.031 -14.898 6.152 1 92.88 185 SER A O 1
ATOM 1422 N N . LEU A 1 186 ? -14.234 -15.43 4.988 1 92.44 186 LEU A N 1
ATOM 1423 C CA . LEU A 1 186 ? -13.469 -14.281 5.449 1 92.44 186 LEU A CA 1
ATOM 1424 C C . LEU A 1 186 ? -13.945 -13 4.762 1 92.44 186 LEU A C 1
ATOM 1426 O O . LEU A 1 186 ? -13.656 -11.898 5.227 1 92.44 186 LEU A O 1
ATOM 1430 N N . TYR A 1 187 ? -14.727 -13.164 3.656 1 96.75 187 TYR A N 1
ATOM 1431 C CA . TYR A 1 187 ? -14.922 -12.023 2.775 1 96.75 187 TYR A CA 1
ATOM 1432 C C . TYR A 1 187 ? -16.406 -11.734 2.586 1 96.75 187 TYR A C 1
ATOM 1434 O O . TYR A 1 187 ? -16.828 -11.312 1.509 1 96.75 187 TYR A O 1
ATOM 1442 N N . GLU A 1 188 ? -17.188 -12.016 3.592 1 96.44 188 GLU A N 1
ATOM 1443 C CA . GLU A 1 188 ? -18.609 -11.766 3.49 1 96.44 188 GLU A CA 1
ATOM 1444 C C . GLU A 1 188 ? -18.906 -10.297 3.207 1 96.44 188 GLU A C 1
ATOM 1446 O O . GLU A 1 188 ? -19.781 -9.969 2.41 1 96.44 188 GLU A O 1
ATOM 1451 N N . VAL A 1 189 ? -18.156 -9.422 3.82 1 97.44 189 VAL A N 1
ATOM 1452 C CA . VAL A 1 189 ? -18.344 -7.988 3.637 1 97.44 189 VAL A CA 1
ATOM 1453 C C . VAL A 1 189 ? -18.062 -7.617 2.182 1 97.44 189 VAL A C 1
ATOM 1455 O O . VAL A 1 189 ? -18.875 -6.965 1.533 1 97.44 189 VAL A O 1
ATOM 1458 N N . GLU A 1 190 ? -16.922 -8.047 1.626 1 97.69 190 GLU A N 1
ATOM 1459 C CA . GLU A 1 190 ? -16.5 -7.727 0.263 1 97.69 190 GLU A CA 1
ATOM 1460 C C . GLU A 1 190 ? -17.469 -8.312 -0.76 1 97.69 190 GLU A C 1
ATOM 1462 O O . GLU A 1 190 ? -17.844 -7.645 -1.729 1 97.69 190 GLU A O 1
ATOM 1467 N N . LEU A 1 191 ? -17.875 -9.562 -0.501 1 97.69 191 LEU A N 1
ATOM 1468 C CA . LEU A 1 191 ? -18.812 -10.227 -1.4 1 97.69 191 LEU A CA 1
ATOM 1469 C C . LEU A 1 191 ? -20.156 -9.5 -1.412 1 97.69 191 LEU A C 1
ATOM 1471 O O . LEU A 1 191 ? -20.781 -9.359 -2.465 1 97.69 191 LEU A O 1
ATOM 1475 N N . ASN A 1 192 ? -20.594 -9.023 -0.268 1 97.06 192 ASN A N 1
ATOM 1476 C CA . ASN A 1 192 ? -21.828 -8.25 -0.192 1 97.06 192 ASN A CA 1
ATOM 1477 C C . ASN A 1 192 ? -21.719 -6.93 -0.945 1 97.06 192 ASN A C 1
ATOM 1479 O O . ASN A 1 192 ? -22.672 -6.496 -1.597 1 97.06 192 ASN A O 1
ATOM 1483 N N . LEU A 1 193 ? -20.594 -6.273 -0.862 1 97.81 193 LEU A N 1
ATOM 1484 C CA . LEU A 1 193 ? -20.375 -5.027 -1.588 1 97.81 193 LEU A CA 1
ATOM 1485 C C . LEU A 1 193 ? -20.469 -5.25 -3.094 1 97.81 193 LEU A C 1
ATOM 1487 O O . LEU A 1 193 ? -21.031 -4.426 -3.814 1 97.81 193 LEU A O 1
ATOM 1491 N N . ILE A 1 194 ? -19.906 -6.379 -3.541 1 97.81 194 ILE A N 1
ATOM 1492 C CA . ILE A 1 194 ? -20 -6.727 -4.957 1 97.81 194 ILE A CA 1
ATOM 1493 C C . ILE A 1 194 ? -21.453 -6.891 -5.359 1 97.81 194 ILE A C 1
ATOM 1495 O O . ILE A 1 194 ? -21.922 -6.277 -6.328 1 97.81 194 ILE A O 1
ATOM 1499 N N . ARG A 1 195 ? -22.188 -7.625 -4.586 1 96.5 195 ARG A N 1
ATOM 1500 C CA . ARG A 1 195 ? -23.578 -7.941 -4.887 1 96.5 195 ARG A CA 1
ATOM 1501 C C . ARG A 1 195 ? -24.438 -6.684 -4.887 1 96.5 195 ARG A C 1
ATOM 1503 O O . ARG A 1 195 ? -25.391 -6.574 -5.66 1 96.5 195 ARG A O 1
ATOM 1510 N N . GLN A 1 196 ? -24.062 -5.711 -4.098 1 95.94 196 GLN A N 1
ATOM 1511 C CA . GLN A 1 196 ? -24.828 -4.48 -3.951 1 95.94 196 GLN A CA 1
ATOM 1512 C C . GLN A 1 196 ? -24.438 -3.455 -5.008 1 95.94 196 GLN A C 1
ATOM 1514 O O . GLN A 1 196 ? -24.938 -2.328 -5.008 1 95.94 196 GLN A O 1
ATOM 1519 N N . GLY A 1 197 ? -23.5 -3.754 -5.785 1 96 197 GLY A N 1
ATOM 1520 C CA . GLY A 1 197 ? -23.078 -2.855 -6.848 1 96 197 GLY A CA 1
ATOM 1521 C C . GLY A 1 197 ? -22.188 -1.727 -6.359 1 96 197 GLY A C 1
ATOM 1522 O O . GLY A 1 197 ? -22.141 -0.652 -6.961 1 96 197 GLY A O 1
ATOM 1523 N N . LYS A 1 198 ? -21.453 -1.976 -5.246 1 97.5 198 LYS A N 1
ATOM 1524 C CA . LYS A 1 198 ? -20.641 -0.929 -4.641 1 97.5 198 LYS A CA 1
ATOM 1525 C C . LYS A 1 198 ? -19.188 -1.05 -5.07 1 97.5 198 LYS A C 1
ATOM 1527 O O . LYS A 1 198 ? -18.344 -0.256 -4.652 1 97.5 198 LYS A O 1
ATOM 1532 N N . ILE A 1 199 ? -18.859 -2.074 -5.902 1 98.19 199 ILE A N 1
ATOM 1533 C CA . ILE A 1 199 ? -17.531 -2.254 -6.48 1 98.19 199 ILE A CA 1
ATOM 1534 C C . ILE A 1 199 ? -17.562 -1.887 -7.965 1 98.19 199 ILE A C 1
ATOM 1536 O O . ILE A 1 199 ? -18.375 -2.41 -8.719 1 98.19 199 ILE A O 1
ATOM 1540 N N . ASP A 1 200 ? -16.672 -0.974 -8.344 1 98.06 200 ASP A N 1
ATOM 1541 C CA . ASP A 1 200 ? -16.656 -0.506 -9.727 1 98.06 200 ASP A CA 1
ATOM 1542 C C . ASP A 1 200 ? -15.852 -1.447 -10.617 1 98.06 200 ASP A C 1
ATOM 1544 O O . ASP A 1 200 ? -16.25 -1.744 -11.742 1 98.06 200 ASP A O 1
ATOM 1548 N N . VAL A 1 201 ? -14.734 -1.883 -10.133 1 98.62 201 VAL A N 1
ATOM 1549 C CA . VAL A 1 201 ? -13.805 -2.682 -10.922 1 98.62 201 VAL A CA 1
ATOM 1550 C C . VAL A 1 201 ? -13.305 -3.859 -10.086 1 98.62 201 VAL A C 1
ATOM 1552 O O . VAL A 1 201 ? -13.047 -3.717 -8.891 1 98.62 201 VAL A O 1
ATOM 1555 N N . ILE A 1 202 ? -13.211 -5.016 -10.656 1 98.75 202 ILE A N 1
ATOM 1556 C CA . ILE A 1 202 ? -12.477 -6.148 -10.086 1 98.75 202 ILE A CA 1
ATOM 1557 C C . ILE A 1 202 ? -11.164 -6.344 -10.836 1 98.75 202 ILE A C 1
ATOM 1559 O O . ILE A 1 202 ? -11.164 -6.551 -12.055 1 98.75 202 ILE A O 1
ATOM 1563 N N . ALA A 1 203 ? -10.07 -6.258 -10.109 1 98.56 203 ALA A N 1
ATOM 1564 C CA . ALA A 1 203 ? -8.75 -6.344 -10.719 1 98.56 203 ALA A CA 1
ATOM 1565 C C . ALA A 1 203 ? -8.125 -7.715 -10.477 1 98.56 203 ALA A C 1
ATOM 1567 O O . ALA A 1 203 ? -7.961 -8.141 -9.336 1 98.56 203 ALA A O 1
ATOM 1568 N N . PHE A 1 204 ? -7.703 -8.367 -11.578 1 97.25 204 PHE A N 1
ATOM 1569 C CA . PHE A 1 204 ? -7.039 -9.664 -11.523 1 97.25 204 PHE A CA 1
ATOM 1570 C C . PHE A 1 204 ? -5.617 -9.57 -12.055 1 97.25 204 PHE A C 1
ATOM 1572 O O . PHE A 1 204 ? -5.395 -9.078 -13.164 1 97.25 204 PHE A O 1
ATOM 1579 N N . SER A 1 205 ? -4.746 -10.07 -11.234 1 92.44 205 SER A N 1
ATOM 1580 C CA . SER A 1 205 ? -3.359 -10.047 -11.68 1 92.44 205 SER A CA 1
ATOM 1581 C C . SER A 1 205 ? -2.914 -11.43 -12.156 1 92.44 205 SER A C 1
ATOM 1583 O O . SER A 1 205 ? -1.83 -11.57 -12.727 1 92.44 205 SER A O 1
ATOM 1585 N N . SER A 1 206 ? -3.766 -12.477 -11.945 1 87.5 206 SER A N 1
ATOM 1586 C CA . SER A 1 206 ? -3.414 -13.828 -12.375 1 87.5 206 SER A CA 1
ATOM 1587 C C . SER A 1 206 ? -4.66 -14.672 -12.625 1 87.5 206 SER A C 1
ATOM 1589 O O . SER A 1 206 ? -5.746 -14.336 -12.141 1 87.5 206 SER A O 1
ATOM 1591 N N . THR A 1 207 ? -4.414 -15.773 -13.312 1 89.94 207 THR A N 1
ATOM 1592 C CA . THR A 1 207 ? -5.504 -16.703 -13.586 1 89.94 207 THR A CA 1
ATOM 1593 C C . THR A 1 207 ? -5.945 -17.406 -12.305 1 89.94 207 THR A C 1
ATOM 1595 O O . THR A 1 207 ? -7.133 -17.688 -12.117 1 89.94 207 THR A O 1
ATOM 1598 N N . ALA A 1 208 ? -5.008 -17.688 -11.477 1 89.44 208 ALA A N 1
ATOM 1599 C CA . ALA A 1 208 ? -5.332 -18.344 -10.211 1 89.44 208 ALA A CA 1
ATOM 1600 C C . ALA A 1 208 ? -6.301 -17.5 -9.391 1 89.44 208 ALA A C 1
ATOM 1602 O O . ALA A 1 208 ? -7.211 -18.031 -8.75 1 89.44 208 ALA A O 1
ATOM 1603 N N . GLU A 1 209 ? -6.145 -16.234 -9.422 1 94.38 209 GLU A N 1
ATOM 1604 C CA . GLU A 1 209 ? -7.043 -15.312 -8.734 1 94.38 209 GLU A CA 1
ATOM 1605 C C . GLU A 1 209 ? -8.469 -15.422 -9.266 1 94.38 209 GLU A C 1
ATOM 1607 O O . GLU A 1 209 ? -9.43 -15.43 -8.492 1 94.38 209 GLU A O 1
ATOM 1612 N N . ILE A 1 210 ? -8.531 -15.508 -10.586 1 95.56 210 ILE A N 1
ATOM 1613 C CA . ILE A 1 210 ? -9.828 -15.609 -11.242 1 95.56 210 ILE A CA 1
ATOM 1614 C C . ILE A 1 210 ? -10.523 -16.906 -10.812 1 95.56 210 ILE A C 1
ATOM 1616 O O . ILE A 1 210 ? -11.703 -16.875 -10.43 1 95.56 210 ILE A O 1
ATOM 1620 N N . SER A 1 211 ? -9.797 -17.969 -10.844 1 93.38 211 SER A N 1
ATOM 1621 C CA . SER A 1 211 ? -10.352 -19.25 -10.438 1 93.38 211 SER A CA 1
ATOM 1622 C C . SER A 1 211 ? -10.828 -19.219 -8.992 1 93.38 211 SER A C 1
ATOM 1624 O O . SER A 1 211 ? -11.922 -19.688 -8.68 1 93.38 211 SER A O 1
ATOM 1626 N N . GLY A 1 212 ? -10.008 -18.625 -8.141 1 94.56 212 GLY A N 1
ATOM 1627 C CA . GLY A 1 212 ? -10.398 -18.484 -6.746 1 94.56 212 GLY A CA 1
ATOM 1628 C C . GLY A 1 212 ? -11.641 -17.625 -6.562 1 94.56 212 GLY A C 1
ATOM 1629 O O . GLY A 1 212 ? -12.531 -17.984 -5.789 1 94.56 212 GLY A O 1
ATOM 1630 N N . PHE A 1 213 ? -11.75 -16.562 -7.328 1 97.19 213 PHE A N 1
ATOM 1631 C CA . PHE A 1 213 ? -12.875 -15.648 -7.258 1 97.19 213 PHE A CA 1
ATOM 1632 C C . PHE A 1 213 ? -14.172 -16.344 -7.66 1 97.19 213 PHE A C 1
ATOM 1634 O O . PHE A 1 213 ? -15.195 -16.203 -6.984 1 97.19 213 PHE A O 1
ATOM 1641 N N . LEU A 1 214 ? -14.094 -17.062 -8.703 1 95.31 214 LEU A N 1
ATOM 1642 C CA . LEU A 1 214 ? -15.281 -17.719 -9.242 1 95.31 214 LEU A CA 1
ATOM 1643 C C . LEU A 1 214 ? -15.797 -18.781 -8.289 1 95.31 214 LEU A C 1
ATOM 1645 O O . LEU A 1 214 ? -16.984 -19.125 -8.32 1 95.31 214 LEU A O 1
ATOM 1649 N N . GLN A 1 215 ? -14.938 -19.266 -7.418 1 94 215 GLN A N 1
ATOM 1650 C CA . GLN A 1 215 ? -15.375 -20.203 -6.387 1 94 215 GLN A CA 1
ATOM 1651 C C . GLN A 1 215 ? -16.078 -19.484 -5.25 1 94 215 GLN A C 1
ATOM 1653 O O . GLN A 1 215 ? -16.812 -20.094 -4.477 1 94 215 GLN A O 1
ATOM 1658 N N . MET A 1 216 ? -15.859 -18.266 -5.105 1 94.94 216 MET A N 1
ATOM 1659 C CA . MET A 1 216 ? -16.375 -17.516 -3.963 1 94.94 216 MET A CA 1
ATOM 1660 C C . MET A 1 216 ? -17.719 -16.875 -4.293 1 94.94 216 MET A C 1
ATOM 1662 O O . MET A 1 216 ? -18.469 -16.5 -3.389 1 94.94 216 MET A O 1
ATOM 1666 N N . VAL A 1 217 ? -17.922 -16.719 -5.586 1 95.12 217 VAL A N 1
ATOM 1667 C CA . VAL A 1 217 ? -19.188 -16.094 -5.977 1 95.12 217 VAL A CA 1
ATOM 1668 C C . VAL A 1 217 ? -20.188 -17.188 -6.375 1 95.12 217 VAL A C 1
ATOM 1670 O O . VAL A 1 217 ? -19.797 -18.297 -6.734 1 95.12 217 VAL A O 1
ATOM 1673 N N . THR A 1 218 ? -21.469 -16.844 -6.273 1 89.44 218 THR A N 1
ATOM 1674 C CA . THR A 1 218 ? -22.516 -17.844 -6.523 1 89.44 218 THR A CA 1
ATOM 1675 C C . THR A 1 218 ? -22.906 -17.844 -7.996 1 89.44 218 THR A C 1
ATOM 1677 O O . THR A 1 218 ? -23.203 -18.906 -8.562 1 89.44 218 THR A O 1
ATOM 1680 N N . SER A 1 219 ? -22.969 -16.688 -8.609 1 91.56 219 SER A N 1
ATOM 1681 C CA . SER A 1 219 ? -23.359 -16.578 -10.008 1 91.56 219 SER A CA 1
ATOM 1682 C C . SER A 1 219 ? -22.734 -15.352 -10.664 1 91.56 219 SER A C 1
ATOM 1684 O O . SER A 1 219 ? -22.219 -14.469 -9.969 1 91.56 219 SER A O 1
ATOM 1686 N N . LYS A 1 220 ? -22.797 -15.383 -11.922 1 91.25 220 LYS A N 1
ATOM 1687 C CA . LYS A 1 220 ? -22.281 -14.258 -12.703 1 91.25 220 LYS A CA 1
ATOM 1688 C C . LYS A 1 220 ? -23.031 -12.969 -12.367 1 91.25 220 LYS A C 1
ATOM 1690 O O . LYS A 1 220 ? -22.469 -11.875 -12.508 1 91.25 220 LYS A O 1
ATOM 1695 N N . ALA A 1 221 ? -24.203 -13.109 -11.93 1 91.75 221 ALA A N 1
ATOM 1696 C CA . ALA A 1 221 ? -25.031 -11.961 -11.586 1 91.75 221 ALA A CA 1
ATOM 1697 C C . ALA A 1 221 ? -24.453 -11.188 -10.414 1 91.75 221 ALA A C 1
ATOM 1699 O O . ALA A 1 221 ? -24.688 -9.984 -10.273 1 91.75 221 ALA A O 1
ATOM 1700 N N . ASP A 1 222 ? -23.625 -11.852 -9.594 1 93.5 222 ASP A N 1
ATOM 1701 C CA . ASP A 1 222 ? -23.047 -11.234 -8.406 1 93.5 222 ASP A CA 1
ATOM 1702 C C . ASP A 1 222 ? -22.109 -10.086 -8.781 1 93.5 222 ASP A C 1
ATOM 1704 O O . ASP A 1 222 ? -21.969 -9.125 -8.031 1 93.5 222 ASP A O 1
ATOM 1708 N N . TYR A 1 223 ? -21.469 -10.219 -9.984 1 95.75 223 TYR A N 1
ATOM 1709 C CA . TYR A 1 223 ? -20.438 -9.25 -10.328 1 95.75 223 TYR A CA 1
ATOM 1710 C C . TYR A 1 223 ? -20.672 -8.68 -11.727 1 95.75 223 TYR A C 1
ATOM 1712 O O . TYR A 1 223 ? -19.734 -8.156 -12.344 1 95.75 223 TYR A O 1
ATOM 1720 N N . GLN A 1 224 ? -21.859 -8.75 -12.273 1 93.62 224 GLN A N 1
ATOM 1721 C CA . GLN A 1 224 ? -22.172 -8.328 -13.633 1 93.62 224 GLN A CA 1
ATOM 1722 C C . GLN A 1 224 ? -22 -6.82 -13.797 1 93.62 224 GLN A C 1
ATOM 1724 O O . GLN A 1 224 ? -21.75 -6.332 -14.898 1 93.62 224 GLN A O 1
ATOM 1729 N N . GLN A 1 225 ? -22.172 -6.078 -12.742 1 93.88 225 GLN A N 1
ATOM 1730 C CA . GLN A 1 225 ? -22.094 -4.621 -12.805 1 93.88 225 GLN A CA 1
ATOM 1731 C C . GLN A 1 225 ? -20.656 -4.137 -12.688 1 93.88 225 GLN A C 1
ATOM 1733 O O . GLN A 1 225 ? -20.375 -2.953 -12.883 1 93.88 225 GLN A O 1
ATOM 1738 N N . CYS A 1 226 ? -19.766 -5.023 -12.359 1 97.25 226 CYS A N 1
ATOM 1739 C CA . CYS A 1 226 ? -18.375 -4.641 -12.172 1 97.25 226 CYS A CA 1
ATOM 1740 C C . CYS A 1 226 ? -17.609 -4.691 -13.492 1 97.25 226 CYS A C 1
ATOM 1742 O O . CYS A 1 226 ? -17.828 -5.586 -14.305 1 97.25 226 CYS A O 1
ATOM 1744 N N . VAL A 1 227 ? -16.766 -3.738 -13.68 1 98 227 VAL A N 1
ATOM 1745 C CA . VAL A 1 227 ? -15.805 -3.807 -14.766 1 98 227 VAL A CA 1
ATOM 1746 C C . VAL A 1 227 ? -14.695 -4.789 -14.414 1 98 227 VAL A C 1
ATOM 1748 O O . VAL A 1 227 ? -14.188 -4.777 -13.289 1 98 227 VAL A O 1
ATOM 1751 N N . ILE A 1 228 ? -14.352 -5.645 -15.375 1 98.44 228 ILE A N 1
ATOM 1752 C CA . ILE A 1 228 ? -13.32 -6.645 -15.125 1 98.44 228 ILE A CA 1
ATOM 1753 C C . ILE A 1 228 ? -12.008 -6.195 -15.742 1 98.44 228 ILE A C 1
ATOM 1755 O O . ILE A 1 228 ? -11.938 -5.93 -16.953 1 98.44 228 ILE A O 1
ATOM 1759 N N . ALA A 1 229 ? -10.953 -6.086 -14.914 1 98.44 229 ALA A N 1
ATOM 1760 C CA . ALA A 1 229 ? -9.625 -5.676 -15.352 1 98.44 229 ALA A CA 1
ATOM 1761 C C . ALA A 1 229 ? -8.617 -6.805 -15.156 1 98.44 229 ALA A C 1
ATOM 1763 O O . ALA A 1 229 ? -8.586 -7.445 -14.102 1 98.44 229 ALA A O 1
ATOM 1764 N N . CYS A 1 230 ? -7.754 -7.02 -16.156 1 97.06 230 CYS A N 1
ATOM 1765 C CA . CYS A 1 230 ? -6.711 -8.039 -16.078 1 97.06 230 CYS A CA 1
ATOM 1766 C C . CYS A 1 230 ? -5.336 -7.418 -16.297 1 97.06 230 CYS A C 1
ATOM 1768 O O . CYS A 1 230 ? -5.16 -6.547 -17.141 1 97.06 230 CYS A O 1
ATOM 1770 N N . PHE A 1 231 ? -4.422 -7.918 -15.508 1 92.75 231 PHE A N 1
ATOM 1771 C CA . PHE A 1 231 ? -3.066 -7.383 -15.477 1 92.75 231 PHE A CA 1
ATOM 1772 C C . PHE A 1 231 ? -2.395 -7.523 -16.844 1 92.75 231 PHE A C 1
ATOM 1774 O O . PHE A 1 231 ? -1.633 -6.648 -17.25 1 92.75 231 PHE A O 1
ATOM 1781 N N . GLY A 1 232 ? -2.652 -8.664 -17.531 1 89.38 232 GLY A N 1
ATOM 1782 C CA . GLY A 1 232 ? -2.018 -8.906 -18.812 1 89.38 232 GLY A CA 1
ATOM 1783 C C . GLY A 1 232 ? -2.861 -9.766 -19.734 1 89.38 232 GLY A C 1
ATOM 1784 O O . GLY A 1 232 ? -3.936 -10.234 -19.359 1 89.38 232 GLY A O 1
ATOM 1785 N N . PRO A 1 233 ? -2.301 -9.922 -20.969 1 87.94 233 PRO A N 1
ATOM 1786 C CA . PRO A 1 233 ? -3.053 -10.656 -21.984 1 87.94 233 PRO A CA 1
ATOM 1787 C C . PRO A 1 233 ? -3.303 -12.109 -21.594 1 87.94 233 PRO A C 1
ATOM 1789 O O . PRO A 1 233 ? -4.359 -12.664 -21.906 1 87.94 233 PRO A O 1
ATOM 1792 N N . TYR A 1 234 ? -2.373 -12.734 -20.953 1 84 234 TYR A N 1
ATOM 1793 C CA . TYR A 1 234 ? -2.533 -14.125 -20.547 1 84 234 TYR A CA 1
ATOM 1794 C C . TYR A 1 234 ? -3.67 -14.266 -19.547 1 84 234 TYR A C 1
ATOM 1796 O O . TYR A 1 234 ? -4.523 -15.148 -19.688 1 84 234 TYR A O 1
ATOM 1804 N N . THR A 1 235 ? -3.668 -13.43 -18.531 1 89.5 235 THR A N 1
ATOM 1805 C CA . THR A 1 235 ? -4.738 -13.43 -17.547 1 89.5 235 THR A CA 1
ATOM 1806 C C . THR A 1 235 ? -6.086 -13.141 -18.203 1 89.5 235 THR A C 1
ATOM 1808 O O . THR A 1 235 ? -7.086 -13.789 -17.906 1 89.5 235 THR A O 1
ATOM 1811 N N . ALA A 1 236 ? -6.043 -12.203 -19.141 1 95 236 ALA A N 1
ATOM 1812 C CA . ALA A 1 236 ? -7.266 -11.82 -19.844 1 95 236 ALA A CA 1
ATOM 1813 C C . ALA A 1 236 ? -7.816 -12.984 -20.656 1 95 236 ALA A C 1
ATOM 1815 O O . ALA A 1 236 ? -9.016 -13.273 -20.609 1 95 236 ALA A O 1
ATOM 1816 N N . ALA A 1 237 ? -6.969 -13.609 -21.406 1 92.31 237 ALA A N 1
ATOM 1817 C CA . ALA A 1 237 ? -7.383 -14.742 -22.234 1 92.31 237 ALA A CA 1
ATOM 1818 C C . ALA A 1 237 ? -7.988 -15.852 -21.391 1 92.31 237 ALA A C 1
ATOM 1820 O O . ALA A 1 237 ? -9.055 -16.375 -21.719 1 92.31 237 ALA A O 1
ATOM 1821 N N . ASN A 1 238 ? -7.359 -16.156 -20.328 1 90.44 238 ASN A N 1
ATOM 1822 C CA . ASN A 1 238 ? -7.863 -17.188 -19.438 1 90.44 238 ASN A CA 1
ATOM 1823 C C . ASN A 1 238 ? -9.164 -16.766 -18.75 1 90.44 238 ASN A C 1
ATOM 1825 O O . ASN A 1 238 ? -10.062 -17.578 -18.547 1 90.44 238 ASN A O 1
ATOM 1829 N N . GLY A 1 239 ? -9.242 -15.508 -18.391 1 94.75 239 GLY A N 1
ATOM 1830 C CA . GLY A 1 239 ? -10.484 -14.984 -17.828 1 94.75 239 GLY A CA 1
ATOM 1831 C C . GLY A 1 239 ? -11.672 -15.148 -18.766 1 94.75 239 GLY A C 1
ATOM 1832 O O . GLY A 1 239 ? -12.742 -15.594 -18.344 1 94.75 239 GLY A O 1
ATOM 1833 N N . ARG A 1 240 ? -11.43 -14.875 -20.016 1 96.31 240 ARG A N 1
ATOM 1834 C CA . ARG A 1 240 ? -12.484 -15.023 -21 1 96.31 240 ARG A CA 1
ATOM 1835 C C . ARG A 1 240 ? -12.898 -16.484 -21.156 1 96.31 240 ARG A C 1
ATOM 1837 O O . ARG A 1 240 ? -14.086 -16.797 -21.25 1 96.31 240 ARG A O 1
ATOM 1844 N N . LYS A 1 241 ? -11.914 -17.328 -21.109 1 93.5 241 LYS A N 1
ATOM 1845 C CA . LYS A 1 241 ? -12.188 -18.75 -21.203 1 93.5 241 LYS A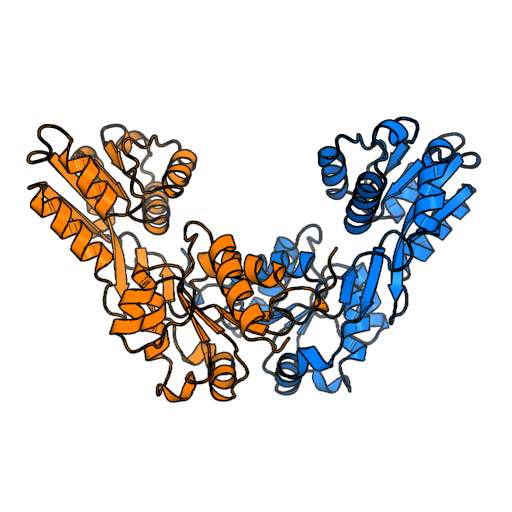 CA 1
ATOM 1846 C C . LYS A 1 241 ? -13.031 -19.219 -20.016 1 93.5 241 LYS A C 1
ATOM 1848 O O . LYS A 1 241 ? -13.852 -20.141 -20.156 1 93.5 241 LYS A O 1
ATOM 1853 N N . LEU A 1 242 ? -12.836 -18.578 -18.953 1 92.38 242 LEU A N 1
ATOM 1854 C CA . LEU A 1 242 ? -13.555 -18.969 -17.734 1 92.38 242 LEU A CA 1
ATOM 1855 C C . LEU A 1 242 ? -14.898 -18.25 -17.656 1 92.38 242 LEU A C 1
ATOM 1857 O O . LEU A 1 242 ? -15.625 -18.391 -16.656 1 92.38 242 LEU A O 1
ATOM 1861 N N . GLY A 1 243 ? -15.18 -17.391 -18.609 1 94.19 243 GLY A N 1
ATOM 1862 C CA . GLY A 1 243 ? -16.516 -16.828 -18.719 1 94.19 243 GLY A CA 1
ATOM 1863 C C . GLY A 1 243 ? -16.578 -15.375 -18.297 1 94.19 243 GLY A C 1
ATOM 1864 O O . GLY A 1 243 ? -17.672 -14.805 -18.203 1 94.19 243 GLY A O 1
ATOM 1865 N N . LEU A 1 244 ? -15.461 -14.734 -18.078 1 96.5 244 LEU A N 1
ATOM 1866 C CA . LEU A 1 244 ? -15.461 -13.336 -17.656 1 96.5 244 LEU A CA 1
ATOM 1867 C C . LEU A 1 244 ? -15.523 -12.414 -18.875 1 96.5 244 LEU A C 1
ATOM 1869 O O . LEU A 1 244 ? -14.914 -12.695 -19.906 1 96.5 244 LEU A O 1
ATOM 1873 N N . ASN A 1 245 ? -16.266 -11.398 -18.75 1 96.62 245 ASN A N 1
ATOM 1874 C CA . ASN A 1 245 ? -16.25 -10.32 -19.734 1 96.62 245 ASN A CA 1
ATOM 1875 C C . ASN A 1 245 ? -15.141 -9.312 -19.438 1 96.62 245 ASN A C 1
ATOM 1877 O O . ASN A 1 245 ? -15.406 -8.266 -18.828 1 96.62 245 ASN A O 1
ATOM 1881 N N . VAL A 1 246 ? -13.992 -9.516 -19.938 1 97.62 246 VAL A N 1
ATOM 1882 C CA . VAL A 1 246 ? -12.82 -8.695 -19.625 1 97.62 246 VAL A CA 1
ATOM 1883 C C . VAL A 1 246 ? -12.906 -7.383 -20.406 1 97.62 246 VAL A C 1
ATOM 1885 O O . VAL A 1 246 ? -12.977 -7.379 -21.625 1 97.62 246 VAL A O 1
ATOM 1888 N N . SER A 1 247 ? -12.828 -6.266 -19.672 1 96.94 247 SER A N 1
ATOM 1889 C CA . SER A 1 247 ? -12.977 -4.949 -20.281 1 96.94 247 SER A CA 1
ATOM 1890 C C . SER A 1 247 ? -11.641 -4.219 -20.359 1 96.94 247 SER A C 1
ATOM 1892 O O . SER A 1 247 ? -11.438 -3.357 -21.203 1 96.94 247 SER A O 1
ATOM 1894 N N . ILE A 1 248 ? -10.742 -4.48 -19.438 1 97.12 248 ILE A N 1
ATOM 1895 C CA . ILE A 1 248 ? -9.477 -3.764 -19.328 1 97.12 248 ILE A CA 1
ATOM 1896 C C . ILE A 1 248 ? -8.32 -4.762 -19.344 1 97.12 248 ILE A C 1
ATOM 1898 O O . ILE A 1 248 ? -8.328 -5.738 -18.594 1 97.12 248 ILE A O 1
ATOM 1902 N N . VAL A 1 249 ? -7.379 -4.543 -20.156 1 95.75 249 VAL A N 1
ATOM 1903 C CA . VAL A 1 249 ? -6.109 -5.266 -20.156 1 95.75 249 VAL A CA 1
ATOM 1904 C C . VAL A 1 249 ? -4.953 -4.27 -20.188 1 95.75 249 VAL A C 1
ATOM 1906 O O . VAL A 1 249 ? -4.891 -3.408 -21.078 1 95.75 249 VAL A O 1
ATOM 1909 N N . ALA A 1 250 ? -4.117 -4.383 -19.203 1 92.06 250 ALA A N 1
ATOM 1910 C CA . ALA A 1 250 ? -3.004 -3.439 -19.172 1 92.06 250 ALA A CA 1
ATOM 1911 C C . ALA A 1 250 ? -2.074 -3.645 -20.375 1 92.06 250 ALA A C 1
ATOM 1913 O O . ALA A 1 250 ? -1.811 -4.781 -20.766 1 92.06 250 ALA A O 1
ATOM 1914 N N . GLU A 1 251 ? -1.646 -2.547 -20.875 1 85.81 251 GLU A N 1
ATOM 1915 C CA . GLU A 1 251 ? -0.667 -2.605 -21.953 1 85.81 251 GLU A CA 1
ATOM 1916 C C . GLU A 1 251 ? 0.749 -2.771 -21.406 1 85.81 251 GLU A C 1
ATOM 1918 O O . GLU A 1 251 ? 1.543 -3.541 -21.953 1 85.81 251 GLU A O 1
ATOM 1923 N N . ASN A 1 252 ? 1.022 -1.981 -20.422 1 80 252 ASN A N 1
ATOM 1924 C CA . ASN A 1 252 ? 2.27 -2.141 -19.688 1 80 252 ASN A CA 1
ATOM 1925 C C . ASN A 1 252 ? 2.098 -3.072 -18.484 1 80 252 ASN A C 1
ATOM 1927 O O . ASN A 1 252 ? 1.787 -2.623 -17.375 1 80 252 ASN A O 1
ATOM 1931 N N . TYR A 1 253 ? 2.355 -4.324 -18.734 1 73 253 TYR A N 1
ATOM 1932 C CA . TYR A 1 253 ? 2.139 -5.312 -17.688 1 73 253 TYR A CA 1
ATOM 1933 C C . TYR A 1 253 ? 3.459 -5.73 -17.047 1 73 253 TYR A C 1
ATOM 1935 O O . TYR A 1 253 ? 3.643 -6.898 -16.703 1 73 253 TYR A O 1
ATOM 1943 N N . SER A 1 254 ? 4.281 -4.801 -16.984 1 74.31 254 SER A N 1
ATOM 1944 C CA . SER A 1 254 ? 5.551 -5.027 -16.297 1 74.31 254 SER A CA 1
ATOM 1945 C C . SER A 1 254 ? 5.52 -4.469 -14.875 1 74.31 254 SER A C 1
ATOM 1947 O O . SER A 1 254 ? 6.426 -4.723 -14.078 1 74.31 254 SER A O 1
ATOM 1949 N N . SER A 1 255 ? 4.363 -3.736 -14.617 1 83.56 255 SER A N 1
ATOM 1950 C CA . SER A 1 255 ? 4.289 -3.119 -13.297 1 83.56 255 SER A CA 1
ATOM 1951 C C . SER A 1 255 ? 2.844 -2.902 -12.867 1 83.56 255 SER A C 1
ATOM 1953 O O . SER A 1 255 ? 1.95 -2.787 -13.711 1 83.56 255 SER A O 1
ATOM 1955 N N . PHE A 1 256 ? 2.676 -2.838 -11.633 1 92.31 256 PHE A N 1
ATOM 1956 C CA . PHE A 1 256 ? 1.355 -2.535 -11.094 1 92.31 256 PHE A CA 1
ATOM 1957 C C . PHE A 1 256 ? 0.977 -1.084 -11.367 1 92.31 256 PHE A C 1
ATOM 1959 O O . PHE A 1 256 ? -0.207 -0.749 -11.438 1 92.31 256 PHE A O 1
ATOM 1966 N N . ALA A 1 257 ? 1.988 -0.242 -11.531 1 92.94 257 ALA A N 1
ATOM 1967 C CA . ALA A 1 257 ? 1.711 1.131 -11.945 1 92.94 257 ALA A CA 1
ATOM 1968 C C . ALA A 1 257 ? 1.005 1.166 -13.297 1 92.94 257 ALA A C 1
ATOM 1970 O O . ALA A 1 257 ? 0.029 1.897 -13.477 1 92.94 257 ALA A O 1
ATOM 1971 N N . GLY A 1 258 ? 1.549 0.339 -14.18 1 93.94 258 GLY A N 1
ATOM 1972 C CA . GLY A 1 258 ? 0.913 0.24 -15.484 1 93.94 258 GLY A CA 1
ATOM 1973 C C . GLY A 1 258 ? -0.495 -0.32 -15.414 1 93.94 258 GLY A C 1
ATOM 1974 O O . GLY A 1 258 ? -1.383 0.133 -16.141 1 93.94 258 GLY A O 1
ATOM 1975 N N . PHE A 1 259 ? -0.727 -1.235 -14.625 1 96 259 PHE A N 1
ATOM 1976 C CA . PHE A 1 259 ? -2.043 -1.835 -14.445 1 96 259 PHE A CA 1
ATOM 1977 C C . PHE A 1 259 ? -3.033 -0.815 -13.891 1 96 259 PHE A C 1
ATOM 1979 O O . PHE A 1 259 ? -4.133 -0.661 -14.422 1 96 259 PHE A O 1
ATOM 1986 N N . ALA A 1 260 ? -2.639 -0.055 -12.883 1 97.19 260 ALA A N 1
ATOM 1987 C CA . ALA A 1 260 ? -3.477 0.99 -12.297 1 97.19 260 ALA A CA 1
ATOM 1988 C C . ALA A 1 260 ? -3.793 2.074 -13.328 1 97.19 260 ALA A C 1
ATOM 1990 O O . ALA A 1 260 ? -4.914 2.588 -13.367 1 97.19 260 ALA A O 1
ATOM 1991 N N . GLU A 1 261 ? -2.814 2.354 -14.117 1 96.81 261 GLU A N 1
ATOM 1992 C CA . GLU A 1 261 ? -3.006 3.352 -15.164 1 96.81 261 GLU A CA 1
ATOM 1993 C C . GLU A 1 261 ? -4.047 2.893 -16.188 1 96.81 261 GLU A C 1
ATOM 1995 O O . GLU A 1 261 ? -4.871 3.688 -16.641 1 96.81 261 GLU A O 1
ATOM 2000 N N . ALA A 1 262 ? -3.977 1.653 -16.531 1 97 262 ALA A N 1
ATOM 2001 C CA . ALA A 1 262 ? -4.949 1.111 -17.484 1 97 262 ALA A CA 1
ATOM 2002 C C . ALA A 1 262 ? -6.367 1.22 -16.922 1 97 262 ALA A C 1
ATOM 2004 O O . ALA A 1 262 ? -7.293 1.603 -17.641 1 97 262 ALA A O 1
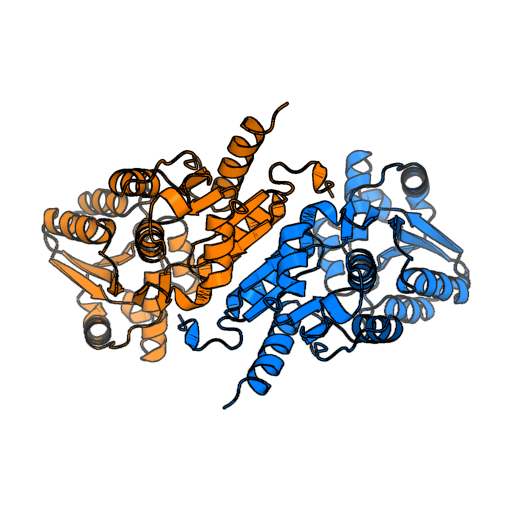ATOM 2005 N N . ILE A 1 263 ? -6.523 0.93 -15.703 1 97.94 263 ILE A N 1
ATOM 2006 C CA . ILE A 1 263 ? -7.824 1.031 -15.055 1 97.94 263 ILE A CA 1
ATOM 2007 C C . ILE A 1 263 ? -8.281 2.488 -15.039 1 97.94 263 ILE A C 1
ATOM 2009 O O . ILE A 1 263 ? -9.43 2.789 -15.383 1 97.94 263 ILE A O 1
ATOM 2013 N N . ALA A 1 264 ? -7.371 3.369 -14.664 1 97.5 264 ALA A N 1
ATOM 2014 C CA . ALA A 1 264 ? -7.672 4.797 -14.602 1 97.5 264 ALA A CA 1
ATOM 2015 C C . ALA A 1 264 ? -8.133 5.32 -15.961 1 97.5 264 ALA A C 1
ATOM 2017 O O . ALA A 1 264 ? -9.141 6.027 -16.047 1 97.5 264 ALA A O 1
ATOM 2018 N N . ASN A 1 265 ? -7.402 4.953 -16.969 1 96.5 265 ASN A N 1
ATOM 2019 C CA . ASN A 1 265 ? -7.719 5.418 -18.312 1 96.5 265 ASN A CA 1
ATOM 2020 C C . ASN A 1 265 ? -9.102 4.941 -18.75 1 96.5 265 ASN A C 1
ATOM 2022 O O . ASN A 1 265 ? -9.867 5.711 -19.344 1 96.5 265 ASN A O 1
ATOM 2026 N N . PHE A 1 266 ? -9.383 3.75 -18.484 1 96.88 266 PHE A N 1
ATOM 2027 C CA . PHE A 1 266 ? -10.672 3.199 -18.875 1 96.88 266 PHE A CA 1
ATOM 2028 C C . PHE A 1 266 ? -11.805 3.895 -18.125 1 96.88 266 PHE A C 1
ATOM 2030 O O . PHE A 1 266 ? -12.82 4.266 -18.734 1 96.88 266 PHE A O 1
ATOM 2037 N N . MET A 1 267 ? -11.633 4.059 -16.859 1 95.69 267 MET A N 1
ATOM 2038 C CA . MET A 1 267 ? -12.68 4.645 -16.031 1 95.69 267 MET A CA 1
ATOM 2039 C C . MET A 1 267 ? -12.922 6.105 -16.406 1 95.69 267 MET A C 1
ATOM 2041 O O . MET A 1 267 ? -14.047 6.602 -16.312 1 95.69 267 MET A O 1
ATOM 2045 N N . LEU A 1 268 ? -11.859 6.773 -16.75 1 92.88 268 LEU A N 1
ATOM 2046 C CA . LEU A 1 268 ? -11.992 8.148 -17.219 1 92.88 268 LEU A CA 1
ATOM 2047 C C . LEU A 1 268 ? -12.852 8.227 -18.469 1 92.88 268 LEU A C 1
ATOM 2049 O O . LEU A 1 268 ? -13.625 9.172 -18.641 1 92.88 268 LEU A O 1
ATOM 2053 N N . LEU A 1 269 ? -12.727 7.227 -19.312 1 89.38 269 LEU A N 1
ATOM 2054 C CA . LEU A 1 269 ? -13.484 7.188 -20.562 1 89.38 269 LEU A CA 1
ATOM 2055 C C . LEU A 1 269 ? -14.953 6.91 -20.297 1 89.38 269 LEU A C 1
ATOM 2057 O O . LEU A 1 269 ? -15.82 7.332 -21.062 1 89.38 269 LEU A O 1
ATOM 2061 N N . LEU A 1 270 ? -15.234 6.168 -19.234 1 85.5 270 LEU A N 1
ATOM 2062 C CA . LEU A 1 270 ? -16.609 5.836 -18.891 1 85.5 270 LEU A CA 1
ATOM 2063 C C . LEU A 1 270 ? -17.312 7.02 -18.219 1 85.5 270 LEU A C 1
ATOM 2065 O O . LEU A 1 270 ? -18.531 7.086 -18.203 1 85.5 270 LEU A O 1
ATOM 2069 N N . SER A 1 271 ? -16.5 7.809 -17.438 1 72.75 271 SER A N 1
ATOM 2070 C CA . SER A 1 271 ? -17.078 8.945 -16.734 1 72.75 271 SER A CA 1
ATOM 2071 C C . SER A 1 271 ? -17.641 9.977 -17.719 1 72.75 271 SER A C 1
ATOM 2073 O O . SER A 1 271 ? -17 10.297 -18.719 1 72.75 271 SER A O 1
ATOM 2075 N N . PRO A 1 272 ? -18.953 10.164 -17.641 1 57.06 272 PRO A N 1
ATOM 2076 C CA . PRO A 1 272 ? -19.531 11.156 -18.547 1 57.06 272 PRO A CA 1
ATOM 2077 C C . PRO A 1 272 ? -18.812 12.492 -18.5 1 57.06 272 PRO A C 1
ATOM 2079 O O . PRO A 1 272 ? -18.375 12.93 -17.422 1 57.06 272 PRO A O 1
ATOM 2082 N N . LYS A 1 273 ? -18.25 12.883 -19.609 1 44.97 273 LYS A N 1
ATOM 2083 C CA . LYS A 1 273 ? -17.703 14.227 -19.75 1 44.97 273 LYS A CA 1
ATOM 2084 C C . LYS A 1 273 ? -18.656 15.281 -19.188 1 44.97 273 LYS A C 1
ATOM 2086 O O . LYS A 1 273 ? -19.859 15.18 -19.375 1 44.97 273 LYS A O 1
ATOM 2091 N N . MET B 1 1 ? 6.629 -16.359 3.762 1 83.81 1 MET B N 1
ATOM 2092 C CA . MET B 1 1 ? 5.566 -17.172 3.168 1 83.81 1 MET B CA 1
ATOM 2093 C C . MET B 1 1 ? 4.672 -17.766 4.246 1 83.81 1 MET B C 1
ATOM 2095 O O . MET B 1 1 ? 4.379 -18.969 4.223 1 83.81 1 MET B O 1
ATOM 2099 N N . ILE B 1 2 ? 4.277 -16.906 5.152 1 85.38 2 ILE B N 1
ATOM 2100 C CA . ILE B 1 2 ? 3.428 -17.266 6.285 1 85.38 2 ILE B CA 1
ATOM 2101 C C . ILE B 1 2 ? 1.963 -17.234 5.859 1 85.38 2 ILE B C 1
ATOM 2103 O O . ILE B 1 2 ? 1.497 -16.266 5.266 1 85.38 2 ILE B O 1
ATOM 2107 N N . PRO B 1 3 ? 1.282 -18.391 6.18 1 89.88 3 PRO B N 1
ATOM 2108 C CA . PRO B 1 3 ? -0.152 -18.391 5.883 1 89.88 3 PRO B CA 1
ATOM 2109 C C . PRO B 1 3 ? -0.894 -17.234 6.562 1 89.88 3 PRO B C 1
ATOM 2111 O O . PRO B 1 3 ? -0.576 -16.875 7.699 1 89.88 3 PRO B O 1
ATOM 2114 N N . SER B 1 4 ? -1.867 -16.672 5.93 1 91.12 4 SER B N 1
ATOM 2115 C CA . SER B 1 4 ? -2.609 -15.523 6.434 1 91.12 4 SER B CA 1
ATOM 2116 C C . SER B 1 4 ? -3.254 -15.828 7.781 1 91.12 4 SER B C 1
ATOM 2118 O O . SER B 1 4 ? -3.311 -14.969 8.664 1 91.12 4 SER B O 1
ATOM 2120 N N . VAL B 1 5 ? -3.684 -17.062 8.008 1 91.19 5 VAL B N 1
ATOM 2121 C CA . VAL B 1 5 ? -4.398 -17.469 9.219 1 91.19 5 VAL B CA 1
ATOM 2122 C C . VAL B 1 5 ? -3.486 -17.328 10.43 1 91.19 5 VAL B C 1
ATOM 2124 O O . VAL B 1 5 ? -3.961 -17.266 11.57 1 91.19 5 VAL B O 1
ATOM 2127 N N . GLN B 1 6 ? -2.176 -17.281 10.188 1 92.62 6 GLN B N 1
ATOM 2128 C CA . GLN B 1 6 ? -1.207 -17.203 11.273 1 92.62 6 GLN B CA 1
ATOM 2129 C C . GLN B 1 6 ? -0.793 -15.766 11.547 1 92.62 6 GLN B C 1
ATOM 2131 O O . GLN B 1 6 ? -0.041 -15.5 12.484 1 92.62 6 GLN B O 1
ATOM 2136 N N . LEU B 1 7 ? -1.316 -14.836 10.805 1 93.94 7 LEU B N 1
ATOM 2137 C CA . LEU B 1 7 ? -0.938 -13.438 10.977 1 93.94 7 LEU B CA 1
ATOM 2138 C C . LEU B 1 7 ? -1.828 -12.758 12.016 1 93.94 7 LEU B C 1
ATOM 2140 O O . LEU B 1 7 ? -3.004 -13.102 12.148 1 93.94 7 LEU B O 1
ATOM 2144 N N . PRO B 1 8 ? -1.335 -11.781 12.68 1 96 8 PRO B N 1
ATOM 2145 C CA . PRO B 1 8 ? -2.01 -11.227 13.859 1 96 8 PRO B CA 1
ATOM 2146 C C . PRO B 1 8 ? -3.301 -10.492 13.508 1 96 8 PRO B C 1
ATOM 2148 O O . PRO B 1 8 ? -4.215 -10.414 14.328 1 96 8 PRO B O 1
ATOM 2151 N N . LEU B 1 9 ? -3.398 -9.992 12.32 1 97.25 9 LEU B N 1
ATOM 2152 C CA . LEU B 1 9 ? -4.57 -9.195 11.984 1 97.25 9 LEU B CA 1
ATOM 2153 C C . LEU B 1 9 ? -5.457 -9.922 10.984 1 97.25 9 LEU B C 1
ATOM 2155 O O . LEU B 1 9 ? -6.223 -9.289 10.25 1 97.25 9 LEU B O 1
ATOM 2159 N N . TYR B 1 10 ? -5.281 -11.242 10.945 1 95.19 10 TYR B N 1
ATOM 2160 C CA . TYR B 1 10 ? -6.066 -12.07 10.039 1 95.19 10 TYR B CA 1
ATOM 2161 C C . TYR B 1 10 ? -7.559 -11.805 10.211 1 95.19 10 TYR B C 1
ATOM 2163 O O . TYR B 1 10 ? -8.094 -11.953 11.312 1 95.19 10 TYR B O 1
ATOM 2171 N N . GLY B 1 11 ? -8.172 -11.336 9.109 1 94.19 11 GLY B N 1
ATOM 2172 C CA . GLY B 1 11 ? -9.617 -11.164 9.078 1 94.19 11 GLY B CA 1
ATOM 2173 C C . GLY B 1 11 ? -10.078 -9.867 9.719 1 94.19 11 GLY B C 1
ATOM 2174 O O . GLY B 1 11 ? -11.273 -9.609 9.812 1 94.19 11 GLY B O 1
ATOM 2175 N N . LYS B 1 12 ? -9.141 -9.062 10.172 1 97.25 12 LYS B N 1
ATOM 2176 C CA . LYS B 1 12 ? -9.5 -7.805 10.812 1 97.25 12 LYS B CA 1
ATOM 2177 C C . LYS B 1 12 ? -9.578 -6.672 9.797 1 97.25 12 LYS B C 1
ATOM 2179 O O . LYS B 1 12 ? -8.664 -6.5 8.984 1 97.25 12 LYS B O 1
ATOM 2184 N N . ARG B 1 13 ? -10.672 -5.992 9.836 1 98.25 13 ARG B N 1
ATOM 2185 C CA . ARG B 1 13 ? -10.836 -4.824 8.977 1 98.25 13 ARG B CA 1
ATOM 2186 C C . ARG B 1 13 ? -10.453 -3.547 9.719 1 98.25 13 ARG B C 1
ATOM 2188 O O . ARG B 1 13 ? -11.031 -3.227 10.758 1 98.25 13 ARG B O 1
ATOM 2195 N N . ILE B 1 14 ? -9.5 -2.832 9.18 1 98.69 14 ILE B N 1
ATOM 2196 C CA . ILE B 1 14 ? -8.953 -1.63 9.805 1 98.69 14 ILE B CA 1
ATOM 2197 C C . ILE B 1 14 ? -9.25 -0.416 8.922 1 98.69 14 ILE B C 1
ATOM 2199 O O . ILE B 1 14 ? -8.859 -0.375 7.758 1 98.69 14 ILE B O 1
ATOM 2203 N N . LEU B 1 15 ? -9.953 0.533 9.461 1 98.75 15 LEU B N 1
ATOM 2204 C CA . LEU B 1 15 ? -10.242 1.771 8.742 1 98.75 15 LEU B CA 1
ATOM 2205 C C . LEU B 1 15 ? -9.023 2.693 8.742 1 98.75 15 LEU B C 1
ATOM 2207 O O . LEU B 1 15 ? -8.492 3.018 9.805 1 98.75 15 LEU B O 1
ATOM 2211 N N . VAL B 1 16 ? -8.547 3.082 7.594 1 98.56 16 VAL B N 1
ATOM 2212 C CA . VAL B 1 16 ? -7.422 3.994 7.418 1 98.56 16 VAL B CA 1
ATOM 2213 C C . VAL B 1 16 ? -7.938 5.379 7.031 1 98.56 16 VAL B C 1
ATOM 2215 O O . VAL B 1 16 ? -8.461 5.57 5.934 1 98.56 16 VAL B O 1
ATOM 2218 N N . THR B 1 17 ? -7.723 6.336 7.898 1 98.19 17 THR B N 1
ATOM 2219 C CA . THR B 1 17 ? -8.281 7.668 7.699 1 98.19 17 THR B CA 1
ATOM 2220 C C . THR B 1 17 ? -7.219 8.633 7.184 1 98.19 17 THR B C 1
ATOM 2222 O O . THR B 1 17 ? -7.512 9.789 6.891 1 98.19 17 THR B O 1
ATOM 2225 N N . ALA B 1 18 ? -6.059 8.164 7.012 1 96 18 ALA B N 1
ATOM 2226 C CA . ALA B 1 18 ? -4.926 8.992 6.617 1 96 18 ALA B CA 1
ATOM 2227 C C . ALA B 1 18 ? -5.113 9.539 5.203 1 96 18 ALA B C 1
ATOM 2229 O O . ALA B 1 18 ? -5.809 8.938 4.383 1 96 18 ALA B O 1
ATOM 2230 N N . PRO B 1 19 ? -4.496 10.727 4.992 1 93.94 19 PRO B N 1
ATOM 2231 C CA . PRO B 1 19 ? -4.516 11.227 3.613 1 93.94 19 PRO B CA 1
ATOM 2232 C C . PRO B 1 19 ? -3.834 10.273 2.633 1 93.94 19 PRO B C 1
ATOM 2234 O O . PRO B 1 19 ? -3.068 9.398 3.047 1 93.94 19 PRO B O 1
ATOM 2237 N N . ARG B 1 20 ? -4.105 10.438 1.38 1 91.88 20 ARG B N 1
ATOM 2238 C CA . ARG B 1 20 ? -3.742 9.516 0.306 1 91.88 20 ARG B CA 1
ATOM 2239 C C . ARG B 1 20 ? -2.262 9.148 0.375 1 91.88 20 ARG B C 1
ATOM 2241 O O . ARG B 1 20 ? -1.904 7.973 0.305 1 91.88 20 ARG B O 1
ATOM 2248 N N . ASN B 1 21 ? -1.381 10.133 0.524 1 83.06 21 ASN B N 1
ATOM 2249 C CA . ASN B 1 21 ? 0.061 9.906 0.523 1 83.06 21 ASN B CA 1
ATOM 2250 C C . ASN B 1 21 ? 0.493 9.039 1.698 1 83.06 21 ASN B C 1
ATOM 2252 O O . ASN B 1 21 ? 1.444 8.258 1.584 1 83.06 21 ASN B O 1
ATOM 2256 N N . TYR B 1 22 ? -0.243 9.125 2.811 1 89.94 22 TYR B N 1
ATOM 2257 C CA . TYR B 1 22 ? 0.074 8.328 3.99 1 89.94 22 TYR B CA 1
ATOM 2258 C C . TYR B 1 22 ? -0.708 7.023 3.992 1 89.94 22 TYR B C 1
ATOM 2260 O O . TYR B 1 22 ? -0.211 5.996 4.461 1 89.94 22 TYR B O 1
ATOM 2268 N N . ALA B 1 23 ? -1.818 7.055 3.424 1 95.94 23 ALA B N 1
ATOM 2269 C CA . ALA B 1 23 ? -2.707 5.898 3.42 1 95.94 23 ALA B CA 1
ATOM 2270 C C . ALA B 1 23 ? -2.066 4.719 2.689 1 95.94 23 ALA B C 1
ATOM 2272 O O . ALA B 1 23 ? -2.143 3.578 3.152 1 95.94 23 ALA B O 1
ATOM 2273 N N . ALA B 1 24 ? -1.391 5.02 1.587 1 94.88 24 ALA B N 1
ATOM 2274 C CA . ALA B 1 24 ? -0.755 3.961 0.806 1 94.88 24 ALA B CA 1
ATOM 2275 C C . ALA B 1 24 ? 0.288 3.219 1.635 1 94.88 24 ALA B C 1
ATOM 2277 O O . ALA B 1 24 ? 0.333 1.985 1.628 1 94.88 24 ALA B O 1
ATOM 2278 N N . ARG B 1 25 ? 1.018 3.934 2.381 1 93.19 25 ARG B N 1
ATOM 2279 C CA . ARG B 1 25 ? 2.086 3.346 3.184 1 93.19 25 ARG B CA 1
ATOM 2280 C C . ARG B 1 25 ? 1.521 2.57 4.367 1 93.19 25 ARG B C 1
ATOM 2282 O O . ARG B 1 25 ? 1.959 1.455 4.652 1 93.19 25 ARG B O 1
ATOM 2289 N N . LEU B 1 26 ? 0.593 3.174 5.012 1 96.62 26 LEU B N 1
ATOM 2290 C CA . LEU B 1 26 ? -0.003 2.512 6.168 1 96.62 26 LEU B CA 1
ATOM 2291 C C . LEU B 1 26 ? -0.738 1.243 5.746 1 96.62 26 LEU B C 1
ATOM 2293 O O . LEU B 1 26 ? -0.605 0.201 6.395 1 96.62 26 LEU B O 1
ATOM 2297 N N . THR B 1 27 ? -1.457 1.326 4.691 1 97.75 27 THR B N 1
ATOM 2298 C CA . THR B 1 27 ? -2.219 0.185 4.199 1 97.75 27 THR B CA 1
ATOM 2299 C C . THR B 1 27 ? -1.293 -0.99 3.893 1 97.75 27 THR B C 1
ATOM 2301 O O . THR B 1 27 ? -1.599 -2.133 4.238 1 97.75 27 THR B O 1
ATOM 2304 N N . SER B 1 28 ? -0.175 -0.688 3.307 1 96.31 28 SER B N 1
ATOM 2305 C CA . SER B 1 28 ? 0.785 -1.739 2.988 1 96.31 28 SER B CA 1
ATOM 2306 C C . SER B 1 28 ? 1.251 -2.463 4.246 1 96.31 28 SER B C 1
ATOM 2308 O O . SER B 1 28 ? 1.339 -3.691 4.266 1 96.31 28 SER B O 1
ATOM 2310 N N . GLN B 1 29 ? 1.523 -1.721 5.254 1 96.44 29 GLN B N 1
ATOM 2311 C CA . GLN B 1 29 ? 1.975 -2.312 6.508 1 96.44 29 GLN B CA 1
ATOM 2312 C C . GLN B 1 29 ? 0.88 -3.172 7.133 1 96.44 29 GLN B C 1
ATOM 2314 O O . GLN B 1 29 ? 1.159 -4.242 7.676 1 96.44 29 GLN B O 1
ATOM 2319 N N . LEU B 1 30 ? -0.326 -2.736 7.051 1 98.06 30 LEU B N 1
ATOM 2320 C CA . LEU B 1 30 ? -1.455 -3.469 7.613 1 98.06 30 LEU B CA 1
ATOM 2321 C C . LEU B 1 30 ? -1.694 -4.766 6.852 1 98.06 30 LEU B C 1
ATOM 2323 O O . LEU B 1 30 ? -1.935 -5.812 7.457 1 98.06 30 LEU B O 1
ATOM 2327 N N . ILE B 1 31 ? -1.588 -4.699 5.562 1 97.44 31 ILE B N 1
ATOM 2328 C CA . ILE B 1 31 ? -1.771 -5.875 4.715 1 97.44 31 ILE B CA 1
ATOM 2329 C C . ILE B 1 31 ? -0.726 -6.93 5.062 1 97.44 31 ILE B C 1
ATOM 2331 O O . ILE B 1 31 ? -1.046 -8.117 5.184 1 97.44 31 ILE B O 1
ATOM 2335 N N . ASN B 1 32 ? 0.474 -6.465 5.281 1 94.31 32 ASN B N 1
ATOM 2336 C CA . ASN B 1 32 ? 1.567 -7.379 5.598 1 94.31 32 ASN B CA 1
ATOM 2337 C C . ASN B 1 32 ? 1.317 -8.117 6.91 1 94.31 32 ASN B C 1
ATOM 2339 O O . ASN B 1 32 ? 1.87 -9.195 7.137 1 94.31 32 ASN B O 1
ATOM 2343 N N . GLN B 1 33 ? 0.442 -7.551 7.703 1 96.38 33 GLN B N 1
ATOM 2344 C CA . GLN B 1 33 ? 0.108 -8.18 8.977 1 96.38 33 GLN B CA 1
ATOM 2345 C C . GLN B 1 33 ? -1.175 -9 8.867 1 96.38 33 GLN B C 1
ATOM 2347 O O . GLN B 1 33 ? -1.674 -9.516 9.867 1 96.38 33 GLN B O 1
ATOM 2352 N N . GLY B 1 34 ? -1.748 -9.078 7.699 1 95.75 34 GLY B N 1
ATOM 2353 C CA . GLY B 1 34 ? -2.893 -9.938 7.438 1 95.75 34 GLY B CA 1
ATOM 2354 C C . GLY B 1 34 ? -4.215 -9.195 7.477 1 95.75 34 GLY B C 1
ATOM 2355 O O . GLY B 1 34 ? -5.277 -9.797 7.332 1 95.75 34 GLY B O 1
ATOM 2356 N N . ALA B 1 35 ? -4.191 -7.898 7.621 1 97.75 35 ALA B N 1
ATOM 2357 C CA . ALA B 1 35 ? -5.41 -7.109 7.777 1 97.75 35 ALA B CA 1
ATOM 2358 C C . ALA B 1 35 ? -6.09 -6.879 6.43 1 97.75 35 ALA B C 1
ATOM 2360 O O . ALA B 1 35 ? -5.5 -7.145 5.379 1 97.75 35 ALA B O 1
ATOM 2361 N N . LEU B 1 36 ? -7.352 -6.488 6.531 1 97.94 36 LEU B N 1
ATOM 2362 C CA . LEU B 1 36 ? -8.141 -5.984 5.41 1 97.94 36 LEU B CA 1
ATOM 2363 C C . LEU B 1 36 ? -8.438 -4.5 5.582 1 97.94 36 LEU B C 1
ATOM 2365 O O . LEU B 1 36 ? -9.477 -4.129 6.121 1 97.94 36 LEU B O 1
ATOM 2369 N N . PRO B 1 37 ? -7.523 -3.639 5.066 1 98.31 37 PRO B N 1
ATOM 2370 C CA . PRO B 1 37 ? -7.719 -2.199 5.262 1 98.31 37 PRO B CA 1
ATOM 2371 C C . PRO B 1 37 ? -8.898 -1.653 4.465 1 98.31 37 PRO B C 1
ATOM 2373 O O . PRO B 1 37 ? -9.156 -2.1 3.34 1 98.31 37 PRO B O 1
ATOM 2376 N N . VAL B 1 38 ? -9.625 -0.787 5.031 1 98.25 38 VAL B N 1
ATOM 2377 C CA . VAL B 1 38 ? -10.688 -0.007 4.402 1 98.25 38 VAL B CA 1
ATOM 2378 C C . VAL B 1 38 ? -10.297 1.469 4.375 1 98.25 38 VAL B C 1
ATOM 2380 O O . VAL B 1 38 ? -10.078 2.08 5.422 1 98.25 38 VAL B O 1
ATOM 2383 N N . LEU B 1 39 ? -10.234 2.031 3.189 1 98.19 39 LEU B N 1
ATOM 2384 C CA . LEU B 1 39 ? -9.742 3.396 3.043 1 98.19 39 LEU B CA 1
ATOM 2385 C C . LEU B 1 39 ? -10.875 4.402 3.17 1 98.19 39 LEU B C 1
ATOM 2387 O O . LEU B 1 39 ? -11.906 4.273 2.498 1 98.19 39 LEU B O 1
ATOM 2391 N N . MET B 1 40 ? -10.688 5.34 4.012 1 97.75 40 MET B N 1
ATOM 2392 C CA . MET B 1 40 ? -11.602 6.465 4.172 1 97.75 40 MET B CA 1
ATOM 2393 C C . MET B 1 40 ? -10.859 7.715 4.625 1 97.75 40 MET B C 1
ATOM 2395 O O . MET B 1 40 ? -11.047 8.18 5.75 1 97.75 40 MET B O 1
ATOM 2399 N N . PRO B 1 41 ? -10.016 8.203 3.707 1 97.31 41 PRO B N 1
ATOM 2400 C CA . PRO B 1 41 ? -9.352 9.453 4.082 1 97.31 41 PRO B CA 1
ATOM 2401 C C . PRO B 1 41 ? -10.344 10.539 4.496 1 97.31 41 PRO B C 1
ATOM 2403 O O . PRO B 1 41 ? -11.383 10.719 3.85 1 97.31 41 PRO B O 1
ATOM 2406 N N . THR B 1 42 ? -9.984 11.211 5.594 1 96.94 42 THR B N 1
ATOM 2407 C CA . THR B 1 42 ? -10.906 12.219 6.09 1 96.94 42 THR B CA 1
ATOM 2408 C C . THR B 1 42 ? -10.438 13.617 5.707 1 96.94 42 THR B C 1
ATOM 2410 O O . THR B 1 42 ? -11.227 14.562 5.672 1 96.94 42 THR B O 1
ATOM 2413 N N . ILE B 1 43 ? -9.133 13.688 5.457 1 94.81 43 ILE B N 1
ATOM 2414 C CA . ILE B 1 43 ? -8.539 14.945 5.02 1 94.81 43 ILE B CA 1
ATOM 2415 C C . ILE B 1 43 ? -7.617 14.695 3.828 1 94.81 43 ILE B C 1
ATOM 2417 O O . ILE B 1 43 ? -7.301 13.547 3.512 1 94.81 43 ILE B O 1
ATOM 2421 N N . GLU B 1 44 ? -7.301 15.695 3.158 1 94.25 44 GLU B N 1
ATOM 2422 C CA . GLU B 1 44 ? -6.293 15.617 2.107 1 94.25 44 GLU B CA 1
ATOM 2423 C C . GLU B 1 44 ? -5.387 16.844 2.117 1 94.25 44 GLU B C 1
ATOM 2425 O O . GLU B 1 44 ? -5.727 17.875 2.717 1 94.25 44 GLU B O 1
ATOM 2430 N N . THR B 1 45 ? -4.262 16.609 1.566 1 91.19 45 THR B N 1
ATOM 2431 C CA . THR B 1 45 ? -3.289 17.688 1.354 1 91.19 45 THR B CA 1
ATOM 2432 C C . THR B 1 45 ? -3.207 18.047 -0.125 1 91.19 45 THR B C 1
ATOM 2434 O O . THR B 1 45 ? -2.988 17.188 -0.975 1 91.19 45 THR B O 1
ATOM 2437 N N . CYS B 1 46 ? -3.461 19.297 -0.444 1 91.44 46 CYS B N 1
ATOM 2438 C CA . CYS B 1 46 ? -3.412 19.719 -1.837 1 91.44 46 CYS B CA 1
ATOM 2439 C C . CYS B 1 46 ? -2.719 21.078 -1.97 1 91.44 46 CYS B C 1
ATOM 2441 O O . CYS B 1 46 ? -2.381 21.703 -0.966 1 91.44 46 CYS B O 1
ATOM 2443 N N . ALA B 1 47 ? -2.494 21.484 -3.211 1 90.88 47 ALA B N 1
ATOM 2444 C CA . ALA B 1 47 ? -1.869 22.781 -3.5 1 90.88 47 ALA B CA 1
ATOM 2445 C C . ALA B 1 47 ? -2.754 23.938 -3.041 1 90.88 47 ALA B C 1
ATOM 2447 O O . ALA B 1 47 ? -3.975 23.781 -2.949 1 90.88 47 ALA B O 1
ATOM 2448 N N . LEU B 1 48 ? -2.07 25.047 -2.809 1 93.75 48 LEU B N 1
ATOM 2449 C CA . LEU B 1 48 ? -2.795 26.25 -2.438 1 93.75 48 LEU B CA 1
ATOM 2450 C C . LEU B 1 48 ? -3.664 26.734 -3.592 1 93.75 48 LEU B C 1
ATOM 2452 O O . LEU B 1 48 ? -3.316 26.547 -4.762 1 93.75 48 LEU B O 1
ATOM 2456 N N . ALA B 1 49 ? -4.789 27.297 -3.236 1 89.38 49 ALA B N 1
ATOM 2457 C CA . ALA B 1 49 ? -5.605 27.953 -4.25 1 89.38 49 ALA B CA 1
ATOM 2458 C C . ALA B 1 49 ? -5.016 29.312 -4.625 1 89.38 49 ALA B C 1
ATOM 2460 O O . ALA B 1 49 ? -5.164 29.766 -5.762 1 89.38 49 ALA B O 1
ATOM 2461 N N . ASP B 1 50 ? -4.398 29.922 -3.674 1 93.75 50 ASP B N 1
ATOM 2462 C CA . ASP B 1 50 ? -3.787 31.234 -3.814 1 93.75 50 ASP B CA 1
ATOM 2463 C C . ASP B 1 50 ? -2.352 31.234 -3.291 1 93.75 50 ASP B C 1
ATOM 2465 O O . ASP B 1 50 ? -2.123 31.078 -2.092 1 93.75 50 ASP B O 1
ATOM 2469 N N . PHE B 1 51 ? -1.419 31.484 -4.211 1 96 51 PHE B 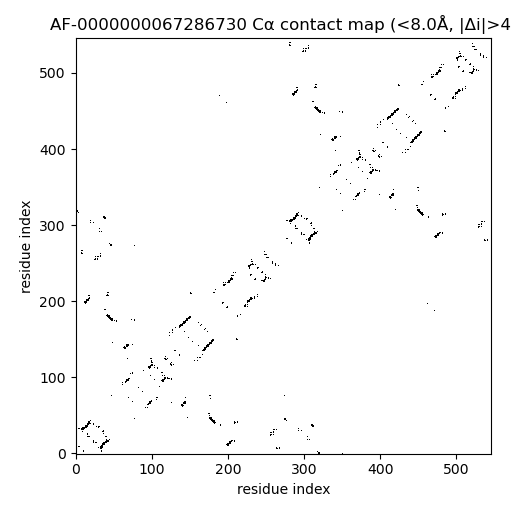N 1
ATOM 2470 C CA . PHE B 1 51 ? -0.003 31.375 -3.883 1 96 51 PHE B CA 1
ATOM 2471 C C . PHE B 1 51 ? 0.575 32.75 -3.523 1 96 51 PHE B C 1
ATOM 2473 O O . PHE B 1 51 ? 1.78 32.875 -3.305 1 96 51 PHE B O 1
ATOM 2480 N N . THR B 1 52 ? -0.223 33.75 -3.371 1 96.94 52 THR B N 1
ATOM 2481 C CA . THR B 1 52 ? 0.25 35.125 -3.254 1 96.94 52 THR B CA 1
ATOM 2482 C C . THR B 1 52 ? 1.214 35.25 -2.078 1 96.94 52 THR B C 1
ATOM 2484 O O . THR B 1 52 ? 2.316 35.781 -2.232 1 96.94 52 THR B O 1
ATOM 2487 N N . GLU B 1 53 ? 0.811 34.812 -0.963 1 97.12 53 GLU B N 1
ATOM 2488 C CA . GLU B 1 53 ? 1.651 34.938 0.225 1 97.12 53 GLU B CA 1
ATOM 2489 C C . GLU B 1 53 ? 2.936 34.125 0.072 1 97.12 53 GLU B C 1
ATOM 2491 O O . GLU B 1 53 ? 4.02 34.594 0.424 1 97.12 53 GLU B O 1
ATOM 2496 N N . LEU B 1 54 ? 2.805 32.938 -0.445 1 97.31 54 LEU B N 1
ATOM 2497 C CA . LEU B 1 54 ? 3.965 32.062 -0.638 1 97.31 54 LEU B CA 1
ATOM 2498 C C . LEU B 1 54 ? 4.922 32.688 -1.661 1 97.31 54 LEU B C 1
ATOM 2500 O O . LEU B 1 54 ? 6.133 32.719 -1.432 1 97.31 54 LEU B O 1
ATOM 2504 N N . ASP B 1 55 ? 4.359 33.156 -2.723 1 97.31 55 ASP B N 1
ATOM 2505 C CA . ASP B 1 55 ? 5.18 33.75 -3.76 1 97.31 55 ASP B CA 1
ATOM 2506 C C . ASP B 1 55 ? 5.949 34.969 -3.213 1 97.31 55 ASP B C 1
ATOM 2508 O O . ASP B 1 55 ? 7.137 35.125 -3.508 1 97.31 55 ASP B O 1
ATOM 2512 N N . THR B 1 56 ? 5.293 35.75 -2.451 1 96.69 56 THR B N 1
ATOM 2513 C CA . THR B 1 56 ? 5.93 36.906 -1.849 1 96.69 56 THR B CA 1
ATOM 2514 C C . THR B 1 56 ? 7.09 36.5 -0.953 1 96.69 56 THR B C 1
ATOM 2516 O O . THR B 1 56 ? 8.172 37.062 -1.019 1 96.69 56 THR B O 1
ATOM 2519 N N . ALA B 1 57 ? 6.887 35.5 -0.177 1 96.38 57 ALA B N 1
ATOM 2520 C CA . ALA B 1 57 ? 7.938 35 0.71 1 96.38 57 ALA B CA 1
ATOM 2521 C C . ALA B 1 57 ? 9.117 34.438 -0.087 1 96.38 57 ALA B C 1
ATOM 2523 O O . ALA B 1 57 ? 10.273 34.688 0.268 1 96.38 57 ALA B O 1
ATOM 2524 N N . LEU B 1 58 ? 8.789 33.75 -1.141 1 95.69 58 LEU B N 1
ATOM 2525 C CA . LEU B 1 58 ? 9.828 33.125 -1.955 1 95.69 58 LEU B CA 1
ATOM 2526 C C . LEU B 1 58 ? 10.656 34.188 -2.68 1 95.69 58 LEU B C 1
ATOM 2528 O O . LEU B 1 58 ? 11.859 34 -2.869 1 95.69 58 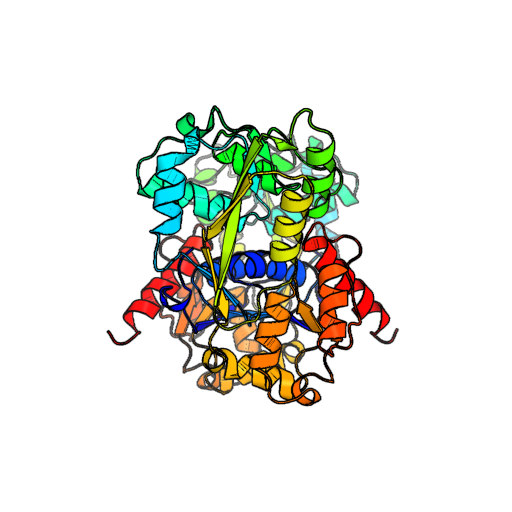LEU B O 1
ATOM 2532 N N . MET B 1 59 ? 10.039 35.25 -3.031 1 93.44 59 MET B N 1
ATOM 2533 C CA . MET B 1 59 ? 10.727 36.344 -3.723 1 93.44 59 MET B CA 1
ATOM 2534 C C . MET B 1 59 ? 11.688 37.062 -2.781 1 93.44 59 MET B C 1
ATOM 2536 O O . MET B 1 59 ? 12.648 37.688 -3.23 1 93.44 59 MET B O 1
ATOM 2540 N N . GLN B 1 60 ? 11.406 37 -1.508 1 93.44 60 GLN B N 1
ATOM 2541 C CA . GLN B 1 60 ? 12.266 37.625 -0.523 1 93.44 60 GLN B CA 1
ATOM 2542 C C . GLN B 1 60 ? 12.969 36.625 0.357 1 93.44 60 GLN B C 1
ATOM 2544 O O . GLN B 1 60 ? 13.219 36.875 1.537 1 93.44 60 GLN B O 1
ATOM 2549 N N . ILE B 1 61 ? 13.234 35.469 -0.212 1 94.25 61 ILE B N 1
ATOM 2550 C CA . ILE B 1 61 ? 13.711 34.312 0.563 1 94.25 61 ILE B CA 1
ATOM 2551 C C . ILE B 1 61 ? 15.07 34.656 1.178 1 94.25 61 ILE B C 1
ATOM 2553 O O . ILE B 1 61 ? 15.398 34.156 2.26 1 94.25 61 ILE B O 1
ATOM 2557 N N . ASP B 1 62 ? 15.852 35.562 0.554 1 89.81 62 ASP B N 1
ATOM 2558 C CA . ASP B 1 62 ? 17.203 35.906 0.982 1 89.81 62 ASP B CA 1
ATOM 2559 C C . ASP B 1 62 ? 17.172 36.75 2.254 1 89.81 62 ASP B C 1
ATOM 2561 O O . ASP B 1 62 ? 18.203 36.969 2.895 1 89.81 62 ASP B O 1
ATOM 2565 N N . THR B 1 63 ? 16.062 37.188 2.619 1 92.56 63 THR B N 1
ATOM 2566 C CA . THR B 1 63 ? 15.938 38.031 3.801 1 92.56 63 THR B CA 1
ATOM 2567 C C . THR B 1 63 ? 15.773 37.188 5.059 1 92.56 63 THR B C 1
ATOM 2569 O O . THR B 1 63 ? 15.891 37.688 6.176 1 92.56 63 THR B O 1
ATOM 2572 N N . PHE B 1 64 ? 15.539 35.938 4.891 1 96.69 64 PHE B N 1
ATOM 2573 C CA . PHE B 1 64 ? 15.336 35.062 6.047 1 96.69 64 PHE B CA 1
ATOM 2574 C C . PHE B 1 64 ? 16.641 34.406 6.457 1 96.69 64 PHE B C 1
ATOM 2576 O O . PHE B 1 64 ? 17.375 33.906 5.609 1 96.69 64 PHE B O 1
ATOM 2583 N N . ASP B 1 65 ? 16.859 34.406 7.727 1 97 65 ASP B N 1
ATOM 2584 C CA . ASP B 1 65 ? 18.016 33.719 8.258 1 97 65 ASP B CA 1
ATOM 2585 C C . ASP B 1 65 ? 17.781 32.188 8.328 1 97 65 ASP B C 1
ATOM 2587 O O . ASP B 1 65 ? 18.703 31.406 8.102 1 97 65 ASP B O 1
ATOM 2591 N N . TRP B 1 66 ? 16.5 31.875 8.664 1 97.44 66 TRP B N 1
ATOM 2592 C CA . TRP B 1 66 ? 16.141 30.469 8.852 1 97.44 66 TRP B CA 1
ATOM 2593 C C . TRP B 1 66 ? 14.875 30.125 8.078 1 97.44 66 TRP B C 1
ATOM 2595 O O . TRP B 1 66 ? 14.023 30.984 7.852 1 97.44 66 TRP B O 1
ATOM 2605 N N . ILE B 1 67 ? 14.852 28.922 7.648 1 97.44 67 ILE B N 1
ATOM 2606 C CA . ILE B 1 67 ? 13.609 28.266 7.254 1 97.44 67 ILE B CA 1
ATOM 2607 C C . ILE B 1 67 ? 13.391 27.016 8.109 1 97.44 67 ILE B C 1
ATOM 2609 O O . ILE B 1 67 ? 14.25 26.125 8.164 1 97.44 67 ILE B O 1
ATOM 2613 N N . ALA B 1 68 ? 12.312 27.016 8.773 1 96.88 68 ALA B N 1
ATOM 2614 C CA . ALA B 1 68 ? 12.031 25.891 9.664 1 96.88 68 ALA B CA 1
ATOM 2615 C C . ALA B 1 68 ? 10.867 25.062 9.133 1 96.88 68 ALA B C 1
ATOM 2617 O O . ALA B 1 68 ? 9.711 25.469 9.203 1 96.88 68 ALA B O 1
ATOM 2618 N N . PHE B 1 69 ? 11.195 23.859 8.695 1 95.44 69 PHE B N 1
ATOM 2619 C CA . PHE B 1 69 ? 10.172 22.938 8.211 1 95.44 69 PHE B CA 1
ATOM 2620 C C . PHE B 1 69 ? 9.68 22.031 9.336 1 95.44 69 PHE B C 1
ATOM 2622 O O . PHE B 1 69 ? 10.477 21.406 10.039 1 95.44 69 PHE B O 1
ATOM 2629 N N . SER B 1 70 ? 8.375 22 9.438 1 88.88 70 SER B N 1
ATOM 2630 C CA . SER B 1 70 ? 7.797 21.172 10.484 1 88.88 70 SER B CA 1
ATOM 2631 C C . SER B 1 70 ? 7.156 19.906 9.906 1 88.88 70 SER B C 1
ATOM 2633 O O . SER B 1 70 ? 6.625 19.078 10.648 1 88.88 70 SER B O 1
ATOM 2635 N N . SER B 1 71 ? 7.141 19.766 8.555 1 86.94 71 SER B N 1
ATOM 2636 C CA . SER B 1 71 ? 6.496 18.609 7.938 1 86.94 71 SER B CA 1
ATOM 2637 C C . SER B 1 71 ? 7.062 18.328 6.547 1 86.94 71 SER B C 1
ATOM 2639 O O . SER B 1 71 ? 7.598 19.234 5.902 1 86.94 71 SER B O 1
ATOM 2641 N N . ARG B 1 72 ? 6.863 17.078 6.137 1 87.06 72 ARG B N 1
ATOM 2642 C CA . ARG B 1 72 ? 7.285 16.672 4.797 1 87.06 72 ARG B CA 1
ATOM 2643 C C . ARG B 1 72 ? 6.434 17.344 3.727 1 87.06 72 ARG B C 1
ATOM 2645 O O . ARG B 1 72 ? 6.941 17.719 2.668 1 87.06 72 ARG B O 1
ATOM 2652 N N . ASN B 1 73 ? 5.176 17.5 4.062 1 90.06 73 ASN B N 1
ATOM 2653 C CA . ASN B 1 73 ? 4.285 18.156 3.117 1 90.06 73 ASN B CA 1
ATOM 2654 C C . ASN B 1 73 ? 4.711 19.609 2.863 1 90.06 73 ASN B C 1
ATOM 2656 O O . ASN B 1 73 ? 4.648 20.094 1.73 1 90.06 73 ASN B O 1
ATOM 2660 N N . GLY B 1 74 ? 5.152 20.188 3.918 1 92.69 74 GLY B N 1
ATOM 2661 C CA . GLY B 1 74 ? 5.645 21.547 3.771 1 92.69 74 GLY B CA 1
ATOM 2662 C C . GLY B 1 74 ? 6.879 21.641 2.893 1 92.69 74 GLY B C 1
ATOM 2663 O O . GLY B 1 74 ? 6.992 22.562 2.072 1 92.69 74 GLY B O 1
ATOM 2664 N N . ILE B 1 75 ? 7.754 20.703 3.023 1 93.88 75 ILE B N 1
ATOM 2665 C CA . ILE B 1 75 ? 8.961 20.656 2.211 1 93.88 75 ILE B CA 1
ATOM 2666 C C . ILE B 1 75 ? 8.586 20.453 0.743 1 93.88 75 ILE B C 1
ATOM 2668 O O . ILE B 1 75 ? 9 21.234 -0.121 1 93.88 75 ILE B O 1
ATOM 2672 N N . ASP B 1 76 ? 7.766 19.516 0.523 1 92.38 76 ASP B N 1
ATOM 2673 C CA . ASP B 1 76 ? 7.391 19.156 -0.843 1 92.38 76 ASP B CA 1
ATOM 2674 C C . ASP B 1 76 ? 6.695 20.328 -1.536 1 92.38 76 ASP B C 1
ATOM 2676 O O . ASP B 1 76 ? 7.051 20.703 -2.658 1 92.38 76 ASP B O 1
ATOM 2680 N N . ALA B 1 77 ? 5.789 20.922 -0.854 1 94.31 77 ALA B N 1
ATOM 2681 C CA . ALA B 1 77 ? 5.02 22.016 -1.431 1 94.31 77 ALA B CA 1
ATOM 2682 C C . ALA B 1 77 ? 5.906 23.234 -1.689 1 94.31 77 ALA B C 1
ATOM 2684 O O . ALA B 1 77 ? 5.77 23.906 -2.717 1 94.31 77 ALA B O 1
ATOM 2685 N N . PHE B 1 78 ? 6.77 23.484 -0.75 1 95.5 78 PHE B N 1
ATOM 2686 C CA . PHE B 1 78 ? 7.691 24.609 -0.846 1 95.5 78 PHE B CA 1
ATOM 2687 C C . PHE B 1 78 ? 8.578 24.484 -2.08 1 95.5 78 PHE B C 1
ATOM 2689 O O . PHE B 1 78 ? 8.648 25.406 -2.896 1 95.5 78 PHE B O 1
ATOM 2696 N N . PHE B 1 79 ? 9.094 23.375 -2.346 1 94.5 79 PHE B N 1
ATOM 2697 C CA . PHE B 1 79 ? 10.039 23.172 -3.438 1 94.5 79 PHE B CA 1
ATOM 2698 C C . PHE B 1 79 ? 9.297 23 -4.762 1 94.5 79 PHE B C 1
ATOM 2700 O O . PHE B 1 79 ? 9.805 23.406 -5.812 1 94.5 79 PHE B O 1
ATOM 2707 N N . GLN B 1 80 ? 8.164 22.422 -4.672 1 93.69 80 GLN B N 1
ATOM 2708 C CA . GLN B 1 80 ? 7.348 22.375 -5.879 1 93.69 80 GLN B CA 1
ATOM 2709 C C . GLN B 1 80 ? 7.035 23.766 -6.398 1 93.69 80 GLN B C 1
ATOM 2711 O O . GLN B 1 80 ? 7.051 24.016 -7.605 1 93.69 80 GLN B O 1
ATOM 2716 N N . ARG B 1 81 ? 6.793 24.625 -5.457 1 95.44 81 ARG B N 1
ATOM 2717 C CA . ARG B 1 81 ? 6.473 25.984 -5.863 1 95.44 81 ARG B CA 1
ATOM 2718 C C . ARG B 1 81 ? 7.711 26.703 -6.391 1 95.44 81 ARG B C 1
ATOM 2720 O O . ARG B 1 81 ? 7.629 27.453 -7.371 1 95.44 81 ARG B O 1
ATOM 2727 N N . LEU B 1 82 ? 8.836 26.484 -5.789 1 95 82 LEU B N 1
ATOM 2728 C CA . LEU B 1 82 ? 10.094 27.031 -6.297 1 95 82 LEU B CA 1
ATOM 2729 C C . LEU B 1 82 ? 10.312 26.641 -7.754 1 95 82 LEU B C 1
ATOM 2731 O O . LEU B 1 82 ? 10.617 27.484 -8.594 1 95 82 LEU B O 1
ATOM 2735 N N . GLU B 1 83 ? 10.078 25.391 -7.973 1 94 83 GLU B N 1
ATOM 2736 C CA . GLU B 1 83 ? 10.25 24.859 -9.32 1 94 83 GLU B CA 1
ATOM 2737 C C . GLU B 1 83 ? 9.258 25.5 -10.289 1 94 83 GLU B C 1
ATOM 2739 O O . GLU B 1 83 ? 9.625 25.875 -11.406 1 94 83 GLU B O 1
ATOM 2744 N N . ALA B 1 84 ? 8.062 25.656 -9.867 1 94.62 84 ALA B N 1
ATOM 2745 C CA . ALA B 1 84 ? 7.016 26.219 -10.719 1 94.62 84 ALA B CA 1
ATOM 2746 C C . ALA B 1 84 ? 7.32 27.656 -11.078 1 94.62 84 ALA B C 1
ATOM 2748 O O . ALA B 1 84 ? 6.969 28.125 -12.164 1 94.62 84 ALA B O 1
ATOM 2749 N N . LEU B 1 85 ? 8 28.344 -10.156 1 95.19 85 LEU B N 1
ATOM 2750 C CA . LEU B 1 85 ? 8.328 29.75 -10.367 1 95.19 85 LEU B CA 1
ATOM 2751 C C . LEU B 1 85 ? 9.656 29.891 -11.102 1 95.19 85 LEU B C 1
ATOM 2753 O O . LEU B 1 85 ? 10.07 31 -11.445 1 95.19 85 LEU B O 1
ATOM 2757 N N . GLY B 1 86 ? 10.32 28.766 -11.25 1 94.19 86 GLY B N 1
ATOM 2758 C CA . GLY B 1 86 ? 11.617 28.797 -11.898 1 94.19 86 GLY B CA 1
ATOM 2759 C C . GLY B 1 86 ? 12.711 29.359 -11.016 1 94.19 86 GLY B C 1
ATOM 2760 O O . GLY B 1 86 ? 13.711 29.891 -11.516 1 94.19 86 GLY B O 1
ATOM 2761 N N . ILE B 1 87 ? 12.523 29.328 -9.758 1 92.62 87 ILE B N 1
ATOM 2762 C CA . ILE B 1 87 ? 13.516 29.828 -8.82 1 92.62 87 ILE B CA 1
ATOM 2763 C C . ILE B 1 87 ? 14.484 28.703 -8.453 1 92.62 87 ILE B C 1
ATOM 2765 O O . ILE B 1 87 ? 14.07 27.609 -8.047 1 92.62 87 ILE B O 1
ATOM 2769 N N . SER B 1 88 ? 15.734 28.953 -8.633 1 91.81 88 SER B N 1
ATOM 2770 C CA . SER B 1 88 ? 16.75 27.953 -8.305 1 91.81 88 SER B CA 1
ATOM 2771 C C . SER B 1 88 ? 16.844 27.734 -6.797 1 91.81 88 SER B C 1
ATOM 2773 O O . SER B 1 88 ? 16.688 28.688 -6.016 1 91.81 88 SER B O 1
ATOM 2775 N N . VAL B 1 89 ? 17.203 26.547 -6.441 1 91.62 89 VAL B N 1
ATOM 2776 C CA . VAL B 1 89 ? 17.359 26.203 -5.031 1 91.62 89 VAL B CA 1
ATOM 2777 C C . VAL B 1 89 ? 18.594 26.906 -4.469 1 91.62 89 VAL B C 1
ATOM 2779 O O . VAL B 1 89 ? 18.766 27 -3.252 1 91.62 89 VAL B O 1
ATOM 2782 N N . SER B 1 90 ? 19.422 27.438 -5.301 1 89 90 SER B N 1
ATOM 2783 C CA . SER B 1 90 ? 20.641 28.141 -4.902 1 89 90 SER B CA 1
ATOM 2784 C C . SER B 1 90 ? 20.328 29.375 -4.066 1 89 90 SER B C 1
ATOM 2786 O O . SER B 1 90 ? 21.172 29.844 -3.311 1 89 90 SER B O 1
ATOM 2788 N N . VAL B 1 91 ? 19.125 29.891 -4.16 1 89.94 91 VAL B N 1
ATOM 2789 C CA . VAL B 1 91 ? 18.703 31.078 -3.41 1 89.94 91 VAL B CA 1
ATOM 2790 C C . VAL B 1 91 ? 18.656 30.75 -1.919 1 89.94 91 VAL B C 1
ATOM 2792 O O . VAL B 1 91 ? 18.656 31.656 -1.078 1 89.94 91 VAL B O 1
ATOM 2795 N N . LEU B 1 92 ? 18.625 29.422 -1.671 1 92.12 92 LEU B N 1
ATOM 2796 C CA . LEU B 1 92 ? 18.484 28.984 -0.286 1 92.12 92 LEU B CA 1
ATOM 2797 C C . LEU B 1 92 ? 19.859 28.844 0.37 1 92.12 92 LEU B C 1
ATOM 2799 O O . LEU B 1 92 ? 19.953 28.516 1.554 1 92.12 92 LEU B O 1
ATOM 2803 N N . LYS B 1 93 ? 20.922 29.141 -0.342 1 86.88 93 LYS B N 1
ATOM 2804 C CA . LYS B 1 93 ? 22.281 28.922 0.131 1 86.88 93 LYS B CA 1
ATOM 2805 C C . LYS B 1 93 ? 22.594 29.797 1.345 1 86.88 93 LYS B C 1
ATOM 2807 O O . LYS B 1 93 ? 23.391 29.422 2.195 1 86.88 93 LYS B O 1
ATOM 2812 N N . ASN B 1 94 ? 21.938 30.938 1.437 1 87.56 94 ASN B N 1
ATOM 2813 C CA . ASN B 1 94 ? 22.234 31.859 2.518 1 87.56 94 ASN B CA 1
ATOM 2814 C C . ASN B 1 94 ? 21.297 31.672 3.703 1 87.56 94 ASN B C 1
ATOM 2816 O O . ASN B 1 94 ? 21.375 32.375 4.699 1 87.56 94 ASN B O 1
ATOM 2820 N N . CYS B 1 95 ? 20.359 30.75 3.602 1 93.44 95 CYS B N 1
ATOM 2821 C CA . CYS B 1 95 ? 19.406 30.469 4.676 1 93.44 95 CYS B CA 1
ATOM 2822 C C . CYS B 1 95 ? 19.797 29.188 5.41 1 93.44 95 CYS B C 1
ATOM 2824 O O . CYS B 1 95 ? 20.266 28.219 4.793 1 93.44 95 CYS B O 1
ATOM 2826 N N . ARG B 1 96 ? 19.703 29.25 6.68 1 95.75 96 ARG B N 1
ATOM 2827 C CA . ARG B 1 96 ? 19.844 28.016 7.445 1 95.75 96 ARG B CA 1
ATOM 2828 C C . ARG B 1 96 ? 18.531 27.234 7.473 1 95.75 96 ARG B C 1
ATOM 2830 O O . ARG B 1 96 ? 17.453 27.828 7.613 1 95.75 96 ARG B O 1
ATOM 2837 N N . ILE B 1 97 ? 18.625 25.906 7.348 1 96.62 97 ILE B N 1
ATOM 2838 C CA . ILE B 1 97 ? 17.422 25.094 7.195 1 96.62 97 ILE B CA 1
ATOM 2839 C C . ILE B 1 97 ? 17.312 24.125 8.367 1 96.62 97 ILE B C 1
ATOM 2841 O O . ILE B 1 97 ? 18.297 23.469 8.742 1 96.62 97 ILE B O 1
ATOM 2845 N N . SER B 1 98 ? 16.156 24.141 8.938 1 95.88 98 SER B N 1
ATOM 2846 C CA . SER B 1 98 ? 15.852 23.141 9.961 1 95.88 98 SER B CA 1
ATOM 2847 C C . SER B 1 98 ? 14.734 22.219 9.508 1 95.88 98 SER B C 1
ATOM 2849 O O . SER B 1 98 ? 13.797 22.656 8.836 1 95.88 98 SER B O 1
ATOM 2851 N N . ALA B 1 99 ? 14.828 20.922 9.836 1 94.31 99 ALA B N 1
ATOM 2852 C CA . ALA B 1 99 ? 13.812 19.922 9.531 1 94.31 99 ALA B CA 1
ATOM 2853 C C . ALA B 1 99 ? 13.797 18.812 10.586 1 94.31 99 ALA B C 1
ATOM 2855 O O . ALA B 1 99 ? 14.75 18.672 11.359 1 94.31 99 ALA B O 1
ATOM 2856 N N . ILE B 1 100 ? 12.727 18.141 10.578 1 88.62 100 ILE B N 1
ATOM 2857 C CA . ILE B 1 100 ? 12.531 17.156 11.641 1 88.62 100 ILE B CA 1
ATOM 2858 C C . ILE B 1 100 ? 12.836 15.75 11.109 1 88.62 100 ILE B C 1
ATOM 2860 O O . ILE B 1 100 ? 12.297 15.344 10.078 1 88.62 100 ILE B O 1
ATOM 2864 N N . GLY B 1 101 ? 13.695 14.969 11.75 1 81.5 101 GLY B N 1
ATOM 2865 C CA . GLY B 1 101 ? 13.914 13.547 11.539 1 81.5 101 GLY B CA 1
ATOM 2866 C C . GLY B 1 101 ? 14.125 13.188 10.086 1 81.5 101 GLY B C 1
ATOM 2867 O O . GLY B 1 101 ? 14.961 13.781 9.406 1 81.5 101 GLY B O 1
ATOM 2868 N N . LYS B 1 102 ? 13.312 12.234 9.602 1 76.88 102 LYS B N 1
ATOM 2869 C CA . LYS B 1 102 ? 13.445 11.664 8.266 1 76.88 102 LYS B CA 1
ATOM 2870 C C . LYS B 1 102 ? 13.062 12.68 7.195 1 76.88 102 LYS B C 1
ATOM 2872 O O . LYS B 1 102 ? 13.438 12.539 6.027 1 76.88 102 LYS B O 1
ATOM 2877 N N . ASP B 1 103 ? 12.422 13.68 7.621 1 82.69 103 ASP B N 1
ATOM 2878 C CA . ASP B 1 103 ? 12.055 14.711 6.66 1 82.69 103 ASP B CA 1
ATOM 2879 C C . ASP B 1 103 ? 13.289 15.461 6.156 1 82.69 103 ASP B C 1
ATOM 2881 O O . ASP B 1 103 ? 13.273 16.016 5.055 1 82.69 103 ASP B O 1
ATOM 2885 N N . ALA B 1 104 ? 14.32 15.375 6.98 1 86.06 104 ALA B N 1
ATOM 2886 C CA . ALA B 1 104 ? 15.594 15.977 6.57 1 86.06 104 ALA B CA 1
ATOM 2887 C C . ALA B 1 104 ? 16.156 15.266 5.344 1 86.06 104 ALA B C 1
ATOM 2889 O O . ALA B 1 104 ? 16.812 15.898 4.512 1 86.06 104 ALA B O 1
ATOM 2890 N N . GLU B 1 105 ? 15.828 14.078 5.195 1 85.25 105 GLU B N 1
ATOM 2891 C CA . GLU B 1 105 ? 16.297 13.305 4.051 1 85.25 105 GLU B CA 1
ATOM 2892 C C . GLU B 1 105 ? 15.641 13.781 2.758 1 85.25 105 GLU B C 1
ATOM 2894 O O . GLU B 1 105 ? 16.266 13.742 1.691 1 85.25 105 GLU B O 1
ATOM 2899 N N . ARG B 1 106 ? 14.453 14.172 2.902 1 86.81 106 ARG B N 1
ATOM 2900 C CA . ARG B 1 106 ? 13.734 14.68 1.74 1 86.81 106 ARG B CA 1
ATOM 2901 C C . ARG B 1 106 ? 14.406 15.93 1.178 1 86.81 106 ARG B C 1
ATOM 2903 O O . ARG B 1 106 ? 14.453 16.125 -0.038 1 86.81 106 ARG B O 1
ATOM 2910 N N . LEU B 1 107 ? 15.016 16.719 1.988 1 90.81 107 LEU B N 1
ATOM 2911 C CA . LEU B 1 107 ? 15.703 17.938 1.578 1 90.81 107 LEU B CA 1
ATOM 2912 C C . LEU B 1 107 ? 16.984 17.594 0.808 1 90.81 107 LEU B C 1
ATOM 2914 O O . LEU B 1 107 ? 17.344 18.297 -0.143 1 90.81 107 LEU B O 1
ATOM 2918 N N . SER B 1 108 ? 17.531 16.484 1.188 1 87.62 108 SER B N 1
ATOM 2919 C CA . SER B 1 108 ? 18.719 16.016 0.483 1 87.62 108 SER B CA 1
ATOM 2920 C C . SER B 1 108 ? 18.406 15.664 -0.965 1 87.62 108 SER B C 1
ATOM 2922 O O . SER B 1 108 ? 19.25 15.852 -1.854 1 87.62 108 SER B O 1
ATOM 2924 N N . ASP B 1 109 ? 17.281 15.195 -1.17 1 86.56 109 ASP B N 1
ATOM 2925 C CA . ASP B 1 109 ? 16.844 14.867 -2.523 1 86.56 109 ASP B CA 1
ATOM 2926 C C . ASP B 1 109 ? 16.828 16.109 -3.414 1 86.56 109 ASP B C 1
ATOM 2928 O O . ASP B 1 109 ? 16.969 16 -4.633 1 86.56 109 ASP B O 1
ATOM 2932 N N . PHE B 1 110 ? 16.625 17.266 -2.803 1 87.88 110 PHE B N 1
ATOM 2933 C CA . PHE B 1 110 ? 16.609 18.531 -3.533 1 87.88 110 PHE B CA 1
ATOM 2934 C C . PHE B 1 110 ? 18 19.156 -3.57 1 87.88 110 PHE B C 1
ATOM 2936 O O . PHE B 1 110 ? 18.172 20.266 -4.078 1 87.88 110 PHE B O 1
ATOM 2943 N N . GLY B 1 111 ? 18.984 18.438 -2.928 1 87.12 111 GLY B N 1
ATOM 2944 C CA . GLY B 1 111 ? 20.344 18.938 -2.877 1 87.12 111 GLY B CA 1
ATOM 2945 C C . GLY B 1 111 ? 20.547 19.984 -1.798 1 87.12 111 GLY B C 1
ATOM 2946 O O . GLY B 1 111 ? 21.469 20.797 -1.885 1 87.12 111 GLY B O 1
ATOM 2947 N N . ILE B 1 112 ? 19.688 19.984 -0.826 1 91 112 ILE B N 1
ATOM 2948 C CA . ILE B 1 112 ? 19.766 20.984 0.229 1 91 112 ILE B CA 1
ATOM 2949 C C . ILE B 1 112 ? 20.328 20.375 1.501 1 91 112 ILE B C 1
ATOM 2951 O O . ILE B 1 112 ? 19.875 19.312 1.938 1 91 112 ILE B O 1
ATOM 2955 N N . LYS B 1 113 ? 21.297 21.031 1.998 1 89.56 113 LYS B N 1
ATOM 2956 C CA . LYS B 1 113 ? 21.859 20.609 3.275 1 89.56 113 LYS B CA 1
ATOM 2957 C C . LYS B 1 113 ? 21.047 21.156 4.445 1 89.56 113 LYS B C 1
ATOM 2959 O O . LYS B 1 113 ? 20.719 22.344 4.484 1 89.56 113 LYS B O 1
ATOM 2964 N N . VAL B 1 114 ? 20.719 20.312 5.367 1 94 114 VAL B N 1
ATOM 2965 C CA . VAL B 1 114 ? 19.984 20.703 6.559 1 94 114 VAL B CA 1
ATOM 2966 C C . VAL B 1 114 ? 20.953 21.125 7.652 1 94 114 VAL B C 1
ATOM 2968 O O . VAL B 1 114 ? 21.906 20.406 7.969 1 94 114 VAL B O 1
ATOM 2971 N N . ASP B 1 115 ? 20.719 22.266 8.258 1 94.19 115 ASP B N 1
ATOM 2972 C CA . ASP B 1 115 ? 21.641 22.828 9.242 1 94.19 115 ASP B CA 1
ATOM 2973 C C . ASP B 1 115 ? 21.266 22.359 10.656 1 94.19 115 ASP B C 1
ATOM 2975 O O . ASP B 1 115 ? 22.125 22.312 11.539 1 94.19 115 ASP B O 1
ATOM 2979 N N . LEU B 1 116 ? 20.031 22.094 10.828 1 94.88 116 LEU B N 1
ATOM 2980 C CA . LEU B 1 116 ? 19.578 21.734 12.172 1 94.88 116 LEU B CA 1
ATOM 2981 C C . LEU B 1 116 ? 18.531 20.625 12.117 1 94.88 116 LEU B C 1
ATOM 2983 O O . LEU B 1 116 ? 17.469 20.797 11.523 1 94.88 116 LEU B O 1
ATOM 2987 N N . ILE B 1 117 ? 18.844 19.531 12.688 1 92.88 117 ILE B N 1
ATOM 2988 C CA . ILE B 1 117 ? 17.922 18.422 12.953 1 92.88 117 ILE B CA 1
ATOM 2989 C C . ILE B 1 117 ? 17.781 18.219 14.453 1 92.88 117 ILE B C 1
ATOM 2991 O O . ILE B 1 117 ? 18.75 17.828 15.125 1 92.88 117 ILE B O 1
ATOM 2995 N N . PRO B 1 118 ? 16.641 18.453 14.914 1 92.25 118 PRO B N 1
ATOM 2996 C CA . PRO B 1 118 ? 16.516 18.375 16.375 1 92.25 118 PRO B CA 1
ATOM 2997 C C . PRO B 1 118 ? 16.688 16.953 16.891 1 92.25 118 PRO B C 1
ATOM 2999 O O . PRO B 1 118 ? 16.312 16 16.219 1 92.25 118 PRO B O 1
ATOM 3002 N N . GLN B 1 119 ? 17.203 16.891 18.094 1 86.88 119 GLN B N 1
ATOM 3003 C CA . GLN B 1 119 ? 17.312 15.602 18.766 1 86.88 119 GLN B CA 1
ATOM 3004 C C . GLN B 1 119 ? 15.938 15 19.016 1 86.88 119 GLN B C 1
ATOM 3006 O O . GLN B 1 119 ? 15.703 13.828 18.719 1 86.88 119 GLN B O 1
ATOM 3011 N N . GLU B 1 120 ? 15.133 15.898 19.641 1 83.44 120 GLU B N 1
ATOM 3012 C CA . GLU B 1 120 ? 13.727 15.5 19.719 1 83.44 120 GLU B CA 1
ATOM 3013 C C . GLU B 1 120 ? 13 15.766 18.406 1 83.44 120 GLU B C 1
ATOM 3015 O O . GLU B 1 120 ? 12.852 16.906 17.984 1 83.44 120 GLU B O 1
ATOM 3020 N N . PRO B 1 121 ? 12.555 14.758 17.719 1 83.44 121 PRO B N 1
ATOM 3021 C CA . PRO B 1 121 ? 11.961 14.945 16.406 1 83.44 121 PRO B CA 1
ATOM 3022 C C . PRO B 1 121 ? 10.57 15.562 16.453 1 83.44 121 PRO B C 1
ATOM 3024 O O . PRO B 1 121 ? 9.578 14.875 16.188 1 83.44 121 PRO B O 1
ATOM 3027 N N . SER B 1 122 ? 10.531 16.828 16.766 1 84.44 122 SER B N 1
ATOM 3028 C CA . SER B 1 122 ? 9.281 17.578 16.891 1 84.44 122 SER B CA 1
ATOM 3029 C C . SER B 1 122 ? 9.508 19.078 16.703 1 84.44 122 SER B C 1
ATOM 3031 O O . SER B 1 122 ? 10.641 19.547 16.781 1 84.44 122 SER B O 1
ATOM 3033 N N . PRO B 1 123 ? 8.43 19.75 16.469 1 89.12 123 PRO B N 1
ATOM 3034 C CA . PRO B 1 123 ? 8.562 21.203 16.422 1 89.12 123 PRO B CA 1
ATOM 3035 C C . PRO B 1 123 ? 9.109 21.797 17.734 1 89.12 123 PRO B C 1
ATOM 3037 O O . PRO B 1 123 ? 9.898 22.734 17.703 1 89.12 123 PRO B O 1
ATOM 3040 N N . LYS B 1 124 ? 8.734 21.156 18.812 1 89.88 124 LYS B N 1
ATOM 3041 C CA . LYS B 1 124 ? 9.289 21.578 20.094 1 89.88 124 LYS B CA 1
ATOM 3042 C C . LYS B 1 124 ? 10.805 21.391 20.141 1 89.88 124 LYS B C 1
ATOM 3044 O O . LYS B 1 124 ? 11.523 22.203 20.719 1 89.88 124 LYS B O 1
ATOM 3049 N N . GLY B 1 125 ? 11.18 20.328 19.5 1 92.38 125 GLY B N 1
ATOM 3050 C CA . GLY B 1 125 ? 12.609 20.094 19.406 1 92.38 125 GLY B CA 1
ATOM 3051 C C . GLY B 1 125 ? 13.344 21.156 18.609 1 92.38 125 GLY B C 1
ATOM 3052 O O . GLY B 1 125 ? 14.461 21.531 18.953 1 92.38 125 GLY B O 1
ATOM 3053 N N . ILE B 1 126 ? 12.758 21.641 17.594 1 94.56 126 ILE B N 1
ATOM 3054 C CA . ILE B 1 126 ? 13.352 22.703 16.781 1 94.56 126 ILE B CA 1
ATOM 3055 C C . ILE B 1 126 ? 13.523 23.969 17.641 1 94.56 126 ILE B C 1
ATOM 3057 O O . ILE B 1 126 ? 14.594 24.578 17.625 1 94.56 126 ILE B O 1
ATOM 3061 N N . ILE B 1 127 ? 12.523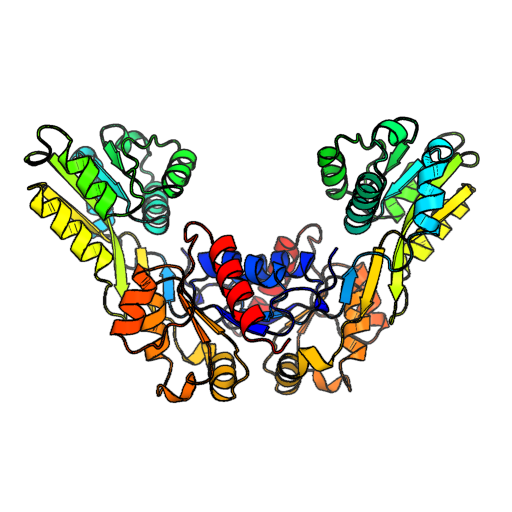 24.25 18.391 1 96.44 127 ILE B N 1
ATOM 3062 C CA . ILE B 1 127 ? 12.555 25.422 19.25 1 96.44 127 ILE B CA 1
ATOM 3063 C C . ILE B 1 127 ? 13.703 25.297 20.25 1 96.44 127 ILE B C 1
ATOM 3065 O O . ILE B 1 127 ? 14.484 26.25 20.438 1 96.44 127 ILE B O 1
ATOM 3069 N N . ALA B 1 128 ? 13.789 24.141 20.828 1 96.12 128 ALA B N 1
ATOM 3070 C CA . ALA B 1 128 ? 14.812 23.906 21.844 1 96.12 128 ALA B CA 1
ATOM 3071 C C . ALA B 1 128 ? 16.203 24.062 21.25 1 96.12 128 ALA B C 1
ATOM 3073 O O . ALA B 1 128 ? 17.094 24.641 21.891 1 96.12 128 ALA B O 1
ATOM 3074 N N . GLU B 1 129 ? 16.406 23.578 20.062 1 96.25 129 GLU B N 1
ATOM 3075 C CA . GLU B 1 129 ? 17.719 23.656 19.422 1 96.25 129 GLU B CA 1
ATOM 3076 C C . GLU B 1 129 ? 18.031 25.078 18.984 1 96.25 129 GLU B C 1
ATOM 3078 O O . GLU B 1 129 ? 19.172 25.547 19.109 1 96.25 129 GLU B O 1
ATOM 3083 N N . LEU B 1 130 ? 17.062 25.781 18.516 1 96.62 130 LEU B N 1
ATOM 3084 C CA . LEU B 1 130 ? 17.25 27.156 18.078 1 96.62 130 LEU B CA 1
ATOM 3085 C C . LEU B 1 130 ? 17.562 28.062 19.266 1 96.62 130 LEU B C 1
ATOM 3087 O O . LEU B 1 130 ? 18.297 29.047 19.141 1 96.62 130 LEU B O 1
ATOM 3091 N N . ALA B 1 131 ? 16.984 27.703 20.391 1 96.75 131 ALA B N 1
ATOM 3092 C CA . ALA B 1 131 ? 17.203 28.484 21.594 1 96.75 131 ALA B CA 1
ATOM 3093 C C . ALA B 1 131 ? 18.688 28.516 21.969 1 96.75 131 ALA B C 1
ATOM 3095 O O . ALA B 1 131 ? 19.156 29.438 22.641 1 96.75 131 ALA B O 1
ATOM 3096 N N . LYS B 1 132 ? 19.422 27.547 21.5 1 96.06 132 LYS B N 1
ATOM 3097 C CA . LYS B 1 132 ? 20.844 27.422 21.812 1 96.06 132 LYS B CA 1
ATOM 3098 C C . LYS B 1 132 ? 21.688 28.234 20.844 1 96.06 132 LYS B C 1
ATOM 3100 O O . LYS B 1 132 ? 22.891 28.422 21.078 1 96.06 132 LYS B O 1
ATOM 3105 N N . VAL B 1 133 ? 21.156 28.656 19.797 1 95.12 133 VAL B N 1
ATOM 3106 C CA . VAL B 1 133 ? 21.891 29.391 18.781 1 95.12 133 VAL B CA 1
ATOM 3107 C C . VAL B 1 133 ? 22.141 30.828 19.25 1 95.12 133 VAL B C 1
ATOM 3109 O O . VAL B 1 133 ? 21.203 31.516 19.656 1 95.12 133 VAL B O 1
ATOM 3112 N N . PRO B 1 134 ? 23.391 31.281 19.125 1 93.94 134 PRO B N 1
ATOM 3113 C CA . PRO B 1 134 ? 23.672 32.656 19.531 1 93.94 134 PRO B CA 1
ATOM 3114 C C . PRO B 1 134 ? 22.938 33.688 18.703 1 93.94 134 PRO B C 1
ATOM 3116 O O . PRO B 1 134 ? 22.812 33.531 17.484 1 93.94 134 PRO B O 1
ATOM 3119 N N . ASN B 1 135 ? 22.406 34.781 19.297 1 94.88 135 ASN B N 1
ATOM 3120 C CA . ASN B 1 135 ? 21.734 35.906 18.688 1 94.88 135 ASN B CA 1
ATOM 3121 C C . ASN B 1 135 ? 20.5 35.5 17.906 1 94.88 135 ASN B C 1
ATOM 3123 O O . ASN B 1 135 ? 20.188 36.062 16.859 1 94.88 135 ASN B O 1
ATOM 3127 N N . ILE B 1 136 ? 19.875 34.406 18.375 1 96.44 136 ILE B N 1
ATOM 3128 C CA . ILE B 1 136 ? 18.688 33.906 17.688 1 96.44 136 ILE B CA 1
ATOM 3129 C C . ILE B 1 136 ? 17.578 34.938 17.75 1 96.44 136 ILE B C 1
ATOM 3131 O O . ILE B 1 136 ? 16.75 35.031 16.844 1 96.44 136 ILE B O 1
ATOM 3135 N N . ASN B 1 137 ? 17.609 35.812 18.797 1 95.19 137 ASN B N 1
ATOM 3136 C CA . ASN B 1 137 ? 16.578 36.812 19.047 1 95.19 137 ASN B CA 1
ATOM 3137 C C . ASN B 1 137 ? 16.641 37.938 18 1 95.19 137 ASN B C 1
ATOM 3139 O O . ASN B 1 137 ? 15.711 38.719 17.891 1 95.19 137 ASN B O 1
ATOM 3143 N N . LYS B 1 138 ? 17.656 37.938 17.172 1 95.5 138 LYS B N 1
ATOM 3144 C CA . LYS B 1 138 ? 17.812 38.969 16.141 1 95.5 138 LYS B CA 1
ATOM 3145 C C . LYS B 1 138 ? 17.625 38.344 14.75 1 95.5 138 LYS B C 1
ATOM 3147 O O . LYS B 1 138 ? 17.875 39.031 13.742 1 95.5 138 LYS B O 1
ATOM 3152 N N . GLN B 1 139 ? 17.266 37.188 14.719 1 96.75 139 GLN B N 1
ATOM 3153 C CA . GLN B 1 139 ? 17.219 36.469 13.438 1 96.75 139 GLN B CA 1
ATOM 3154 C C . GLN B 1 139 ? 15.773 36.281 12.977 1 96.75 139 GLN B C 1
ATOM 3156 O O . GLN B 1 139 ? 14.844 36.344 13.781 1 96.75 139 GLN B O 1
ATOM 3161 N N . THR B 1 140 ? 15.656 36.156 11.68 1 97.5 140 THR B N 1
ATOM 3162 C CA . THR B 1 140 ? 14.367 35.969 11.031 1 97.5 140 THR B CA 1
ATOM 3163 C C . THR B 1 140 ? 14.172 34.5 10.633 1 97.5 140 THR B C 1
ATOM 3165 O O . THR B 1 140 ? 15.141 33.812 10.305 1 97.5 140 THR B O 1
ATOM 3168 N N . VAL B 1 141 ? 12.891 34.031 10.766 1 98.06 141 VAL B N 1
ATOM 3169 C CA . VAL B 1 141 ? 12.625 32.656 10.391 1 98.06 141 VAL B CA 1
ATOM 3170 C C . VAL B 1 141 ? 11.336 32.562 9.578 1 98.06 141 VAL B C 1
ATOM 3172 O O . VAL B 1 141 ? 10.344 33.219 9.906 1 98.06 141 VAL B O 1
ATOM 3175 N N . LEU B 1 142 ? 11.445 31.891 8.453 1 98 142 LEU B N 1
ATOM 3176 C CA . LEU B 1 142 ? 10.281 31.516 7.664 1 98 142 LEU B CA 1
ATOM 3177 C C . LEU B 1 142 ? 9.766 30.141 8.055 1 98 142 LEU B C 1
ATOM 3179 O O . LEU B 1 142 ? 10.547 29.188 8.156 1 98 142 LEU B O 1
ATOM 3183 N N . VAL B 1 143 ? 8.438 30.062 8.281 1 97.62 143 VAL B N 1
ATOM 3184 C CA . VAL B 1 143 ? 7.82 28.812 8.695 1 97.62 143 VAL B CA 1
ATOM 3185 C C . VAL B 1 143 ? 6.738 28.406 7.695 1 97.62 143 VAL B C 1
ATOM 3187 O O . VAL B 1 143 ? 5.594 28.875 7.793 1 97.62 143 VAL B O 1
ATOM 3190 N N . PRO B 1 144 ? 7.121 27.5 6.75 1 96.5 144 PRO B N 1
ATOM 3191 C CA . PRO B 1 144 ? 6.086 26.953 5.875 1 96.5 144 PRO B CA 1
ATOM 3192 C C . PRO B 1 144 ? 5.062 26.109 6.633 1 96.5 144 PRO B C 1
ATOM 3194 O O . PRO B 1 144 ? 5.434 25.172 7.344 1 96.5 144 PRO B O 1
ATOM 3197 N N . VAL B 1 145 ? 3.795 26.5 6.477 1 94.12 145 VAL B N 1
ATOM 3198 C CA . VAL B 1 145 ? 2.75 25.844 7.262 1 94.12 145 VAL B CA 1
ATOM 3199 C C . VAL B 1 145 ? 1.583 25.469 6.352 1 94.12 145 VAL B C 1
ATOM 3201 O O . VAL B 1 145 ? 1.481 25.953 5.227 1 94.12 145 VAL B O 1
ATOM 3204 N N . PRO B 1 146 ? 0.708 24.547 6.867 1 92.94 146 PRO B N 1
ATOM 3205 C CA . PRO B 1 146 ? -0.512 24.266 6.105 1 92.94 146 PRO B CA 1
ATOM 3206 C C . PRO B 1 146 ? -1.586 25.344 6.297 1 92.94 146 PRO B C 1
ATOM 3208 O O . PRO B 1 146 ? -1.66 25.969 7.355 1 92.94 146 PRO B O 1
ATOM 3211 N N . GLU B 1 147 ? -2.277 25.609 5.195 1 92.94 147 GLU B N 1
ATOM 3212 C CA . GLU B 1 147 ? -3.578 26.266 5.312 1 92.94 147 GLU B CA 1
ATOM 3213 C C . GLU B 1 147 ? -4.68 25.266 5.605 1 92.94 147 GLU B C 1
ATOM 3215 O O . GLU B 1 147 ? -4.926 24.344 4.812 1 92.94 147 GLU B O 1
ATOM 3220 N N . VAL B 1 148 ? -5.281 25.359 6.727 1 91.19 148 VAL B N 1
ATOM 3221 C CA . VAL B 1 148 ? -6.289 24.375 7.133 1 91.19 148 VAL B CA 1
ATOM 3222 C C . VAL B 1 148 ? -7.68 24.891 6.785 1 91.19 148 VAL B C 1
ATOM 3224 O O . VAL B 1 148 ? -8.055 26 7.18 1 91.19 148 VAL B O 1
ATOM 3227 N N . VAL B 1 149 ? -8.375 24.125 6.051 1 89.5 149 VAL B N 1
ATOM 3228 C CA . VAL B 1 149 ? -9.695 24.547 5.59 1 89.5 149 VAL B CA 1
ATOM 3229 C C . VAL B 1 149 ? -10.742 23.516 6.027 1 89.5 149 VAL B C 1
ATOM 3231 O O . VAL B 1 149 ? -10.562 22.312 5.812 1 89.5 149 VAL B O 1
ATOM 3234 N N . GLY B 1 150 ? -11.797 23.938 6.629 1 86.5 150 GLY B N 1
ATOM 3235 C CA . GLY B 1 150 ? -12.938 23.094 6.938 1 86.5 150 GLY B CA 1
ATOM 3236 C C . GLY B 1 150 ? -12.82 22.406 8.281 1 86.5 150 GLY B C 1
ATOM 3237 O O . GLY B 1 150 ? -13.742 21.703 8.703 1 86.5 150 GLY B O 1
ATOM 3238 N N . ILE B 1 151 ? -11.648 22.531 8.961 1 82.5 151 ILE B N 1
ATOM 3239 C CA . ILE B 1 151 ? -11.469 21.984 10.297 1 82.5 151 ILE B CA 1
ATOM 3240 C C . ILE B 1 151 ? -10.656 22.953 11.148 1 82.5 151 ILE B C 1
ATOM 3242 O O . ILE B 1 151 ? -10.055 23.891 10.633 1 82.5 151 ILE B O 1
ATOM 3246 N N . ALA B 1 152 ? -10.719 22.672 12.406 1 83 152 ALA B N 1
ATOM 3247 C CA . ALA B 1 152 ? -9.898 23.484 13.305 1 83 152 ALA B CA 1
ATOM 3248 C C . ALA B 1 152 ? -8.422 23.172 13.133 1 83 152 ALA B C 1
ATOM 3250 O O . ALA B 1 152 ? -8.039 22.016 12.961 1 83 152 ALA B O 1
ATOM 3251 N N . GLU B 1 153 ? -7.68 24.203 13.055 1 83.31 153 GLU B N 1
ATOM 3252 C CA . GLU B 1 153 ? -6.238 23.984 12.977 1 83.31 153 GLU B CA 1
ATOM 3253 C C . GLU B 1 153 ? -5.715 23.328 14.25 1 83.31 153 GLU B C 1
ATOM 3255 O O . GLU B 1 153 ? -5.98 23.781 15.359 1 83.31 153 GLU B O 1
ATOM 3260 N N . PRO B 1 154 ? -5.047 22.312 14.07 1 80.31 154 PRO B N 1
ATOM 3261 C CA . PRO B 1 154 ? -4.414 21.703 15.25 1 80.31 154 PRO B CA 1
ATOM 3262 C C . PRO B 1 154 ? -3.445 22.656 15.945 1 80.31 154 PRO B C 1
ATOM 3264 O O . PRO B 1 154 ? -2.91 23.578 15.32 1 80.31 154 PRO B O 1
ATOM 3267 N N . ASN B 1 155 ? -3.203 22.422 17.188 1 85.69 155 ASN B N 1
ATOM 3268 C CA . ASN B 1 155 ? -2.418 23.359 17.984 1 85.69 155 ASN B CA 1
ATOM 3269 C C . ASN B 1 155 ? -0.925 23.219 17.703 1 85.69 155 ASN B C 1
ATOM 3271 O O . ASN B 1 155 ? -0.128 24.047 18.141 1 85.69 155 ASN B O 1
ATOM 3275 N N . VAL B 1 156 ? -0.58 22.375 16.906 1 82.38 156 VAL B N 1
ATOM 3276 C CA . VAL B 1 156 ? 0.829 22.062 16.688 1 82.38 156 VAL B CA 1
ATOM 3277 C C . VAL B 1 156 ? 1.522 23.266 16.047 1 82.38 156 VAL B C 1
ATOM 3279 O O . VAL B 1 156 ? 2.555 23.734 16.531 1 82.38 156 VAL B O 1
ATOM 3282 N N . ILE B 1 157 ? 0.966 23.797 15.023 1 87.88 157 ILE B N 1
ATOM 3283 C CA . ILE B 1 157 ? 1.6 24.891 14.289 1 87.88 157 ILE B CA 1
ATOM 3284 C C . ILE B 1 157 ? 1.504 26.172 15.102 1 87.88 157 ILE B C 1
ATOM 3286 O O . ILE B 1 157 ? 2.504 26.875 15.281 1 87.88 157 ILE B O 1
ATOM 3290 N N . PRO B 1 158 ? 0.371 26.438 15.633 1 91.25 158 PRO B N 1
ATOM 3291 C CA . PRO B 1 158 ? 0.297 27.641 16.484 1 91.25 158 PRO B CA 1
ATOM 3292 C C . PRO B 1 158 ? 1.286 27.594 17.641 1 91.25 158 PRO B C 1
ATOM 3294 O O . PRO B 1 158 ? 1.94 28.594 17.938 1 91.25 158 PRO B O 1
ATOM 3297 N N . GLU B 1 159 ? 1.392 26.469 18.219 1 91.25 159 GLU B N 1
ATOM 3298 C CA . GLU B 1 159 ? 2.338 26.328 19.328 1 91.25 159 GLU B CA 1
ATOM 3299 C C . GLU B 1 159 ? 3.777 26.469 18.844 1 91.25 159 GLU B C 1
ATOM 3301 O O . GLU B 1 159 ? 4.621 27.031 19.547 1 91.25 159 GLU B O 1
ATOM 3306 N N . PHE B 1 160 ? 4.039 26 17.75 1 93.94 160 PHE B N 1
ATOM 3307 C CA . PHE B 1 160 ? 5.367 26.094 17.141 1 93.94 160 PHE B CA 1
ATOM 3308 C C . PHE B 1 160 ? 5.734 27.562 16.875 1 93.94 160 PHE B C 1
ATOM 3310 O O . PHE B 1 160 ? 6.801 28.016 17.297 1 93.94 160 PHE B O 1
ATOM 3317 N N . VAL B 1 161 ? 4.844 28.281 16.297 1 95.81 161 VAL B N 1
ATOM 3318 C CA . VAL B 1 161 ? 5.055 29.688 15.977 1 95.81 161 VAL B CA 1
ATOM 3319 C C . VAL B 1 161 ? 5.215 30.484 17.266 1 95.81 161 VAL B C 1
ATOM 3321 O O . VAL B 1 161 ? 6.105 31.328 17.375 1 95.81 161 VAL B O 1
ATOM 3324 N N . ALA B 1 162 ? 4.391 30.203 18.203 1 96.56 162 ALA B N 1
ATOM 3325 C CA . ALA B 1 162 ? 4.469 30.875 19.5 1 96.56 162 ALA B CA 1
ATOM 3326 C C . ALA B 1 162 ? 5.816 30.625 20.172 1 96.56 162 ALA B C 1
ATOM 3328 O O . ALA B 1 162 ? 6.391 31.531 20.781 1 96.56 162 ALA B O 1
ATOM 3329 N N . GLY B 1 163 ? 6.242 29.391 20.047 1 96.75 163 GLY B N 1
ATOM 3330 C CA . GLY B 1 163 ? 7.535 29.047 20.625 1 96.75 163 GLY B CA 1
ATOM 3331 C C . GLY B 1 163 ? 8.688 29.797 19.984 1 96.75 163 GLY B C 1
ATOM 3332 O O . GLY B 1 163 ? 9.602 30.25 20.688 1 96.75 163 GLY B O 1
ATOM 3333 N N . LEU B 1 164 ? 8.617 29.969 18.719 1 97.56 164 LEU B N 1
ATOM 3334 C CA . LEU B 1 164 ? 9.648 30.719 18 1 97.56 164 LEU B CA 1
ATOM 3335 C C . LEU B 1 164 ? 9.594 32.188 18.391 1 97.56 164 LEU B C 1
ATOM 3337 O O . LEU B 1 164 ? 10.641 32.844 18.547 1 97.56 164 LEU B O 1
ATOM 3341 N N . LYS B 1 165 ? 8.43 32.688 18.547 1 97.62 165 LYS B N 1
ATOM 3342 C CA . LYS B 1 165 ? 8.258 34.094 18.969 1 97.62 165 LYS B CA 1
ATOM 3343 C C . LYS B 1 165 ? 8.773 34.312 20.391 1 97.62 165 LYS B C 1
ATOM 3345 O O . LYS B 1 165 ? 9.289 35.375 20.703 1 97.62 165 LYS B O 1
ATOM 3350 N N . LYS B 1 166 ? 8.562 33.312 21.203 1 97.12 166 LYS B N 1
ATOM 3351 C CA . LYS B 1 166 ? 9.07 33.375 22.562 1 97.12 166 LYS B CA 1
ATOM 3352 C C . LYS B 1 166 ? 10.586 33.531 22.578 1 97.12 166 LYS B C 1
ATOM 3354 O O . LYS B 1 166 ? 11.156 34.094 23.531 1 97.12 166 LYS B O 1
ATOM 3359 N N . LEU B 1 167 ? 11.273 33 21.594 1 97.19 167 LEU B N 1
ATOM 3360 C CA . LEU B 1 167 ? 12.711 33.188 21.438 1 97.19 167 LEU B CA 1
ATOM 3361 C C . LEU B 1 167 ? 13.047 34.562 20.891 1 97.19 167 LEU B C 1
ATOM 3363 O O . LEU B 1 167 ? 14.219 34.875 20.672 1 97.19 167 LEU B O 1
ATOM 3367 N N . ARG B 1 168 ? 11.969 35.375 20.656 1 96.94 168 ARG B N 1
ATOM 3368 C CA . ARG B 1 168 ? 12.055 36.75 20.156 1 96.94 168 ARG B CA 1
ATOM 3369 C C . ARG B 1 168 ? 12.562 36.781 18.719 1 96.94 168 ARG B C 1
ATOM 3371 O O . ARG B 1 168 ? 13.219 37.75 18.297 1 96.94 168 ARG B O 1
ATOM 3378 N N . MET B 1 169 ? 12.414 35.688 17.984 1 97.5 169 MET B N 1
ATOM 3379 C CA . MET B 1 169 ? 12.688 35.688 16.547 1 97.5 169 MET B CA 1
ATOM 3380 C C . MET B 1 169 ? 11.609 36.469 15.797 1 97.5 169 MET B C 1
ATOM 3382 O O . MET B 1 169 ? 10.492 36.625 16.281 1 97.5 169 MET B O 1
ATOM 3386 N N . SER B 1 170 ? 11.977 37.062 14.68 1 97.62 170 SER B N 1
ATOM 3387 C CA . SER B 1 170 ? 10.977 37.562 13.742 1 97.62 170 SER B CA 1
ATOM 3388 C C . SER B 1 170 ? 10.414 36.406 12.898 1 97.62 170 SER B C 1
ATOM 3390 O O . SER B 1 170 ? 11.078 35.938 11.984 1 97.62 170 SER B O 1
ATOM 3392 N N . VAL B 1 171 ? 9.156 36.062 13.227 1 97.94 171 VAL B N 1
ATOM 3393 C CA . VAL B 1 171 ? 8.594 34.844 12.656 1 97.94 171 VAL B CA 1
ATOM 3394 C C . VAL B 1 171 ? 7.602 35.188 11.555 1 97.94 171 VAL B C 1
ATOM 3396 O O . VAL B 1 171 ? 6.711 36.031 11.75 1 97.94 171 VAL B O 1
ATOM 3399 N N . THR B 1 172 ? 7.82 34.656 10.383 1 97.25 172 THR B N 1
ATOM 3400 C CA . THR B 1 172 ? 6.859 34.719 9.289 1 97.25 172 THR B CA 1
ATOM 3401 C C . THR B 1 172 ? 6.289 33.344 8.969 1 97.25 172 THR B C 1
ATOM 3403 O O . THR B 1 172 ? 7.012 32.469 8.492 1 97.25 172 THR B O 1
ATOM 3406 N N . ARG B 1 173 ? 5.066 33.156 9.266 1 96.38 173 ARG B N 1
ATOM 3407 C CA . ARG B 1 173 ? 4.387 31.953 8.828 1 96.38 173 ARG B CA 1
ATOM 3408 C C . ARG B 1 173 ? 3.791 32.125 7.438 1 96.38 173 ARG B C 1
ATOM 3410 O O . ARG B 1 173 ? 3.232 33.156 7.121 1 96.38 173 ARG B O 1
ATOM 3417 N N . VAL B 1 174 ? 3.936 31.188 6.594 1 97 174 VAL B N 1
ATOM 3418 C CA . VAL B 1 174 ? 3.416 31.297 5.234 1 97 174 VAL B CA 1
ATOM 3419 C C . VAL B 1 174 ? 2.738 30 4.828 1 97 174 VAL B C 1
ATOM 3421 O O . VAL B 1 174 ? 3.332 28.922 4.949 1 97 174 VAL B O 1
ATOM 3424 N N . PRO B 1 175 ? 1.475 30.094 4.336 1 96.19 175 PRO B N 1
ATOM 3425 C CA . PRO B 1 175 ? 0.844 28.891 3.812 1 96.19 175 PRO B CA 1
ATOM 3426 C C . PRO B 1 175 ? 1.568 28.328 2.592 1 96.19 175 PRO B C 1
ATOM 3428 O O . PRO B 1 175 ? 1.903 29.078 1.67 1 96.19 175 PRO B O 1
ATOM 3431 N N . THR B 1 176 ? 1.84 27 2.66 1 96.25 176 THR B N 1
ATOM 3432 C CA . THR B 1 176 ? 2.539 26.375 1.544 1 96.25 176 THR B CA 1
ATOM 3433 C C . THR B 1 176 ? 1.667 25.312 0.89 1 96.25 176 THR B C 1
ATOM 3435 O O . THR B 1 176 ? 1.877 24.953 -0.271 1 96.25 176 THR B O 1
ATOM 3438 N N . TYR B 1 177 ? 0.714 24.766 1.613 1 94.25 177 TYR B N 1
ATOM 3439 C CA . TYR B 1 177 ? -0.245 23.781 1.115 1 94.25 177 TYR B CA 1
ATOM 3440 C C . TYR B 1 177 ? -1.54 23.828 1.917 1 94.25 177 TYR B C 1
ATOM 3442 O O . TYR B 1 177 ? -1.62 24.516 2.938 1 94.25 177 TYR B O 1
ATOM 3450 N N . THR B 1 178 ? -2.475 23.203 1.397 1 93.62 178 THR B N 1
ATOM 3451 C CA . THR B 1 178 ? -3.777 23.203 2.055 1 93.62 178 THR B CA 1
ATOM 3452 C C . THR B 1 178 ? -4.09 21.828 2.637 1 93.62 178 THR B C 1
ATOM 3454 O O . THR B 1 178 ? -3.824 20.797 2.004 1 93.62 178 THR B O 1
ATOM 3457 N N . THR B 1 179 ? -4.496 21.797 3.836 1 92.25 179 THR B N 1
ATOM 3458 C CA . THR B 1 179 ? -5.148 20.641 4.426 1 92.25 179 THR B CA 1
ATOM 3459 C C . THR B 1 179 ? -6.652 20.859 4.547 1 92.25 179 THR B C 1
ATOM 3461 O O . THR B 1 179 ? -7.094 21.828 5.172 1 92.25 179 THR B O 1
ATOM 3464 N N . ARG B 1 180 ? -7.395 20.031 3.973 1 92.38 180 ARG B N 1
ATOM 3465 C CA . ARG B 1 180 ? -8.836 20.25 4.008 1 92.38 180 ARG B CA 1
ATOM 3466 C C . ARG B 1 180 ? -9.586 18.938 4.242 1 92.38 180 ARG B C 1
ATOM 3468 O O . ARG B 1 180 ? -9.086 17.859 3.904 1 92.38 180 ARG B O 1
ATOM 3475 N N . CYS B 1 181 ? -10.773 19.094 4.746 1 93.31 181 CYS B N 1
ATOM 3476 C CA . CYS B 1 181 ? -11.641 17.938 4.973 1 93.31 181 CYS B CA 1
ATOM 3477 C C . CYS B 1 181 ? -12.234 17.422 3.662 1 93.31 181 CYS B C 1
ATOM 3479 O O . CYS B 1 181 ? -12.594 18.219 2.793 1 93.31 181 CYS B O 1
ATOM 3481 N N . LEU B 1 182 ? -12.352 16.141 3.559 1 93.69 182 LEU B N 1
ATOM 3482 C CA . LEU B 1 182 ? -12.984 15.539 2.393 1 93.69 182 LEU B CA 1
ATOM 3483 C C . LEU B 1 182 ? -14.492 15.406 2.602 1 93.69 182 LEU B C 1
ATOM 3485 O O . LEU B 1 182 ? -14.969 15.469 3.734 1 93.69 182 LEU B O 1
ATOM 3489 N N . ASP B 1 183 ? -15.172 15.25 1.491 1 91.56 183 ASP B N 1
ATOM 3490 C CA . ASP B 1 183 ? -16.625 15.164 1.52 1 91.56 183 ASP B CA 1
ATOM 3491 C C . ASP B 1 183 ? -17.078 13.789 1.991 1 91.56 183 ASP B C 1
ATOM 3493 O O . ASP B 1 183 ? -16.688 12.766 1.424 1 91.56 183 ASP B O 1
ATOM 3497 N N . LYS B 1 184 ? -17.969 13.805 2.967 1 92.44 184 LYS B N 1
ATOM 3498 C CA . LYS B 1 184 ? -18.453 12.547 3.543 1 92.44 184 LYS B CA 1
ATOM 3499 C C . LYS B 1 184 ? -19.266 11.75 2.525 1 92.44 184 LYS B C 1
ATOM 3501 O O . LYS B 1 184 ? -19.391 10.531 2.646 1 92.44 184 LYS B O 1
ATOM 3506 N N . SER B 1 185 ? -19.781 12.398 1.513 1 92.88 185 SER B N 1
ATOM 3507 C CA . SER B 1 185 ? -20.641 11.719 0.54 1 92.88 185 SER B CA 1
ATOM 3508 C C . SER B 1 185 ? -19.859 10.68 -0.252 1 92.88 185 SER B C 1
ATOM 3510 O O . SER B 1 185 ? -20.438 9.766 -0.835 1 92.88 185 SER B O 1
ATOM 3512 N N . LEU B 1 186 ? -18.578 10.781 -0.229 1 92.38 186 LEU B N 1
ATOM 3513 C CA . LEU B 1 186 ? -17.719 9.852 -0.937 1 92.38 186 LEU B CA 1
ATOM 3514 C C . LEU B 1 186 ? -17.625 8.523 -0.194 1 92.38 186 LEU B C 1
ATOM 3516 O O . LEU B 1 186 ? -17.219 7.512 -0.766 1 92.38 186 LEU B O 1
ATOM 3520 N N . TYR B 1 187 ? -18.062 8.523 1.104 1 96.75 187 TYR B N 1
ATOM 3521 C CA . TYR B 1 187 ? -17.688 7.406 1.961 1 96.75 187 TYR B CA 1
ATOM 3522 C C . TYR B 1 187 ? -18.922 6.746 2.562 1 96.75 187 TYR B C 1
ATOM 3524 O O . TYR B 1 187 ? -18.891 6.266 3.697 1 96.75 187 TYR B O 1
ATOM 3532 N N . GLU B 1 188 ? -20.016 6.781 1.837 1 96.44 188 GLU B N 1
ATOM 3533 C CA . GLU B 1 188 ? -21.234 6.168 2.346 1 96.44 188 GLU B CA 1
ATOM 3534 C C . GLU B 1 188 ? -21.031 4.688 2.643 1 96.44 188 GLU B C 1
ATOM 3536 O O . GLU B 1 188 ? -21.516 4.176 3.65 1 96.44 188 GLU B O 1
ATOM 3541 N N . VAL B 1 189 ? -20.297 4.02 1.81 1 97.44 189 VAL B N 1
ATOM 3542 C CA . VAL B 1 189 ? -20.031 2.594 1.979 1 97.44 189 VAL B CA 1
ATOM 3543 C C . VAL B 1 189 ? -19.25 2.365 3.27 1 97.44 189 VAL B C 1
ATOM 3545 O O . VAL B 1 189 ? -19.641 1.547 4.105 1 97.44 189 VAL B O 1
ATOM 3548 N N . GLU B 1 190 ? -18.141 3.1 3.479 1 97.69 190 GLU B N 1
ATOM 3549 C CA . GLU B 1 190 ? -17.281 2.953 4.645 1 97.69 190 GLU B CA 1
ATOM 3550 C C . GLU B 1 190 ? -18.016 3.311 5.93 1 97.69 190 GLU B C 1
ATOM 3552 O O . GLU B 1 190 ? -17.891 2.609 6.938 1 97.69 190 GLU B O 1
ATOM 3557 N N . LEU B 1 191 ? -18.781 4.406 5.848 1 97.69 191 LEU B N 1
ATOM 3558 C CA . LEU B 1 191 ? -19.547 4.836 7.012 1 97.69 191 LEU B CA 1
ATOM 3559 C C . LEU B 1 191 ? -20.594 3.783 7.391 1 97.69 191 LEU B C 1
ATOM 3561 O O . LEU B 1 191 ? -20.812 3.527 8.578 1 97.69 191 LEU B O 1
ATOM 3565 N N . ASN B 1 192 ? -21.203 3.162 6.402 1 97.06 192 ASN B N 1
ATOM 3566 C CA . ASN B 1 192 ? -22.156 2.096 6.668 1 97.06 192 ASN B CA 1
ATOM 3567 C C . ASN B 1 192 ? -21.484 0.879 7.297 1 97.06 192 ASN B C 1
ATOM 3569 O O . ASN B 1 192 ? -22.062 0.239 8.188 1 97.06 192 ASN B O 1
ATOM 3573 N N . LEU B 1 193 ? -20.312 0.54 6.867 1 97.81 193 LEU B N 1
ATOM 3574 C CA . LEU B 1 193 ? -19.578 -0.577 7.445 1 97.81 193 LEU B CA 1
ATOM 3575 C C . LEU B 1 193 ? -19.281 -0.326 8.922 1 97.81 193 LEU B C 1
ATOM 3577 O O . LEU B 1 193 ? -19.375 -1.242 9.742 1 97.81 193 LEU B O 1
ATOM 3581 N N . ILE B 1 194 ? -18.922 0.926 9.227 1 97.88 194 ILE B N 1
ATOM 3582 C CA . ILE B 1 194 ? -18.672 1.295 10.617 1 97.88 194 ILE B CA 1
ATOM 3583 C C . ILE B 1 194 ? -19.938 1.087 11.445 1 97.88 194 ILE B C 1
ATOM 3585 O O . ILE B 1 194 ? -19.922 0.416 12.477 1 97.88 194 ILE B O 1
ATOM 3589 N N . ARG B 1 195 ? -21.031 1.572 10.938 1 96.5 195 ARG B N 1
ATOM 3590 C CA . ARG B 1 195 ? -22.312 1.525 11.656 1 96.5 195 ARG B CA 1
ATOM 3591 C C . ARG B 1 195 ? -22.766 0.086 11.859 1 96.5 195 ARG B C 1
ATOM 3593 O O . ARG B 1 195 ? -23.391 -0.235 12.875 1 96.5 195 ARG B O 1
ATOM 3600 N N . GLN B 1 196 ? -22.391 -0.782 10.961 1 95.94 196 GLN B N 1
ATOM 3601 C CA . GLN B 1 196 ? -22.828 -2.178 11 1 95.94 196 GLN B CA 1
ATOM 3602 C C . GLN B 1 196 ? -21.875 -3.018 11.852 1 95.94 196 GLN B C 1
ATOM 3604 O O . GLN B 1 196 ? -22.047 -4.234 11.953 1 95.94 196 GLN B O 1
ATOM 3609 N N . GLY B 1 197 ? -20.859 -2.449 12.328 1 96 197 GLY B N 1
ATOM 3610 C CA . GLY B 1 197 ? -19.922 -3.162 13.18 1 96 197 GLY B CA 1
ATOM 3611 C C . GLY B 1 197 ? -18.953 -4.039 12.406 1 96 197 GLY B C 1
ATOM 3612 O O . GLY B 1 197 ? -18.469 -5.039 12.93 1 96 197 GLY B O 1
ATOM 3613 N N . LYS B 1 198 ? -18.688 -3.652 11.148 1 97.5 198 LYS B N 1
ATOM 3614 C CA . LYS B 1 198 ? -17.844 -4.473 10.289 1 97.5 198 LYS B CA 1
ATOM 3615 C C . LYS B 1 198 ? -16.406 -3.959 10.273 1 97.5 198 LYS B C 1
ATOM 3617 O O . LYS B 1 198 ? -15.555 -4.52 9.594 1 97.5 198 LYS B O 1
ATOM 3622 N N . ILE B 1 199 ? -16.125 -2.861 11.016 1 98.19 199 ILE B N 1
ATOM 3623 C CA . ILE B 1 199 ? -14.789 -2.318 11.18 1 98.19 199 ILE B CA 1
ATOM 3624 C C . ILE B 1 199 ? -14.281 -2.619 12.586 1 98.19 199 ILE B C 1
ATOM 3626 O O . ILE B 1 199 ? -14.945 -2.297 13.578 1 98.19 199 ILE B O 1
ATOM 3630 N N . ASP B 1 200 ? -13.117 -3.238 12.641 1 98.06 200 ASP B N 1
ATOM 3631 C CA . ASP B 1 200 ? -12.578 -3.631 13.938 1 98.06 200 ASP B CA 1
ATOM 3632 C C . ASP B 1 200 ? -11.812 -2.479 14.586 1 98.06 200 ASP B C 1
ATOM 3634 O O . ASP B 1 200 ? -11.93 -2.252 15.797 1 98.06 200 ASP B O 1
ATOM 3638 N N . VAL B 1 201 ? -11.047 -1.789 13.805 1 98.62 201 VAL B N 1
ATOM 3639 C CA . VAL B 1 201 ? -10.156 -0.744 14.312 1 98.62 201 VAL B CA 1
ATOM 3640 C C . VAL B 1 201 ? -10.258 0.49 13.414 1 98.62 201 VAL B C 1
ATOM 3642 O O . VAL B 1 201 ? -10.344 0.371 12.195 1 98.62 201 VAL B O 1
ATOM 3645 N N . ILE B 1 202 ? -10.297 1.646 13.992 1 98.75 202 ILE B N 1
ATOM 3646 C CA . ILE B 1 202 ? -10.094 2.904 13.281 1 98.75 202 ILE B CA 1
ATOM 3647 C C . ILE B 1 202 ? -8.711 3.467 13.617 1 98.75 202 ILE B C 1
ATOM 3649 O O . ILE B 1 202 ? -8.406 3.715 14.781 1 98.75 202 ILE B O 1
ATOM 3653 N N . ALA B 1 203 ? -7.906 3.641 12.586 1 98.62 203 ALA B N 1
ATOM 3654 C CA . ALA B 1 203 ? -6.531 4.094 12.773 1 98.62 203 ALA B CA 1
ATOM 3655 C C . ALA B 1 203 ? -6.387 5.57 12.422 1 98.62 203 ALA B C 1
ATOM 3657 O O . ALA B 1 203 ? -6.695 5.977 11.297 1 98.62 203 ALA B O 1
ATOM 3658 N N . PHE B 1 204 ? -5.852 6.352 13.367 1 97.25 204 PHE B N 1
ATOM 3659 C CA . PHE B 1 204 ? -5.598 7.773 13.172 1 97.25 204 PHE B CA 1
ATOM 3660 C C . PHE B 1 204 ? -4.105 8.07 13.258 1 97.25 204 PHE B C 1
ATOM 3662 O O . PHE B 1 204 ? -3.443 7.703 14.227 1 97.25 204 PHE B O 1
ATOM 3669 N N . SER B 1 205 ? -3.674 8.742 12.234 1 92.38 205 SER B N 1
ATOM 3670 C CA . SER B 1 205 ? -2.26 9.102 12.258 1 92.38 205 SER B CA 1
ATOM 3671 C C . SER B 1 205 ? -2.068 10.57 12.633 1 92.38 205 SER B C 1
ATOM 3673 O O . SER B 1 205 ? -0.942 11.016 12.867 1 92.38 205 SER B O 1
ATOM 3675 N N . SER B 1 206 ? -3.186 11.352 12.719 1 87.62 206 SER B N 1
ATOM 3676 C CA . SER B 1 206 ? -3.086 12.766 13.078 1 87.62 206 SER B CA 1
ATOM 3677 C C . SER B 1 206 ? -4.379 13.266 13.719 1 87.62 206 SER B C 1
ATOM 3679 O O . SER B 1 206 ? -5.43 12.641 13.57 1 87.62 206 SER B O 1
ATOM 3681 N N . THR B 1 207 ? -4.23 14.422 14.359 1 90.12 207 THR B N 1
ATOM 3682 C CA . THR B 1 207 ? -5.395 15.047 14.977 1 90.12 207 THR B CA 1
ATOM 3683 C C . THR B 1 207 ? -6.363 15.555 13.906 1 90.12 207 THR B C 1
ATOM 3685 O O . THR B 1 207 ? -7.582 15.508 14.094 1 90.12 207 THR B O 1
ATOM 3688 N N . ALA B 1 208 ? -5.824 16.031 12.844 1 89.69 208 ALA B N 1
ATOM 3689 C CA . ALA B 1 208 ? -6.668 16.531 11.758 1 89.69 208 ALA B CA 1
ATOM 3690 C C . ALA B 1 208 ? -7.582 15.43 11.227 1 89.69 208 ALA B C 1
ATOM 3692 O O . ALA B 1 208 ? -8.75 15.688 10.914 1 89.69 208 ALA B O 1
ATOM 3693 N N . GLU B 1 209 ? -7.09 14.242 11.164 1 94.5 209 GLU B N 1
ATOM 3694 C CA . GLU B 1 209 ? -7.883 13.094 10.734 1 94.5 209 GLU B CA 1
ATOM 3695 C C . GLU B 1 209 ? -9.062 12.859 11.664 1 94.5 209 GLU B C 1
ATOM 3697 O O . GLU B 1 209 ? -10.18 12.586 11.211 1 94.5 209 GLU B O 1
ATOM 3702 N N . ILE B 1 210 ? -8.758 12.977 12.945 1 95.62 210 ILE B N 1
ATOM 3703 C CA . ILE B 1 210 ? -9.781 12.766 13.969 1 95.62 210 ILE B CA 1
ATOM 3704 C C . ILE B 1 210 ? -10.891 13.812 13.805 1 95.62 210 ILE B C 1
ATOM 3706 O O . ILE B 1 210 ? -12.07 13.477 13.789 1 95.62 210 ILE B O 1
ATOM 3710 N N . SER B 1 211 ? -10.484 15.031 13.672 1 93.44 211 SER B N 1
ATOM 3711 C CA . SER B 1 211 ? -11.445 16.125 13.5 1 93.44 211 SER B CA 1
ATOM 3712 C C . SER B 1 211 ? -12.305 15.898 12.258 1 93.44 211 SER B C 1
ATOM 3714 O O . SER B 1 211 ? -13.523 16.062 12.305 1 93.44 211 SER B O 1
ATOM 3716 N N . GLY B 1 212 ? -11.648 15.5 11.172 1 94.69 212 GLY B N 1
ATOM 3717 C CA . GLY B 1 212 ? -12.391 15.203 9.953 1 94.69 212 GLY B CA 1
ATOM 3718 C C . GLY B 1 212 ? -13.359 14.047 10.109 1 94.69 212 GLY B C 1
ATOM 3719 O O . GLY B 1 212 ? -14.5 14.117 9.648 1 94.69 212 GLY B O 1
ATOM 3720 N N . PHE B 1 213 ? -12.953 13.039 10.836 1 97.25 213 PHE B N 1
ATOM 3721 C CA . PHE B 1 213 ? -13.773 11.852 11.062 1 97.25 213 PHE B CA 1
ATOM 3722 C C . PHE B 1 213 ? -15.023 12.203 11.852 1 97.25 213 PHE B C 1
ATOM 3724 O O . PHE B 1 213 ? -16.125 11.773 11.5 1 97.25 213 PHE B O 1
ATOM 3731 N N . LEU B 1 214 ? -14.836 12.953 12.859 1 95.38 214 LEU B N 1
ATOM 3732 C CA . LEU B 1 214 ? -15.938 13.297 13.75 1 95.38 214 LEU B CA 1
ATOM 3733 C C . LEU B 1 214 ? -16.969 14.156 13.031 1 95.38 214 LEU B C 1
ATOM 3735 O O . LEU B 1 214 ? -18.141 14.188 13.43 1 95.38 214 LEU B O 1
ATOM 3739 N N . GLN B 1 215 ? -16.562 14.812 11.961 1 94 215 GLN B N 1
ATOM 3740 C CA . GLN B 1 215 ? -17.516 15.562 11.141 1 94 215 GLN B CA 1
ATOM 3741 C C . GLN B 1 215 ? -18.312 14.633 10.242 1 94 215 GLN B C 1
ATOM 3743 O O . GLN B 1 215 ? -19.375 15 9.742 1 94 215 GLN B O 1
ATOM 3748 N N . MET B 1 216 ? -17.828 13.508 9.992 1 94.88 216 MET B N 1
ATOM 3749 C CA . MET B 1 216 ? -18.438 12.602 9.023 1 94.88 216 MET B CA 1
ATOM 3750 C C . MET B 1 216 ? -19.422 11.656 9.711 1 94.88 216 MET B C 1
ATOM 3752 O O . MET B 1 216 ? -20.281 11.062 9.055 1 94.88 216 MET B O 1
ATOM 3756 N N . VAL B 1 217 ? -19.188 11.492 10.992 1 95.12 217 VAL B N 1
ATOM 3757 C CA . VAL B 1 217 ? -20.078 10.586 11.719 1 95.12 217 VAL B CA 1
ATOM 3758 C C . VAL B 1 217 ? -21.156 11.391 12.438 1 95.12 217 VAL B C 1
ATOM 3760 O O . VAL B 1 217 ? -20.984 12.578 12.703 1 95.12 217 VAL B O 1
ATOM 3763 N N . THR B 1 218 ? -22.266 10.727 12.703 1 89.38 218 THR B N 1
ATOM 3764 C CA . THR B 1 218 ? -23.422 11.414 13.289 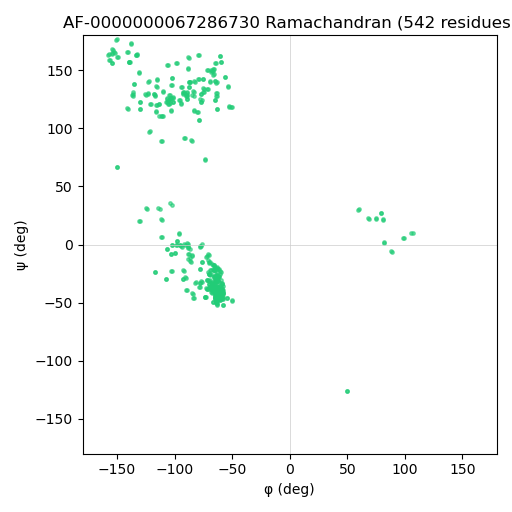1 89.38 218 THR B CA 1
ATOM 3765 C C . THR B 1 218 ? -23.344 11.375 14.812 1 89.38 218 THR B C 1
ATOM 3767 O O . THR B 1 218 ? -23.734 12.336 15.484 1 89.38 218 THR B O 1
ATOM 3770 N N . SER B 1 219 ? -22.906 10.273 15.359 1 91.5 219 SER B N 1
ATOM 3771 C CA . SER B 1 219 ? -22.828 10.117 16.812 1 91.5 219 SER B CA 1
ATOM 3772 C C . SER B 1 219 ? -21.734 9.125 17.203 1 91.5 219 SER B C 1
ATOM 3774 O O . SER B 1 219 ? -21.25 8.375 16.359 1 91.5 219 SER B O 1
ATOM 3776 N N . LYS B 1 220 ? -21.453 9.18 18.422 1 91.19 220 LYS B N 1
ATOM 3777 C CA . LYS B 1 220 ? -20.453 8.266 18.969 1 91.19 220 LYS B CA 1
ATOM 3778 C C . LYS B 1 220 ? -20.906 6.816 18.812 1 91.19 220 LYS B C 1
ATOM 3780 O O . LYS B 1 220 ? -20.078 5.91 18.75 1 91.19 220 LYS B O 1
ATOM 3785 N N . ALA B 1 221 ? -22.141 6.625 18.766 1 91.62 221 ALA B N 1
ATOM 3786 C CA . ALA B 1 221 ? -22.719 5.289 18.641 1 91.62 221 ALA B CA 1
ATOM 3787 C C . ALA B 1 221 ? -22.312 4.645 17.312 1 91.62 221 ALA B C 1
ATOM 3789 O O . ALA B 1 221 ? -22.266 3.42 17.203 1 91.62 221 ALA B O 1
ATOM 3790 N N . ASP B 1 222 ? -21.969 5.469 16.312 1 93.5 222 ASP B N 1
ATOM 3791 C CA . ASP B 1 222 ? -21.625 4.973 14.992 1 93.5 222 ASP B CA 1
ATOM 3792 C C . ASP B 1 222 ? -20.344 4.133 15.031 1 93.5 222 ASP B C 1
ATOM 3794 O O . ASP B 1 222 ? -20.188 3.213 14.227 1 93.5 222 ASP B O 1
ATOM 3798 N N . TYR B 1 223 ? -19.453 4.477 15.992 1 95.75 223 TYR B N 1
ATOM 3799 C CA . TYR B 1 223 ? -18.141 3.822 15.977 1 95.75 223 TYR B CA 1
ATOM 3800 C C . TYR B 1 223 ? -17.781 3.283 17.359 1 95.75 223 TYR B C 1
ATOM 3802 O O . TYR B 1 223 ? -16.609 3.043 17.656 1 95.75 223 TYR B O 1
ATOM 3810 N N . GLN B 1 224 ? -18.719 3.07 18.234 1 93.56 224 GLN B N 1
ATOM 3811 C CA . GLN B 1 224 ? -18.5 2.645 19.609 1 93.56 224 GLN B CA 1
ATOM 3812 C C . GLN B 1 224 ? -17.906 1.239 19.656 1 93.56 224 GLN B C 1
ATOM 3814 O O . GLN B 1 224 ? -17.219 0.883 20.625 1 93.56 224 GLN B O 1
ATOM 3819 N N . GLN B 1 225 ? -18.188 0.432 18.672 1 93.81 225 GLN B N 1
ATOM 3820 C CA . GLN B 1 225 ? -17.719 -0.951 18.656 1 93.81 225 GLN B CA 1
ATOM 3821 C C . GLN B 1 225 ? -16.297 -1.048 18.094 1 93.81 225 GLN B C 1
ATOM 3823 O O . GLN B 1 225 ? -15.68 -2.109 18.156 1 93.81 225 GLN B O 1
ATOM 3828 N N . CYS B 1 226 ? -15.812 0.011 17.562 1 97.19 226 CYS B N 1
ATOM 3829 C CA . CYS B 1 226 ? -14.492 -0.003 16.953 1 97.19 226 CYS B CA 1
ATOM 3830 C C . CYS B 1 226 ? -13.406 0.294 17.984 1 97.19 226 CYS B C 1
ATOM 3832 O O . CYS B 1 226 ? -13.602 1.134 18.875 1 97.19 226 CYS B O 1
ATOM 3834 N N . VAL B 1 227 ? -12.352 -0.392 17.875 1 98 227 VAL B N 1
ATOM 3835 C CA . VAL B 1 227 ? -11.156 -0.031 18.625 1 98 227 VAL B CA 1
ATOM 3836 C C . VAL B 1 227 ? -10.492 1.192 18 1 98 227 VAL B C 1
ATOM 3838 O O . VAL B 1 227 ? -10.359 1.272 16.781 1 98 227 VAL B O 1
ATOM 3841 N N . ILE B 1 228 ? -10.117 2.137 18.844 1 98.44 228 ILE B N 1
ATOM 3842 C CA . ILE B 1 228 ? -9.508 3.361 18.344 1 98.44 228 ILE B CA 1
ATOM 3843 C C . ILE B 1 228 ? -7.996 3.299 18.531 1 98.44 228 ILE B C 1
ATOM 3845 O O . ILE B 1 228 ? -7.508 3.107 19.641 1 98.44 228 ILE B O 1
ATOM 3849 N N . ALA B 1 229 ? -7.25 3.436 17.422 1 98.44 229 ALA B N 1
ATOM 3850 C CA . ALA B 1 229 ? -5.789 3.408 17.422 1 98.44 229 ALA B CA 1
ATOM 3851 C C . ALA B 1 229 ? -5.211 4.75 16.984 1 98.44 229 ALA B C 1
ATOM 3853 O O . ALA B 1 229 ? -5.66 5.328 15.992 1 98.44 229 ALA B O 1
ATOM 3854 N N . CYS B 1 230 ? -4.195 5.223 17.703 1 97.12 230 CYS B N 1
ATOM 3855 C CA . CYS B 1 230 ? -3.52 6.473 17.359 1 97.12 230 CYS B CA 1
ATOM 3856 C C . CYS B 1 230 ? -2.031 6.246 17.125 1 97.12 230 CYS B C 1
ATOM 3858 O O . CYS B 1 230 ? -1.394 5.484 17.859 1 97.12 230 CYS B O 1
ATOM 3860 N N . PHE B 1 231 ? -1.547 6.93 16.141 1 92.75 231 PHE B N 1
ATOM 3861 C CA . PHE B 1 231 ? -0.172 6.762 15.688 1 92.75 231 PHE B CA 1
ATOM 3862 C C . PHE B 1 231 ? 0.812 7.129 16.797 1 92.75 231 PHE B C 1
ATOM 3864 O O . PHE B 1 231 ? 1.863 6.496 16.922 1 92.75 231 PHE B O 1
ATOM 3871 N N . GLY B 1 232 ? 0.484 8.195 17.562 1 89.38 232 GLY B N 1
ATOM 3872 C CA . GLY B 1 232 ? 1.382 8.648 18.609 1 89.38 232 GLY B CA 1
ATOM 3873 C C . GLY B 1 232 ? 0.658 9.289 19.781 1 89.38 232 GLY B C 1
ATOM 3874 O O . GLY B 1 232 ? -0.564 9.438 19.75 1 89.38 232 GLY B O 1
ATOM 3875 N N . PRO B 1 233 ? 1.5 9.641 20.781 1 88 233 PRO B N 1
ATOM 3876 C CA . PRO B 1 233 ? 0.92 10.195 22.016 1 88 233 PRO B CA 1
ATOM 3877 C C . PRO B 1 233 ? 0.194 11.516 21.781 1 88 233 PRO B C 1
ATOM 3879 O O . PRO B 1 233 ? -0.829 11.789 22.406 1 88 233 PRO B O 1
ATOM 3882 N N . TYR B 1 234 ? 0.693 12.336 20.906 1 84.06 234 TYR B N 1
ATOM 3883 C CA . TYR B 1 234 ? 0.061 13.617 20.625 1 84.06 234 TYR B CA 1
ATOM 3884 C C . TYR B 1 234 ? -1.318 13.422 20 1 84.06 234 TYR B C 1
ATOM 3886 O O . TYR B 1 234 ? -2.291 14.047 20.422 1 84.06 234 TYR B O 1
ATOM 3894 N N . THR B 1 235 ? -1.396 12.562 19.016 1 89.56 235 THR B N 1
ATOM 3895 C CA . THR B 1 235 ? -2.676 12.25 18.391 1 89.56 235 THR B CA 1
ATOM 3896 C C . THR B 1 235 ? -3.639 11.641 19.406 1 89.56 235 THR B C 1
ATOM 3898 O O . THR B 1 235 ? -4.82 12 19.438 1 89.56 235 THR B O 1
ATOM 3901 N N . ALA B 1 236 ? -3.072 10.789 20.234 1 95.06 236 ALA B N 1
ATOM 3902 C CA . ALA B 1 236 ? -3.889 10.125 21.25 1 95.06 236 ALA B CA 1
ATOM 3903 C C . ALA B 1 236 ? -4.457 11.141 22.25 1 95.06 236 ALA B C 1
ATOM 3905 O O . ALA B 1 236 ? -5.645 11.102 22.578 1 95.06 236 ALA B O 1
ATOM 3906 N N . ALA B 1 237 ? -3.621 11.992 22.734 1 92.31 237 ALA B N 1
ATOM 3907 C CA . ALA B 1 237 ? -4.051 13.008 23.703 1 92.31 237 ALA B CA 1
ATOM 3908 C C . ALA B 1 237 ? -5.148 13.883 23.109 1 92.31 237 ALA B C 1
ATOM 3910 O O . ALA B 1 237 ? -6.168 14.133 23.766 1 92.31 237 ALA B O 1
ATOM 3911 N N . ASN B 1 238 ? -4.969 14.312 21.922 1 90.56 238 ASN B N 1
ATOM 3912 C CA . ASN B 1 238 ? -5.965 15.141 21.266 1 90.56 238 ASN B CA 1
ATOM 3913 C C . ASN B 1 238 ? -7.246 14.367 20.984 1 90.56 238 ASN B C 1
ATOM 3915 O O . ASN B 1 238 ? -8.344 14.914 21.078 1 90.56 238 ASN B O 1
ATOM 3919 N N . GLY B 1 239 ? -7.105 13.109 20.609 1 94.81 239 GLY B N 1
ATOM 3920 C CA . GLY B 1 239 ? -8.273 12.266 20.422 1 94.81 239 GLY B CA 1
ATOM 3921 C C . GLY B 1 239 ? -9.133 12.141 21.656 1 94.81 239 GLY B C 1
ATOM 3922 O O . GLY B 1 239 ? -10.359 12.273 21.594 1 94.81 239 GLY B O 1
ATOM 3923 N N . ARG B 1 240 ? -8.469 12.008 22.766 1 96.38 240 ARG B N 1
ATOM 3924 C CA . ARG B 1 240 ? -9.188 11.914 24.031 1 96.38 240 ARG B CA 1
ATOM 3925 C C . ARG B 1 240 ? -9.898 13.219 24.359 1 96.38 240 ARG B C 1
ATOM 3927 O O . ARG B 1 240 ? -11.039 13.211 24.812 1 96.38 240 ARG B O 1
ATOM 3934 N N . LYS B 1 241 ? -9.219 14.281 24.062 1 93.5 241 LYS B N 1
ATOM 3935 C CA . LYS B 1 241 ? -9.82 15.594 24.281 1 93.5 241 LYS B CA 1
ATOM 3936 C C . LYS B 1 241 ? -11.07 15.773 23.422 1 93.5 241 LYS B C 1
ATOM 3938 O O . LYS B 1 241 ? -12.016 16.453 23.828 1 93.5 241 LYS B O 1
ATOM 3943 N N . LEU B 1 242 ? -11.047 15.164 22.312 1 92.44 242 LEU B N 1
ATOM 3944 C CA . LEU B 1 242 ? -12.164 15.297 21.391 1 92.44 242 LEU B CA 1
ATOM 3945 C C . LEU B 1 242 ? -13.242 14.25 21.672 1 92.44 242 LEU B C 1
ATOM 3947 O O . LEU B 1 242 ? -14.234 14.164 20.953 1 92.44 242 LEU B O 1
ATOM 3951 N N . GLY B 1 243 ? -12.984 13.406 22.656 1 94.25 243 GLY B N 1
ATOM 3952 C CA . GLY B 1 243 ? -14.031 12.516 23.125 1 94.25 243 GLY B CA 1
ATOM 3953 C C . GLY B 1 243 ? -13.844 11.078 22.672 1 94.25 243 GLY B C 1
ATOM 3954 O O . GLY B 1 243 ? -14.719 10.242 22.891 1 94.25 243 GLY B O 1
ATOM 3955 N N . LEU B 1 244 ? -12.719 10.742 22.109 1 96.56 244 LEU B N 1
ATOM 3956 C CA . LEU B 1 244 ? -12.477 9.375 21.656 1 96.56 244 LEU B CA 1
ATOM 3957 C C . LEU B 1 244 ? -11.93 8.516 22.797 1 96.56 244 LEU B C 1
ATOM 3959 O O . LEU B 1 244 ? -11.141 9 23.625 1 96.56 244 LEU B O 1
ATOM 3963 N N . ASN B 1 245 ? -12.391 7.34 22.859 1 96.69 245 ASN B N 1
ATOM 3964 C CA . ASN B 1 245 ? -11.789 6.355 23.75 1 96.69 245 ASN B CA 1
ATOM 3965 C C . ASN B 1 245 ? -10.609 5.648 23.094 1 96.69 245 ASN B C 1
ATOM 3967 O O . ASN B 1 245 ? -10.758 4.551 22.562 1 96.69 245 ASN B O 1
ATOM 3971 N N . VAL B 1 246 ? -9.461 6.164 23.234 1 97.69 246 VAL B N 1
ATOM 3972 C CA . VAL B 1 246 ? -8.258 5.664 22.578 1 97.69 246 VAL B CA 1
ATOM 3973 C C . VAL B 1 246 ? -7.766 4.402 23.281 1 97.69 246 VAL B C 1
ATOM 3975 O O . VAL B 1 246 ? -7.473 4.426 24.484 1 97.69 246 VAL B O 1
ATOM 3978 N N . SER B 1 247 ? -7.613 3.326 22.516 1 96.94 247 SER B N 1
ATOM 3979 C CA . SER B 1 247 ? -7.223 2.039 23.094 1 96.94 247 SER B CA 1
ATOM 3980 C C . SER B 1 247 ? -5.785 1.689 22.734 1 96.94 247 SER B C 1
ATOM 3982 O O . SER B 1 247 ? -5.121 0.945 23.453 1 96.94 247 SER B O 1
ATOM 3984 N N . ILE B 1 248 ? -5.301 2.127 21.609 1 97.12 248 ILE B N 1
ATOM 3985 C CA . ILE B 1 248 ? -3.98 1.763 21.094 1 97.12 248 ILE B CA 1
ATOM 3986 C C . ILE B 1 248 ? -3.17 3.025 20.812 1 97.12 248 ILE B C 1
ATOM 3988 O O . ILE B 1 248 ? -3.652 3.939 20.141 1 97.12 248 ILE B O 1
ATOM 3992 N N . VAL B 1 249 ? -2.01 3.098 21.312 1 95.81 249 VAL B N 1
ATOM 3993 C CA . VAL B 1 249 ? -1.028 4.125 20.969 1 95.81 249 VAL B CA 1
ATOM 3994 C C . VAL B 1 249 ? 0.305 3.467 20.625 1 95.81 249 VAL B C 1
ATOM 3996 O O . VAL B 1 249 ? 0.845 2.686 21.406 1 95.81 249 VAL B O 1
ATOM 3999 N N . ALA B 1 250 ? 0.749 3.752 19.438 1 92.19 250 ALA B N 1
ATOM 4000 C CA . ALA B 1 250 ? 2.008 3.127 19.031 1 92.19 250 ALA B CA 1
ATOM 4001 C C . ALA B 1 250 ? 3.162 3.613 19.906 1 92.19 250 ALA B C 1
ATOM 4003 O O . ALA B 1 250 ? 3.229 4.793 20.25 1 92.19 250 ALA B O 1
ATOM 4004 N N . GLU B 1 251 ? 3.99 2.693 20.203 1 86.12 251 GLU B N 1
ATOM 4005 C CA . GLU B 1 251 ? 5.195 3.047 20.953 1 86.12 251 GLU B CA 1
ATOM 4006 C C . GLU B 1 251 ? 6.293 3.553 20.031 1 86.12 251 GLU B C 1
ATOM 4008 O O . GLU B 1 251 ? 6.984 4.52 20.344 1 86.12 251 GLU B O 1
ATOM 4013 N N . ASN B 1 252 ? 6.469 2.816 18.969 1 80.31 252 ASN B N 1
ATOM 4014 C CA . ASN B 1 252 ? 7.355 3.266 17.891 1 80.31 252 ASN B CA 1
ATOM 4015 C C . ASN B 1 252 ? 6.598 4.07 16.844 1 80.31 252 ASN B C 1
ATOM 4017 O O . ASN B 1 252 ? 6.098 3.51 15.867 1 80.31 252 ASN B O 1
ATOM 4021 N N . TYR B 1 253 ? 6.586 5.355 17.047 1 73.12 253 TYR B N 1
ATOM 4022 C CA . TYR B 1 253 ? 5.812 6.203 16.141 1 73.12 253 TYR B CA 1
ATOM 4023 C C . TYR B 1 253 ? 6.727 6.93 15.164 1 73.12 253 TYR B C 1
ATOM 4025 O O . TYR B 1 253 ? 6.48 8.086 14.82 1 73.12 253 TYR B O 1
ATOM 4033 N N . SER B 1 254 ? 7.703 6.254 14.812 1 74.5 254 SER B N 1
ATOM 4034 C CA . SER B 1 254 ? 8.602 6.777 13.789 1 74.5 254 SER B CA 1
ATOM 4035 C C . SER B 1 254 ? 8.289 6.176 12.422 1 74.5 254 SER B C 1
ATOM 4037 O O . SER B 1 254 ? 8.82 6.633 11.406 1 74.5 254 SER B O 1
ATOM 4039 N N . SER B 1 255 ? 7.348 5.156 12.5 1 83.5 255 SER B N 1
ATOM 4040 C CA . SER B 1 255 ? 7.047 4.492 11.234 1 83.5 255 SER B CA 1
ATOM 4041 C C . SER B 1 255 ? 5.648 3.885 11.25 1 83.5 255 SER B C 1
ATOM 4043 O O . SER B 1 255 ? 5.113 3.568 12.312 1 83.5 255 SER B O 1
ATOM 4045 N N . PHE B 1 256 ? 5.141 3.729 10.125 1 92.19 256 PHE B N 1
ATOM 4046 C CA . PHE B 1 256 ? 3.85 3.068 9.984 1 92.19 256 PHE B CA 1
ATOM 4047 C C . PHE B 1 256 ? 3.965 1.582 10.305 1 92.19 256 PHE B C 1
ATOM 4049 O O . PHE B 1 256 ? 2.988 0.949 10.711 1 92.19 256 PHE B O 1
ATOM 4056 N N . ALA B 1 257 ? 5.164 1.048 10.125 1 92.94 257 ALA B N 1
ATOM 4057 C CA . ALA B 1 257 ? 5.391 -0.332 10.547 1 92.94 257 ALA B CA 1
ATOM 4058 C C . ALA B 1 257 ? 5.156 -0.494 12.047 1 92.94 257 ALA B C 1
ATOM 4060 O O . ALA B 1 257 ? 4.504 -1.448 12.484 1 92.94 257 ALA B O 1
ATOM 4061 N N . GLY B 1 258 ? 5.695 0.474 12.758 1 94 258 GLY B N 1
ATOM 4062 C CA . GLY B 1 258 ? 5.473 0.457 14.195 1 94 258 GLY B CA 1
ATOM 4063 C C . GLY B 1 258 ? 4.016 0.625 14.578 1 94 258 GLY B C 1
ATOM 4064 O O . GLY B 1 258 ? 3.535 -0.013 15.516 1 94 258 GLY B O 1
ATOM 4065 N N . PHE B 1 259 ? 3.328 1.417 13.922 1 96 259 PHE B N 1
ATOM 4066 C CA . PHE B 1 259 ? 1.909 1.644 14.164 1 96 259 PHE B CA 1
ATOM 4067 C C . PHE B 1 259 ? 1.104 0.379 13.891 1 96 259 PHE B C 1
ATOM 4069 O O . PHE B 1 259 ? 0.29 -0.036 14.719 1 96 259 PHE B O 1
ATOM 4076 N N . ALA B 1 260 ? 1.357 -0.293 12.773 1 97.25 260 ALA B N 1
ATOM 4077 C CA . ALA B 1 260 ? 0.688 -1.544 12.43 1 97.25 260 ALA B CA 1
ATOM 4078 C C . ALA B 1 260 ? 0.987 -2.631 13.453 1 97.25 260 ALA B C 1
ATOM 4080 O O . ALA B 1 260 ? 0.107 -3.418 13.812 1 97.25 260 ALA B O 1
ATOM 4081 N N . GLU B 1 261 ? 2.195 -2.615 13.914 1 96.81 261 GLU B N 1
ATOM 4082 C CA . GLU B 1 261 ? 2.592 -3.584 14.93 1 96.81 261 GLU B CA 1
ATOM 4083 C C . GLU B 1 261 ? 1.819 -3.373 16.219 1 96.81 261 GLU B C 1
ATOM 4085 O O . GLU B 1 261 ? 1.403 -4.336 16.875 1 96.81 261 GLU B O 1
ATOM 4090 N N . ALA B 1 262 ? 1.671 -2.143 16.594 1 97.06 262 ALA B N 1
ATOM 4091 C CA . ALA B 1 262 ? 0.917 -1.838 17.797 1 97.06 262 ALA B CA 1
ATOM 4092 C C . ALA B 1 262 ? -0.522 -2.334 17.688 1 97.06 262 ALA B C 1
ATOM 4094 O O . ALA B 1 262 ? -1.059 -2.914 18.641 1 97.06 262 ALA B O 1
ATOM 4095 N N . ILE B 1 263 ? -1.112 -2.143 16.578 1 97.94 263 ILE B N 1
ATOM 4096 C CA . ILE B 1 263 ? -2.475 -2.609 16.344 1 97.94 263 ILE B CA 1
ATOM 4097 C C . ILE B 1 263 ? -2.518 -4.133 16.406 1 97.94 263 ILE B C 1
ATOM 4099 O O . ILE B 1 263 ? -3.387 -4.711 17.062 1 97.94 263 ILE B O 1
ATOM 4103 N N . ALA B 1 264 ? -1.559 -4.754 15.75 1 97.56 264 ALA B N 1
ATOM 4104 C CA . ALA B 1 264 ? -1.48 -6.211 15.719 1 97.56 264 ALA B CA 1
ATOM 4105 C C . ALA B 1 264 ? -1.364 -6.781 17.125 1 97.56 264 ALA B C 1
ATOM 4107 O O . ALA B 1 264 ? -2.08 -7.719 17.484 1 97.56 264 ALA B O 1
ATOM 4108 N N . ASN B 1 265 ? -0.492 -6.203 17.891 1 96.5 265 ASN B N 1
ATOM 4109 C CA . ASN B 1 265 ? -0.263 -6.676 19.25 1 96.5 265 ASN B CA 1
ATOM 4110 C C . ASN B 1 265 ? -1.522 -6.559 20.109 1 96.5 265 ASN B C 1
ATOM 4112 O O . ASN B 1 265 ? -1.855 -7.477 20.859 1 96.5 265 ASN B O 1
ATOM 4116 N N . PHE B 1 266 ? -2.17 -5.488 19.984 1 97 266 PHE B N 1
ATOM 4117 C CA . PHE B 1 266 ? -3.383 -5.273 20.766 1 97 266 PHE B CA 1
ATOM 4118 C C . PHE B 1 266 ? -4.465 -6.273 20.375 1 97 266 PHE B C 1
ATOM 4120 O O . PHE B 1 266 ? -5.117 -6.867 21.234 1 97 266 PHE B O 1
ATOM 4127 N N . MET B 1 267 ? -4.645 -6.434 19.078 1 95.75 267 MET B N 1
ATOM 4128 C CA . MET B 1 267 ? -5.703 -7.305 18.594 1 95.75 267 MET B CA 1
ATOM 4129 C C . MET B 1 267 ? -5.434 -8.758 18.953 1 95.75 267 MET B C 1
ATOM 4131 O O . MET B 1 267 ? -6.367 -9.531 19.172 1 95.75 267 MET B O 1
ATOM 4135 N N . LEU B 1 268 ? -4.176 -9.117 18.953 1 92.94 268 LEU B N 1
ATOM 4136 C CA . LEU B 1 268 ? -3.805 -10.469 19.375 1 92.94 268 LEU B CA 1
ATOM 4137 C C . LEU B 1 268 ? -4.207 -10.711 20.828 1 92.94 268 LEU B C 1
ATOM 4139 O O . LEU B 1 268 ? -4.617 -11.82 21.172 1 92.94 268 LEU B O 1
ATOM 4143 N N . LEU B 1 269 ? -4.105 -9.688 21.625 1 89.5 269 LEU B N 1
ATOM 4144 C CA . LEU B 1 269 ? -4.441 -9.797 23.031 1 89.5 269 LEU B CA 1
ATOM 4145 C C . LEU B 1 269 ? -5.949 -9.922 23.234 1 89.5 269 LEU B C 1
ATOM 4147 O O . LEU B 1 269 ? -6.41 -10.523 24.203 1 89.5 269 LEU B O 1
ATOM 4151 N N . LEU B 1 270 ? -6.711 -9.32 22.328 1 85.56 270 LEU B N 1
ATOM 4152 C CA . LEU B 1 270 ? -8.164 -9.375 22.422 1 85.56 270 LEU B CA 1
ATOM 4153 C C . LEU B 1 270 ? -8.695 -10.727 21.938 1 85.56 270 LEU B C 1
ATOM 4155 O O . LEU B 1 270 ? -9.812 -11.117 22.281 1 85.56 270 LEU B O 1
ATOM 4159 N N . SER B 1 271 ? -7.965 -11.312 20.922 1 72.62 271 SER B N 1
ATOM 4160 C CA . SER B 1 271 ? -8.406 -12.594 20.375 1 72.62 271 SER B CA 1
ATOM 4161 C C . SER B 1 271 ? -8.367 -13.688 21.438 1 72.62 271 SER B C 1
ATOM 4163 O O . SER B 1 271 ? -7.402 -13.789 22.203 1 72.62 271 SER B O 1
ATOM 4165 N N . PRO B 1 272 ? -9.562 -14.227 21.75 1 56.72 272 PRO B N 1
ATOM 4166 C CA . PRO B 1 272 ? -9.57 -15.297 22.75 1 56.72 272 PRO B CA 1
ATOM 4167 C C . PRO B 1 272 ? -8.555 -16.391 22.453 1 56.72 272 PRO B C 1
ATOM 4169 O O . PRO B 1 272 ? -8.352 -16.75 21.281 1 56.72 272 PRO B O 1
ATOM 4172 N N . LYS B 1 273 ? -7.621 -16.562 23.344 1 44.84 273 LYS B N 1
ATOM 4173 C CA . LYS B 1 273 ? -6.715 -17.703 23.297 1 44.84 273 LYS B CA 1
ATOM 4174 C C . LYS B 1 273 ? -7.48 -19 23.016 1 44.84 273 LYS B C 1
ATOM 4176 O O . LYS B 1 273 ? -8.57 -19.203 23.547 1 44.84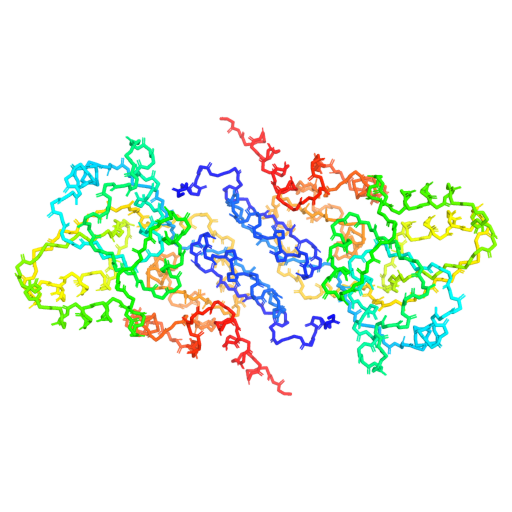 273 LYS B O 1
#

Solvent-accessible surface area (backbone atoms only — not comparable to full-atom values): 28317 Å² total; per-residue (Å²): 96,70,53,53,86,77,29,59,24,45,78,36,24,33,35,37,25,34,31,60,84,51,30,34,57,40,45,31,38,32,32,76,36,29,29,37,52,38,66,50,50,17,31,39,63,21,59,55,94,68,56,62,65,35,52,54,49,60,74,47,45,76,72,25,44,28,36,45,38,77,45,58,65,36,50,52,36,46,51,52,48,32,55,74,71,67,49,64,74,70,62,49,71,76,34,43,30,32,27,38,56,75,44,41,55,58,38,44,76,75,72,42,77,72,73,41,64,32,88,50,70,40,59,68,22,44,42,59,55,48,68,71,41,83,70,40,48,77,33,31,34,36,31,50,35,72,38,62,40,90,56,78,70,64,63,64,60,60,51,41,53,49,49,42,41,72,53,44,27,48,74,42,76,33,56,38,27,26,35,32,56,54,69,55,82,73,37,55,69,57,53,48,35,35,59,69,62,64,32,48,31,40,42,33,74,38,51,63,32,49,57,30,44,61,70,62,48,91,50,71,77,41,50,65,81,33,42,30,33,20,30,27,68,68,30,36,54,49,37,42,73,73,66,45,74,72,74,38,63,18,83,47,60,86,42,50,60,34,29,37,47,41,53,28,55,52,46,46,70,68,46,80,128,95,69,51,53,86,77,29,58,24,46,78,35,25,34,35,37,25,35,30,61,85,52,31,34,56,40,44,30,38,32,33,76,34,28,30,36,50,38,66,50,50,17,30,40,60,22,59,54,93,68,56,63,66,36,51,54,47,61,75,48,44,76,72,26,46,28,35,44,39,75,44,58,66,34,50,52,36,47,51,52,48,32,54,75,71,66,48,65,73,70,60,49,70,77,34,42,31,31,29,39,56,74,45,41,55,58,37,45,76,75,72,41,78,72,72,39,64,31,88,49,70,41,59,68,23,44,44,57,54,48,69,70,42,85,70,38,47,78,33,32,34,37,32,49,33,70,38,60,40,92,54,78,70,65,64,63,60,59,50,40,53,51,49,42,41,73,54,44,27,50,74,43,76,33,54,37,27,26,34,31,54,53,69,55,83,72,38,56,68,60,54,48,35,34,58,67,62,64,34,48,30,41,41,34,74,38,52,64,3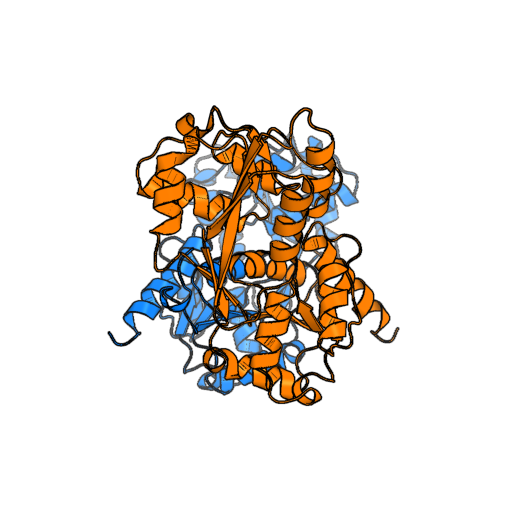0,48,59,31,43,61,70,61,47,92,50,69,77,42,50,63,80,32,43,30,32,20,30,27,68,68,30,37,54,50,37,42,73,73,68,45,76,71,74,40,61,19,82,48,59,87,41,51,59,33,30,37,47,42,52,28,54,52,47,47,70,68,45,81,127